Protein AF-A0A453MA55-F1 (afdb_monomer)

pLDDT: mean 82.41, std 18.12, range [22.91, 97.31]

Secondary structure (DSSP, 8-state):
--------------------------------PPPP--S------SHHHHHHHHHHHHHHHGGGT----SSS--HHHHHHHHHHHHHHTT-PPPTTTHHHHHHHHHHHTT-SS---HHHHHSTTSTTTHHHHHHHHHHHHHHHHHHHHHHHS-----HHHHHHHHHHHHHHHT-HHHHHHHHHHHHHHHHHHHHHHHHHHHHHHHHHHHHHHHHHHHHHS--HHHHHHHHHHHHHHHHHHHHHHHHHHHHHHHHHHHHHHHHHHHHHHHHHHHHHHHHHHHHHHHHHTT----HHHHHHHHHHHHHHHHHHHHHHHHHHHHHHHHHHHHHHHHHHHHHHHHHHHHHHHHHHHH--SS-------TT-SSHHHHH-SHIIIIIHHHHHHHHHHHHHHHHHHHHHHHHHHHHHHHHHHHHHHHHHHHHHHHHHHHHHHHHHHHHHHHHHHHHHHHHHHHHHHHHHHHHHHHHHHHHHHHHHHHHHHHHHHHHHHHHHHHHHHHHHHHHHHHHHHHHHHHHHHHHHHHHHHHHHHHHHHHHHHHTTS---

InterPro domains:
  IPR038273 Ndc80 domain superfamily [G3DSA:1.10.418.30] (42-145)
  IPR055260 Kinetochore protein Ndc80, CH domain [PF03801] (29-145)
  IPR055307 Kinetochore protein NDC80 homolog, plants [PTHR46681] (10-543)
  IPR057091 Kinetochore protein NDC80 loop region [PF24487] (358-530)

Nearest PDB structures (foldseek):
  4p1n-assembly1_A  TM=2.090E-01  e=6.407E+00  Kluyveromyces marxianus

Solvent-accessible surface area (backbone atoms only — not comparable to full-atom values): 31172 Å² total; per-residue (Å²): 138,82,90,80,90,86,82,92,81,82,87,80,91,80,89,89,89,88,80,89,87,87,89,80,90,79,91,78,89,77,85,80,80,82,84,80,90,77,78,86,66,71,51,52,78,53,72,66,58,42,53,51,42,49,51,54,34,35,65,69,33,45,88,75,76,45,72,74,49,82,96,67,34,58,45,68,53,55,52,51,51,52,42,52,53,29,39,74,70,76,47,71,53,49,88,94,48,35,66,62,46,47,54,48,49,40,58,77,72,62,53,83,62,82,77,56,75,70,34,66,76,46,43,53,34,88,86,28,31,40,43,50,52,43,46,50,32,51,52,45,52,52,48,52,54,54,52,52,49,69,76,53,63,76,85,74,48,72,66,55,53,53,54,52,53,45,52,50,32,60,76,73,66,40,64,72,59,39,55,53,51,51,54,49,51,54,49,52,51,51,50,51,53,51,54,51,51,52,53,49,53,53,50,52,49,50,49,51,53,51,50,51,52,48,49,54,60,69,69,42,79,49,68,64,57,62,49,47,54,50,49,51,50,51,51,52,49,50,53,51,52,52,52,50,51,50,54,49,52,50,52,49,50,56,51,51,54,52,47,55,53,48,51,53,51,47,52,53,48,52,55,48,50,54,50,50,48,54,50,47,55,51,46,49,60,51,51,77,74,54,84,88,61,69,72,58,54,59,49,51,54,54,55,49,54,53,52,54,53,52,48,57,52,50,52,54,54,47,52,57,51,50,53,53,47,54,54,52,51,54,54,48,52,55,53,48,54,55,51,47,53,52,33,52,53,49,36,56,50,43,69,73,67,58,58,102,60,97,74,72,68,62,75,38,91,82,41,92,45,74,55,56,22,56,46,62,55,56,70,73,50,48,49,56,47,52,52,49,51,52,50,49,51,51,50,51,52,50,51,52,49,51,52,50,51,52,52,50,51,50,52,53,52,52,52,51,51,51,51,54,51,48,54,51,51,52,53,52,51,52,52,50,52,51,52,48,53,51,50,57,49,49,51,51,50,50,53,50,50,51,54,47,52,56,51,51,52,50,51,52,48,56,50,48,54,52,50,50,53,49,48,55,49,51,50,51,52,50,53,52,50,50,50,53,50,52,54,51,50,55,51,51,52,50,51,54,49,52,50,50,52,48,52,50,53,52,50,49,54,51,51,50,54,49,49,53,51,49,51,52,51,54,50,52,52,52,49,57,51,50,54,52,53,50,54,54,52,55,60,65,60,67,76,76,78,83,135

Foldseek 3Di:
DDDDDDDDDDDDDDDDDDDDDDDDDDDDDDDDDDDDDDDQPDQPPDPVVLVVLLVLLQVLCVVVVQHADPDFRDLVSLLVLLQVLCVLVVHHADPVPNLVSSVVVCVVVVPSADADSVCNVPVRDPVSPRSSSSRSSVSSVVSVVVVVCVVDPPPCDPVNVLVVVLVVCVVVVVVVVNVVSVVVVVVVVVVVVVVVVVVVVVVVVVVVVVVVVVVVCVPPDPPVVVVVVVVVVVVVVVVVVVVVVVVVVVVVVVVVVVVVVVVVVVVVVVVVVVVVVVVVVVVVVVVVVDDDDPVVVVVVVVVVVVVVVVVVVVVVVVVVVVVVVVVVVVVLVVVLVVVVVVQVVVQVVCVVLVQVDDDGFDADSPDPDPCRGGNPCCVVPVVVSVVVSVVVVVVVVVVVVVVVVVVVVVVVVVVVVVVVVVVVVVVVVVVVVVVVVVVVVVVVVVVVVVVVVVVVVVVVVVVVVVVVVVVVVVVVVVVVVVVVVVVVVVVVVVVVVVVVVVVVVVVVVVVVVVVVVVVVVVVVVVVVVVVVVVVVVVVVVVPDDDD

Mean predicted aligned error: 22.84 Å

Sequence (547 aa):
TPMTDQPLYPRNLDHAFSRRDSDAFSVCSSMGTAPSHAAPITSLSDRASQAAALRAVNAYLAPAAIHLRPPLPPAKDIVAAFHHLADRLRYPLKAAAWEDDLLALLRSLGCPYKVTRSALKAPGTPHSWPPLLSVLYWLTLLCRATDGLAASPPPSTDLMTYITESYYLFLTGEDDAVAALDDDYHSKARAQVGALGVAIQDLEKEVQDLEAKRSKQMSAPSRLKALEEKKDAFTADVQKFEAVVKSWSTKIKEKEDALVEKEKELEAKVMNCQQTMAENEELLKQVETQVVNVRDVDRMAREMQAVEHDIAKLENANAVLEEKGWELEAALVSKLEEIEGLAELCNQSLRKLKPSIDFQFEVNAKGSSPAEILGTTYKTTLKPALNALANETKRLIISKRDESIDLQKQLQGIAKMLEEKRSHVSVLQAKHNEMTGQLDSLDREIQTHVSRCAADARKLKDELEKKEHHMSTVEKEAEEFLKNSEEGLQAALRETDEETQMCARELLKLIDSIAEYKEFVEQSTAEMKKDLYECVDDIASLSVKIV

Organism: Aegilops tauschii subsp. strangulata (NCBI:txid200361)

Structure (mmCIF, N/CA/C/O backbone):
data_AF-A0A453MA55-F1
#
_entry.id   AF-A0A453MA55-F1
#
loop_
_atom_site.group_PDB
_atom_site.id
_atom_site.type_symbol
_atom_site.label_atom_id
_atom_site.label_alt_id
_atom_site.label_comp_id
_atom_site.label_asym_id
_atom_site.label_entity_id
_atom_site.label_seq_id
_atom_site.pdbx_PDB_ins_code
_atom_site.Cartn_x
_atom_site.Cartn_y
_atom_site.Cartn_z
_atom_site.occupancy
_atom_site.B_iso_or_equiv
_atom_site.auth_seq_id
_atom_site.auth_comp_id
_atom_site.auth_asym_id
_atom_site.auth_atom_id
_atom_site.pdbx_PDB_model_num
ATOM 1 N N . THR A 1 1 ? 22.530 36.785 7.456 1.00 35.75 1 THR A N 1
ATOM 2 C CA . THR A 1 1 ? 23.154 37.830 6.614 1.00 35.75 1 THR A CA 1
ATOM 3 C C . THR A 1 1 ? 23.510 37.219 5.273 1.00 35.75 1 THR A C 1
ATOM 5 O O . THR A 1 1 ? 24.032 36.112 5.309 1.00 35.75 1 THR A O 1
ATOM 8 N N . PRO A 1 2 ? 23.305 37.889 4.123 1.00 43.75 2 PRO A N 1
ATOM 9 C CA . PRO A 1 2 ? 22.603 39.163 3.877 1.00 43.75 2 PRO A CA 1
ATOM 10 C C . PRO A 1 2 ? 21.499 39.009 2.765 1.00 43.75 2 PRO A C 1
ATOM 12 O O . PRO A 1 2 ? 21.462 37.986 2.094 1.00 43.75 2 PRO A O 1
ATOM 15 N N . MET A 1 3 ? 20.417 39.812 2.776 1.00 29.31 3 MET A N 1
ATOM 16 C CA . MET A 1 3 ? 20.146 40.987 1.894 1.00 29.31 3 MET A CA 1
ATOM 17 C C . MET A 1 3 ? 19.678 40.644 0.461 1.00 29.31 3 MET A C 1
ATOM 19 O O . MET A 1 3 ? 20.290 39.790 -0.158 1.00 29.31 3 MET A O 1
ATOM 23 N N . THR A 1 4 ? 18.664 41.247 -0.177 1.00 32.22 4 THR A N 1
ATOM 24 C CA . THR A 1 4 ? 17.627 42.259 0.141 1.00 32.22 4 THR A CA 1
ATOM 25 C C . THR A 1 4 ? 16.600 42.242 -1.020 1.00 32.22 4 THR A C 1
ATOM 27 O O . THR A 1 4 ? 16.895 41.703 -2.082 1.00 32.22 4 THR A O 1
ATOM 30 N N . ASP A 1 5 ? 15.461 42.916 -0.814 1.00 28.66 5 ASP A N 1
ATOM 31 C CA . ASP A 1 5 ? 14.635 43.643 -1.801 1.00 28.66 5 ASP A CA 1
ATOM 32 C C . ASP A 1 5 ? 13.779 42.879 -2.827 1.00 28.66 5 ASP A C 1
ATOM 34 O O . ASP A 1 5 ? 14.275 42.382 -3.830 1.00 28.66 5 ASP A O 1
ATOM 38 N N . GLN A 1 6 ? 12.446 42.942 -2.667 1.00 29.41 6 GLN A N 1
ATOM 39 C CA . GLN A 1 6 ? 11.567 43.802 -3.492 1.00 29.41 6 GLN A CA 1
ATOM 40 C C . GLN A 1 6 ? 10.061 43.639 -3.142 1.00 29.41 6 GLN A C 1
ATOM 42 O O . GLN A 1 6 ? 9.688 42.677 -2.471 1.00 29.41 6 GLN A O 1
ATOM 47 N N . PRO A 1 7 ? 9.201 44.622 -3.497 1.00 31.23 7 PRO A N 1
ATOM 48 C CA . PRO A 1 7 ? 8.059 45.043 -2.684 1.00 31.23 7 PRO A CA 1
ATOM 49 C C . PRO A 1 7 ? 6.692 44.461 -3.082 1.00 31.23 7 PRO A C 1
ATOM 51 O O . PRO A 1 7 ? 6.455 44.008 -4.198 1.00 31.23 7 PRO A O 1
ATOM 54 N N . LEU A 1 8 ? 5.768 44.584 -2.126 1.00 27.33 8 LEU A N 1
ATOM 55 C CA . LEU A 1 8 ? 4.319 44.423 -2.242 1.00 27.33 8 LEU A CA 1
ATOM 56 C C . LEU A 1 8 ? 3.710 45.351 -3.309 1.00 27.33 8 LEU A C 1
ATOM 58 O O . LEU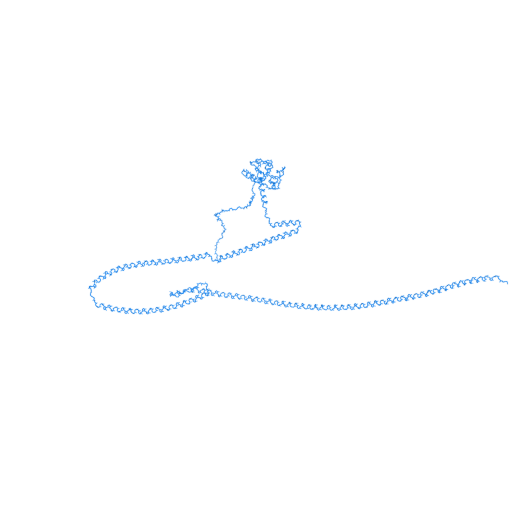 A 1 8 ? 3.840 46.564 -3.189 1.00 27.33 8 LEU A O 1
ATOM 62 N N . TYR A 1 9 ? 2.940 44.789 -4.248 1.00 29.00 9 TYR A N 1
ATOM 63 C CA . TYR A 1 9 ? 1.729 45.412 -4.807 1.00 29.00 9 TYR A CA 1
ATOM 64 C C . TYR A 1 9 ? 0.653 44.335 -5.085 1.00 29.00 9 TYR A C 1
ATOM 66 O O . TYR A 1 9 ? 0.994 43.174 -5.326 1.00 29.00 9 TYR A O 1
ATOM 74 N N . PRO A 1 10 ? -0.646 44.680 -4.993 1.00 28.02 10 PRO A N 1
ATOM 75 C CA . PRO A 1 10 ? -1.749 43.738 -4.845 1.00 28.02 10 PRO A CA 1
ATOM 76 C C . PRO A 1 10 ? -2.399 43.300 -6.175 1.00 28.02 10 PRO A C 1
ATOM 78 O O . PRO A 1 10 ? -2.548 44.078 -7.114 1.00 28.02 10 PRO A O 1
ATOM 81 N N . ARG A 1 11 ? -2.854 42.036 -6.184 1.00 26.86 11 ARG A N 1
ATOM 82 C CA . ARG A 1 11 ? -3.986 41.478 -6.968 1.00 26.86 11 ARG A CA 1
ATOM 83 C C . ARG A 1 11 ? -5.196 42.431 -6.930 1.00 26.86 11 ARG A C 1
ATOM 85 O O . ARG A 1 11 ? -5.408 43.053 -5.900 1.00 26.86 11 ARG A O 1
ATOM 92 N N . ASN A 1 12 ? -6.109 42.542 -7.893 1.00 28.66 12 ASN A N 1
ATOM 93 C CA . ASN A 1 12 ? -6.503 41.793 -9.093 1.00 28.66 12 ASN A CA 1
ATOM 94 C C . ASN A 1 12 ? -7.383 42.784 -9.898 1.00 28.66 12 ASN A C 1
ATOM 96 O O . ASN A 1 12 ? -8.181 43.493 -9.295 1.00 28.66 12 ASN A O 1
ATOM 100 N N . LEU A 1 13 ? -7.139 42.991 -11.194 1.00 26.80 13 LEU A N 1
ATOM 101 C CA . LEU A 1 13 ? -7.875 42.374 -12.313 1.00 26.80 13 LEU A CA 1
ATOM 102 C C . LEU A 1 13 ? -9.354 42.786 -12.399 1.00 26.80 13 LEU A C 1
ATOM 104 O O . LEU A 1 13 ? -10.257 42.055 -12.005 1.00 26.80 13 LEU A O 1
ATOM 108 N N . ASP A 1 14 ? -9.547 43.956 -13.005 1.00 23.94 14 ASP A N 1
ATOM 109 C CA . ASP A 1 14 ? -10.793 44.397 -13.613 1.00 23.94 14 ASP A CA 1
ATOM 110 C C . ASP A 1 14 ? -10.740 44.127 -15.129 1.00 23.94 14 ASP A C 1
ATOM 112 O O . ASP A 1 14 ? -9.742 44.425 -15.782 1.00 23.94 14 ASP A O 1
ATOM 116 N N . HIS A 1 15 ? -11.848 43.607 -15.663 1.00 26.39 15 HIS A N 1
ATOM 117 C CA . HIS A 1 15 ? -12.259 43.625 -17.074 1.00 26.39 15 HIS A CA 1
ATOM 118 C C . HIS A 1 15 ? -11.453 42.817 -18.114 1.00 26.39 15 HIS A C 1
ATOM 120 O O . HIS A 1 15 ? -10.491 43.310 -18.691 1.00 26.39 15 HIS A O 1
ATOM 126 N N . ALA A 1 16 ? -11.989 41.649 -18.503 1.00 27.25 16 ALA A N 1
ATOM 127 C CA . ALA A 1 16 ? -12.100 41.237 -19.914 1.00 27.25 16 ALA A CA 1
ATOM 128 C C . ALA A 1 16 ? -12.910 39.933 -20.073 1.00 27.25 16 ALA A C 1
ATOM 130 O O . ALA A 1 16 ? -12.342 38.852 -20.169 1.00 27.25 16 ALA A O 1
ATOM 131 N N . PHE A 1 17 ? -14.237 40.031 -20.189 1.00 25.00 17 PHE A N 1
ATOM 132 C CA . PHE A 1 17 ? -15.023 39.038 -20.930 1.00 25.00 17 PHE A CA 1
ATOM 133 C C . PHE A 1 17 ? -16.094 39.760 -21.748 1.00 25.00 17 PHE A C 1
ATOM 135 O O . PHE A 1 17 ? -17.078 40.266 -21.219 1.00 25.00 17 PHE A O 1
ATOM 142 N N . SER A 1 18 ? -15.869 39.831 -23.061 1.00 25.06 18 SER A N 1
ATOM 143 C CA . SER A 1 18 ? -16.863 40.224 -24.057 1.00 25.06 18 SER A CA 1
ATOM 144 C C . SER A 1 18 ? -16.632 39.420 -25.334 1.00 25.06 18 SER A C 1
ATOM 146 O O . SER A 1 18 ? -15.644 39.649 -26.033 1.00 25.06 18 SER A O 1
ATOM 148 N N . ARG A 1 19 ? -17.530 38.458 -25.589 1.00 28.50 19 ARG A N 1
ATOM 149 C CA . ARG A 1 19 ? -18.119 38.048 -26.887 1.00 28.50 19 ARG A CA 1
ATOM 150 C C . ARG A 1 19 ? -18.906 36.740 -26.679 1.00 28.50 19 ARG A C 1
ATOM 152 O O . ARG A 1 19 ? -18.331 35.781 -26.187 1.00 28.50 19 ARG A O 1
ATOM 159 N N . ARG A 1 20 ? -20.243 36.807 -26.829 1.00 28.52 20 ARG A N 1
ATOM 160 C CA . ARG A 1 20 ? -21.074 36.191 -27.906 1.00 28.52 20 ARG A CA 1
ATOM 161 C C . ARG A 1 20 ? -21.075 34.652 -27.868 1.00 28.52 20 ARG A C 1
ATOM 163 O O . ARG A 1 20 ? -20.006 34.070 -27.893 1.00 28.52 20 ARG A O 1
ATOM 170 N N . ASP A 1 21 ? -22.186 33.920 -27.818 1.00 26.22 21 ASP A N 1
ATOM 171 C CA . ASP A 1 21 ? -23.581 34.167 -28.204 1.00 26.22 21 ASP A CA 1
ATOM 172 C C . ASP A 1 21 ? -24.537 33.407 -27.259 1.00 26.22 21 ASP A C 1
ATOM 174 O O . ASP A 1 21 ? -24.210 32.315 -26.792 1.00 26.22 21 ASP A O 1
ATOM 178 N N . SER A 1 22 ? -25.723 33.973 -27.017 1.00 27.72 22 SER A N 1
ATOM 179 C CA . SER A 1 22 ? -26.849 33.310 -26.350 1.00 27.72 22 SER A CA 1
ATOM 180 C C . SER A 1 22 ? -28.057 33.335 -27.278 1.00 27.72 22 SER A C 1
ATOM 182 O O . SER A 1 22 ? -28.544 34.414 -27.595 1.00 27.72 22 SER A O 1
ATOM 184 N N . ASP A 1 23 ? -28.566 32.155 -27.617 1.00 25.98 23 ASP A N 1
ATOM 185 C CA . ASP A 1 23 ? -29.967 31.915 -27.956 1.00 25.98 23 ASP A CA 1
ATOM 186 C C . ASP A 1 23 ? -30.403 30.673 -27.175 1.00 25.98 23 ASP A C 1
ATOM 188 O O . ASP A 1 23 ? -29.995 29.561 -27.497 1.00 25.98 23 ASP A O 1
ATOM 192 N N . ALA A 1 24 ? -31.192 30.873 -26.119 1.00 26.00 24 ALA A N 1
ATOM 193 C CA . ALA A 1 24 ? -32.182 29.916 -25.625 1.00 26.00 24 ALA A CA 1
ATOM 194 C C . ALA A 1 24 ? -32.949 30.535 -24.449 1.00 26.00 24 ALA A C 1
ATOM 196 O O . ALA A 1 24 ? -32.404 30.826 -23.387 1.00 26.00 24 ALA A O 1
ATOM 197 N N . PHE A 1 25 ? -34.242 30.727 -24.681 1.00 23.61 25 PHE A N 1
ATOM 198 C CA . PHE A 1 25 ? -35.267 31.074 -23.709 1.00 23.61 25 PHE A CA 1
ATOM 199 C C . PHE A 1 25 ? -35.220 30.178 -22.463 1.00 23.61 25 PHE A C 1
ATOM 201 O O . PHE A 1 25 ? -35.244 28.957 -22.586 1.00 23.61 25 PHE A O 1
ATOM 208 N N . SER A 1 26 ? -35.338 30.774 -21.274 1.00 24.17 26 SER A N 1
ATOM 209 C CA . SER A 1 26 ? -36.135 30.158 -20.211 1.00 24.17 26 SER A CA 1
ATOM 210 C C . SER A 1 26 ? -36.714 31.219 -19.284 1.00 24.17 26 SER A C 1
ATOM 212 O O . SER A 1 26 ? -36.018 31.926 -18.560 1.00 24.17 26 SER A O 1
ATOM 214 N N . VAL A 1 27 ? -38.035 31.317 -19.356 1.00 24.86 27 VAL A N 1
ATOM 215 C CA . VAL A 1 27 ? -38.924 32.027 -18.445 1.00 24.86 27 VAL A CA 1
ATOM 216 C C . VAL A 1 27 ? -38.925 31.280 -17.112 1.00 24.86 27 VAL A C 1
ATOM 218 O O . VAL A 1 27 ? -39.138 30.073 -17.123 1.00 24.86 27 VAL A O 1
ATOM 221 N N . CYS A 1 28 ? -38.695 31.979 -15.996 1.00 22.91 28 CYS A N 1
ATOM 222 C CA . CYS A 1 28 ? -39.444 31.807 -14.741 1.00 22.91 28 CYS A CA 1
ATOM 223 C C . CYS A 1 28 ? -38.956 32.777 -13.648 1.00 22.91 28 CYS A C 1
ATOM 225 O O . CYS A 1 28 ? -37.833 32.695 -13.166 1.00 22.91 28 CYS A O 1
ATOM 227 N N . SER A 1 29 ? -39.877 33.662 -13.258 1.00 25.58 29 SER A N 1
ATOM 228 C CA . SER A 1 29 ? -40.175 34.063 -11.878 1.00 25.58 29 SER A CA 1
ATOM 229 C C . SER A 1 29 ? -39.025 34.546 -10.986 1.00 25.58 29 SER A C 1
ATOM 231 O O . SER A 1 29 ? -38.491 33.792 -10.178 1.00 25.58 29 SER A O 1
ATOM 233 N N . SER A 1 30 ? -38.764 35.855 -11.004 1.00 26.08 30 SER A N 1
ATOM 234 C CA . SER A 1 30 ? -38.159 36.552 -9.866 1.00 26.08 30 SER A CA 1
ATOM 235 C C . SER A 1 30 ? -39.115 37.619 -9.330 1.00 26.08 30 SER A C 1
ATOM 237 O O . SER A 1 30 ? -39.551 38.537 -10.026 1.00 26.08 30 SER A O 1
ATOM 239 N N . MET A 1 31 ? -39.486 37.433 -8.065 1.00 27.44 31 MET A N 1
ATOM 240 C CA . MET A 1 31 ? -40.244 38.369 -7.247 1.00 27.44 31 MET A CA 1
ATOM 241 C C . MET A 1 31 ? -39.497 39.704 -7.179 1.00 27.44 31 MET A C 1
ATOM 243 O O . MET A 1 31 ? -38.372 39.772 -6.686 1.00 27.44 31 MET A O 1
ATOM 247 N N . GLY A 1 32 ? -40.126 40.763 -7.686 1.00 26.66 32 GLY A N 1
ATOM 248 C CA . GLY A 1 32 ? -39.604 42.120 -7.599 1.00 26.66 32 GLY A CA 1
ATOM 249 C C . GLY A 1 32 ? -39.612 42.612 -6.156 1.00 26.66 32 GLY A C 1
ATOM 250 O O . GLY A 1 32 ? -40.668 42.779 -5.547 1.00 26.66 32 GLY A O 1
ATOM 251 N N . THR A 1 33 ? -38.422 42.858 -5.625 1.00 27.16 33 THR A N 1
ATOM 252 C CA . THR A 1 33 ? -38.174 43.621 -4.407 1.00 27.16 33 THR A CA 1
ATOM 253 C C . THR A 1 33 ? -38.670 45.060 -4.584 1.00 27.16 33 THR A C 1
ATOM 255 O O . THR A 1 33 ? -38.325 45.748 -5.544 1.00 27.16 33 THR A O 1
ATOM 258 N N . ALA A 1 34 ? -39.520 45.515 -3.664 1.00 26.91 34 ALA A N 1
ATOM 259 C CA . ALA A 1 34 ? -40.041 46.879 -3.648 1.00 26.91 34 ALA A CA 1
ATOM 260 C C . ALA A 1 34 ? -38.942 47.883 -3.236 1.00 26.91 34 ALA A C 1
ATOM 262 O O . ALA A 1 34 ? -38.243 47.629 -2.253 1.00 26.91 34 ALA A O 1
ATOM 263 N N . PRO A 1 35 ? -38.790 49.032 -3.920 1.00 29.73 35 PRO A N 1
ATOM 264 C CA . PRO A 1 35 ? -37.909 50.092 -3.455 1.00 29.73 35 PRO A CA 1
ATOM 265 C C . PRO A 1 35 ? -38.584 50.943 -2.369 1.00 29.73 35 PRO A C 1
ATOM 267 O O . PRO A 1 35 ? -39.735 51.368 -2.488 1.00 29.73 35 PRO A O 1
ATOM 270 N N . SER A 1 36 ? -37.813 51.193 -1.312 1.00 26.39 36 SER A N 1
ATOM 271 C CA . SER A 1 36 ? -38.115 52.054 -0.172 1.00 26.39 36 SER A CA 1
ATOM 272 C C . SER A 1 36 ? -38.414 53.510 -0.557 1.00 26.39 36 SER A C 1
ATOM 274 O O . SER A 1 36 ? -37.768 54.080 -1.429 1.00 26.39 36 SER A O 1
ATOM 276 N N . HIS A 1 37 ? -39.375 54.094 0.166 1.00 33.62 37 HIS A N 1
ATOM 277 C CA . HIS A 1 37 ? -39.662 55.519 0.387 1.00 33.62 37 HIS A CA 1
ATOM 278 C C . HIS A 1 37 ? -39.028 56.562 -0.558 1.00 33.62 37 HIS A C 1
ATOM 280 O O . HIS A 1 37 ? -37.888 56.978 -0.363 1.00 33.62 37 HIS A O 1
ATOM 286 N N . ALA A 1 38 ? -39.843 57.138 -1.451 1.00 29.88 38 ALA A N 1
ATOM 287 C CA . ALA A 1 38 ? -39.579 58.449 -2.046 1.00 29.88 38 ALA A CA 1
ATOM 288 C C . ALA A 1 38 ? -40.886 59.190 -2.397 1.00 29.88 38 ALA A C 1
ATOM 290 O O . ALA A 1 38 ? -41.650 58.720 -3.231 1.00 29.88 38 ALA A O 1
ATOM 291 N N . ALA A 1 39 ? -41.066 60.371 -1.784 1.00 33.41 39 ALA A N 1
ATOM 292 C CA . ALA A 1 39 ? -41.911 61.505 -2.198 1.00 33.41 39 ALA A CA 1
ATOM 293 C C . ALA A 1 39 ? -43.448 61.297 -2.331 1.00 33.41 39 ALA A C 1
ATOM 295 O O . ALA A 1 39 ? -43.926 60.208 -2.630 1.00 33.41 39 ALA A O 1
ATOM 296 N N . PRO A 1 40 ? -44.273 62.344 -2.096 1.00 40.31 40 PRO A N 1
ATOM 297 C CA . PRO A 1 40 ? -45.725 62.233 -2.215 1.00 40.31 40 PRO A CA 1
ATOM 298 C C . PRO A 1 40 ? -46.087 61.947 -3.673 1.00 40.31 40 PRO A C 1
ATOM 300 O O . PRO A 1 40 ? -45.904 62.806 -4.534 1.00 40.31 40 PRO A O 1
ATOM 303 N N . ILE A 1 41 ? -46.591 60.740 -3.943 1.00 47.62 41 ILE A N 1
ATOM 304 C CA . ILE A 1 41 ? -47.068 60.351 -5.269 1.00 47.62 41 ILE A CA 1
ATOM 305 C C . ILE A 1 41 ? -48.230 61.283 -5.610 1.00 47.62 41 ILE A C 1
ATOM 307 O O . ILE A 1 41 ? -49.328 61.191 -5.054 1.00 47.62 41 ILE A O 1
ATOM 311 N N . THR A 1 42 ? -47.959 62.239 -6.490 1.00 54.94 42 THR A N 1
ATOM 312 C CA . THR A 1 42 ? -48.982 63.049 -7.129 1.00 54.94 42 THR A CA 1
ATOM 313 C C . THR A 1 42 ? -49.906 62.079 -7.866 1.00 54.94 42 THR A C 1
ATOM 315 O O . THR A 1 42 ? -49.449 61.199 -8.592 1.00 54.94 42 THR A O 1
ATOM 318 N N . SER A 1 43 ? -51.212 62.174 -7.603 1.00 59.34 43 SER A N 1
ATOM 319 C CA . SER A 1 43 ? -52.264 61.423 -8.307 1.00 59.34 43 SER A CA 1
ATOM 320 C C . SER A 1 43 ? -51.944 61.304 -9.797 1.00 59.34 43 SER A C 1
ATOM 322 O O . SER A 1 43 ? -51.519 62.319 -10.352 1.00 59.34 43 SER A O 1
ATOM 324 N N . LEU A 1 44 ? -52.181 60.142 -10.427 1.00 68.12 44 LEU A N 1
ATOM 325 C CA . LEU A 1 44 ? -51.909 59.907 -11.856 1.00 68.12 44 LEU A CA 1
ATOM 326 C C . LEU A 1 44 ? -52.370 61.107 -12.701 1.00 68.12 44 LEU A C 1
ATOM 328 O O . LEU A 1 44 ? -53.562 61.252 -12.973 1.00 68.12 44 LEU A O 1
ATOM 332 N N . SER A 1 45 ? -51.455 62.006 -13.064 1.00 65.75 45 SER A N 1
ATOM 333 C CA . SER A 1 45 ? -51.814 63.318 -13.614 1.00 65.75 45 SER A CA 1
ATOM 334 C C . SER A 1 45 ? -51.796 63.317 -15.137 1.00 65.75 45 SER A C 1
ATOM 336 O O . SER A 1 45 ? -52.572 64.042 -15.758 1.00 65.75 45 SER A O 1
ATOM 338 N N . ASP A 1 46 ? -50.972 62.466 -15.748 1.00 81.69 46 ASP A N 1
ATOM 339 C CA . ASP A 1 46 ? -50.895 62.325 -17.193 1.00 81.69 46 ASP A CA 1
ATOM 340 C C . ASP A 1 46 ? -51.944 61.335 -17.738 1.00 81.69 46 ASP A C 1
ATOM 342 O O . ASP A 1 46 ? -52.305 60.322 -17.128 1.00 81.69 46 ASP A O 1
ATOM 346 N N . ARG A 1 47 ? -52.459 61.642 -18.932 1.00 80.88 47 ARG A N 1
ATOM 347 C CA . ARG A 1 47 ? -53.575 60.913 -19.552 1.00 80.88 47 ARG A CA 1
ATOM 348 C C . ARG A 1 47 ? -53.201 59.490 -19.981 1.00 80.88 47 ARG A C 1
ATOM 350 O O . ARG A 1 47 ? -54.077 58.626 -20.036 1.00 80.88 47 ARG A O 1
ATOM 357 N N . ALA A 1 48 ? -51.927 59.238 -20.283 1.00 83.19 48 ALA A N 1
ATOM 358 C CA . ALA A 1 48 ? -51.450 57.923 -20.698 1.00 83.19 48 ALA A CA 1
ATOM 359 C C . ALA A 1 48 ? -51.409 56.952 -19.508 1.00 83.19 48 ALA A C 1
ATOM 361 O O . ALA A 1 48 ? -51.937 55.840 -19.609 1.00 83.19 48 ALA A O 1
ATOM 362 N N . SER A 1 49 ? -50.888 57.394 -18.362 1.00 83.38 49 SER A N 1
ATOM 363 C CA . SER A 1 49 ? -50.873 56.623 -17.120 1.00 83.38 49 SER A CA 1
ATOM 364 C C . SER A 1 49 ? -52.287 56.367 -16.607 1.00 83.38 49 SER A C 1
ATOM 366 O O . SER A 1 49 ? -52.593 55.240 -16.222 1.00 83.38 49 SER A O 1
ATOM 368 N N . GLN A 1 50 ? -53.191 57.356 -16.669 1.00 86.94 50 GLN A N 1
ATOM 369 C CA . GLN A 1 50 ? -54.604 57.136 -16.323 1.00 86.94 50 GLN A CA 1
ATOM 370 C C . GLN A 1 50 ? -55.246 56.058 -17.212 1.00 86.94 50 GLN A C 1
ATOM 372 O O . GLN A 1 50 ? -55.923 55.164 -16.708 1.00 86.94 50 GLN A O 1
ATOM 377 N N . ALA A 1 51 ? -55.000 56.077 -18.527 1.00 87.06 51 ALA A N 1
ATOM 378 C CA . ALA A 1 51 ? -55.522 55.051 -19.431 1.00 87.06 51 ALA A CA 1
ATOM 379 C C . ALA A 1 51 ? -54.943 53.652 -19.140 1.00 87.06 51 ALA A C 1
ATOM 381 O O . ALA A 1 51 ? -55.657 52.652 -19.245 1.00 87.06 51 ALA A O 1
ATOM 382 N N . ALA A 1 52 ? -53.664 53.564 -18.762 1.00 87.44 52 ALA A N 1
ATOM 383 C CA . ALA A 1 52 ? -53.023 52.308 -18.376 1.00 87.44 52 ALA A CA 1
ATOM 384 C C . ALA A 1 52 ? -53.570 51.754 -17.051 1.00 87.44 52 ALA A C 1
ATOM 386 O O . ALA A 1 52 ? -53.943 50.580 -16.991 1.00 87.44 52 ALA A O 1
ATOM 387 N N . ALA A 1 53 ? -53.695 52.603 -16.027 1.00 88.81 53 ALA A N 1
ATOM 388 C CA . ALA A 1 53 ? -54.276 52.238 -14.739 1.00 88.81 53 ALA A CA 1
ATOM 389 C C . ALA A 1 53 ? -55.735 51.789 -14.888 1.00 88.81 53 ALA A C 1
ATOM 391 O O . ALA A 1 53 ? -56.116 50.745 -14.364 1.00 88.81 53 ALA A O 1
ATOM 392 N N . LEU A 1 54 ? -56.533 52.509 -15.682 1.00 91.50 54 LEU A N 1
ATOM 393 C CA . LEU A 1 54 ? -57.922 52.146 -15.954 1.00 91.50 54 LEU A CA 1
ATOM 394 C C . LEU A 1 54 ? -58.042 50.792 -16.666 1.00 91.50 54 LEU A C 1
ATOM 396 O O . LEU A 1 54 ? -58.904 49.993 -16.308 1.00 91.50 54 LEU A O 1
ATOM 400 N N . ARG A 1 55 ? -57.159 50.491 -17.631 1.00 90.69 55 ARG A N 1
ATOM 401 C CA . ARG A 1 55 ? -57.096 49.157 -18.257 1.00 90.69 55 ARG A CA 1
ATOM 402 C C . ARG A 1 55 ? -56.803 48.063 -17.233 1.00 90.69 55 ARG A C 1
ATOM 404 O O . ARG A 1 55 ? -57.451 47.022 -17.271 1.00 90.69 55 ARG A O 1
ATOM 411 N N . ALA A 1 56 ? -55.862 48.293 -16.321 1.00 90.12 56 ALA A N 1
ATOM 412 C CA . ALA A 1 56 ? -55.517 47.318 -15.292 1.00 90.12 56 ALA A CA 1
ATOM 413 C C . ALA A 1 56 ? -56.665 47.085 -14.295 1.00 90.12 56 ALA A C 1
ATOM 415 O O . ALA A 1 56 ? -56.962 45.931 -13.984 1.00 90.12 56 ALA A O 1
ATOM 416 N N . VAL A 1 57 ? -57.337 48.158 -13.861 1.00 92.94 57 VAL A N 1
ATOM 417 C CA . VAL A 1 57 ? -58.533 48.095 -13.006 1.00 92.94 57 VAL A CA 1
ATOM 418 C C . VAL A 1 57 ? -59.652 47.329 -13.710 1.00 92.94 57 VAL A C 1
ATOM 420 O O . VAL A 1 57 ? -60.142 46.336 -13.180 1.00 92.94 57 VAL A O 1
ATOM 423 N N . ASN A 1 58 ? -60.006 47.709 -14.940 1.00 94.19 58 ASN A N 1
ATOM 424 C CA . ASN A 1 58 ? -61.066 47.039 -15.698 1.00 94.19 58 ASN A CA 1
ATOM 425 C C . ASN A 1 58 ? -60.759 45.565 -15.977 1.00 94.19 58 ASN A C 1
ATOM 427 O O . ASN A 1 58 ? -61.671 44.748 -15.953 1.00 94.19 58 ASN A O 1
ATOM 431 N N . ALA A 1 59 ? -59.494 45.204 -16.209 1.00 91.94 59 ALA A N 1
ATOM 432 C CA . ALA A 1 59 ? -59.107 43.807 -16.380 1.00 91.94 59 ALA A CA 1
ATOM 433 C C . ALA A 1 59 ? -59.336 42.976 -15.105 1.00 91.94 59 ALA A C 1
ATOM 435 O O . ALA A 1 59 ? -59.709 41.814 -15.205 1.00 91.94 59 ALA A O 1
ATOM 436 N N . TYR A 1 60 ? -59.128 43.555 -13.916 1.00 92.12 60 TYR A N 1
ATOM 437 C CA . TYR A 1 60 ? -59.414 42.866 -12.653 1.00 92.12 60 TYR A CA 1
ATOM 438 C C . TYR A 1 60 ? -60.910 42.815 -12.328 1.00 92.12 60 TYR A C 1
ATOM 440 O O . TYR A 1 60 ? -61.383 41.814 -11.811 1.00 92.12 60 TYR A O 1
ATOM 448 N N . LEU A 1 61 ? -61.659 43.872 -12.654 1.00 93.25 61 LEU A N 1
ATOM 449 C CA . LEU A 1 61 ? -63.100 43.959 -12.394 1.00 93.25 61 LEU A CA 1
ATOM 450 C C . LEU A 1 61 ? -63.964 43.199 -13.417 1.00 93.25 61 LEU A C 1
ATOM 452 O O . LEU A 1 61 ? -65.141 42.951 -13.155 1.00 93.25 61 LEU A O 1
ATOM 456 N N . ALA A 1 62 ? -63.397 42.806 -14.564 1.00 91.00 62 ALA A N 1
ATOM 457 C CA . ALA A 1 62 ? -64.115 42.119 -15.638 1.00 91.00 62 ALA A CA 1
ATOM 458 C C . ALA A 1 62 ? -64.889 40.857 -15.189 1.00 91.00 62 ALA A C 1
ATOM 460 O O . ALA A 1 62 ? -66.048 40.735 -15.589 1.00 91.00 62 ALA A O 1
ATOM 461 N N . PRO A 1 63 ? -64.346 39.957 -14.336 1.00 89.44 63 PRO A N 1
ATOM 462 C CA . PRO A 1 63 ? -65.086 38.796 -13.830 1.00 89.44 63 PRO A CA 1
ATOM 463 C C . PRO A 1 63 ? -66.317 39.166 -12.991 1.00 89.44 63 PRO A C 1
ATOM 465 O O . PRO A 1 63 ? -67.279 38.408 -12.948 1.00 89.44 63 PRO A O 1
ATOM 468 N N . ALA A 1 64 ? -66.308 40.338 -12.350 1.00 87.81 64 ALA A N 1
ATOM 469 C CA . ALA A 1 64 ? -67.427 40.858 -11.566 1.00 87.81 64 ALA A CA 1
ATOM 470 C C . ALA A 1 64 ? -68.454 41.633 -12.414 1.00 87.81 64 ALA A C 1
ATOM 472 O O . ALA A 1 64 ? -69.365 42.246 -11.864 1.00 87.81 64 ALA A O 1
ATOM 473 N N . ALA A 1 65 ? -68.296 41.640 -13.745 1.00 89.44 65 ALA A N 1
ATOM 474 C CA . ALA A 1 65 ? -69.119 42.390 -14.694 1.00 89.44 65 ALA A CA 1
ATOM 475 C C . ALA A 1 65 ? -69.178 43.914 -14.430 1.00 89.44 65 ALA A C 1
ATOM 477 O O . ALA A 1 65 ? -70.116 44.587 -14.860 1.00 89.44 65 ALA A O 1
ATOM 478 N N . ILE A 1 66 ? -68.161 44.481 -13.766 1.00 91.25 66 ILE A N 1
ATOM 479 C CA . ILE A 1 66 ? -68.027 45.928 -13.530 1.00 91.25 66 ILE A CA 1
ATOM 480 C C . ILE A 1 66 ? -67.035 46.501 -14.548 1.00 91.25 66 ILE A C 1
ATOM 482 O O . ILE A 1 66 ? -65.904 46.028 -14.661 1.00 91.25 66 ILE A O 1
ATOM 486 N N . HIS A 1 67 ? -67.441 47.538 -15.289 1.00 90.12 67 HIS A N 1
ATOM 487 C CA . HIS A 1 67 ? -66.602 48.145 -16.324 1.00 90.12 67 HIS A CA 1
ATOM 488 C C . HIS A 1 67 ? -66.654 49.676 -16.301 1.00 90.12 67 HIS A C 1
ATOM 490 O O . HIS A 1 67 ? -67.671 50.292 -16.613 1.00 90.12 67 HIS A O 1
ATOM 496 N N . LEU A 1 68 ? -65.520 50.299 -15.988 1.00 91.44 68 LEU A N 1
ATOM 497 C CA . LEU A 1 68 ? -65.353 51.745 -15.882 1.00 91.44 68 LEU A CA 1
ATOM 498 C C . LEU A 1 68 ? -65.001 52.337 -17.260 1.00 91.44 68 LEU A C 1
ATOM 500 O O . LEU A 1 68 ? -63.850 52.272 -17.701 1.00 91.44 68 LEU A O 1
ATOM 504 N N . ARG A 1 69 ? -65.998 52.892 -17.967 1.00 86.69 69 ARG A N 1
ATOM 505 C CA . ARG A 1 69 ? -65.847 53.387 -19.353 1.00 86.69 69 ARG A CA 1
ATOM 506 C C . ARG A 1 69 ? -65.119 54.748 -19.439 1.00 86.69 69 ARG A C 1
ATOM 508 O O . ARG A 1 69 ? -65.489 55.667 -18.710 1.00 86.69 69 ARG A O 1
ATOM 515 N N . PRO A 1 70 ? -64.141 54.928 -20.354 1.00 81.69 70 PRO A N 1
ATOM 516 C CA . PRO A 1 70 ? -63.534 56.236 -20.644 1.00 81.69 70 PRO A CA 1
ATOM 517 C C . PRO A 1 70 ? -64.507 57.205 -21.358 1.00 81.69 70 PRO A C 1
ATOM 519 O O . PRO A 1 70 ? -65.439 56.739 -22.012 1.00 81.69 70 PRO A O 1
ATOM 522 N N . PRO A 1 71 ? -64.273 58.537 -21.331 1.00 72.94 71 PRO A N 1
ATOM 523 C CA . PRO A 1 71 ? -63.173 59.226 -20.650 1.00 72.94 71 PRO A CA 1
ATOM 524 C C . PRO A 1 71 ? -63.402 59.412 -19.142 1.00 72.94 71 PRO A C 1
ATOM 526 O O . PRO A 1 71 ? -62.427 59.588 -18.417 1.00 72.94 71 PRO A O 1
ATOM 529 N N . LEU A 1 72 ? -64.655 59.352 -18.677 1.00 84.31 72 LEU A N 1
ATOM 530 C CA . LEU A 1 72 ? -65.048 59.542 -17.281 1.00 84.31 72 LEU A CA 1
ATOM 531 C C . LEU A 1 72 ? -66.192 58.570 -16.928 1.00 84.31 72 LEU A C 1
ATOM 533 O O . LEU A 1 72 ? -67.265 58.684 -17.525 1.00 84.31 72 LEU A O 1
ATOM 537 N N . PRO A 1 73 ? -65.989 57.619 -16.000 1.00 88.69 73 PRO A N 1
ATOM 538 C CA . PRO A 1 73 ? -67.009 56.623 -15.681 1.00 88.69 73 PRO A CA 1
ATOM 539 C C . PRO A 1 73 ? -68.195 57.192 -14.880 1.00 88.69 73 PRO A C 1
ATOM 541 O O . PRO A 1 73 ? -68.023 58.143 -14.110 1.00 88.69 73 PRO A O 1
ATOM 544 N N . PRO A 1 74 ? -69.395 56.589 -14.991 1.00 89.88 74 PRO A N 1
ATOM 545 C CA . PRO A 1 74 ? -70.539 56.936 -14.152 1.00 89.88 74 PRO A CA 1
ATOM 546 C C . PRO A 1 74 ? -70.252 56.722 -12.662 1.00 89.88 74 PRO A C 1
ATOM 548 O O . PRO A 1 74 ? -69.644 55.727 -12.270 1.00 89.88 74 PRO A O 1
ATOM 551 N N . ALA A 1 75 ? -70.768 57.612 -11.808 1.00 89.12 75 ALA A N 1
ATOM 552 C CA . ALA A 1 75 ? -70.574 57.533 -10.358 1.00 89.12 75 ALA A CA 1
ATOM 553 C C . ALA A 1 75 ? -71.004 56.177 -9.768 1.00 89.12 75 ALA A C 1
ATOM 555 O O . ALA A 1 75 ? -70.300 55.627 -8.929 1.00 89.12 75 ALA A O 1
ATOM 556 N N . LYS A 1 76 ? -72.115 55.608 -10.256 1.00 90.44 76 LYS A N 1
ATOM 557 C CA . LYS A 1 76 ? -72.617 54.293 -9.829 1.00 90.44 76 LYS A CA 1
ATOM 558 C C . LYS A 1 76 ? -71.589 53.178 -10.050 1.00 90.44 76 LYS A C 1
ATOM 560 O O . LYS A 1 76 ? -71.402 52.348 -9.166 1.00 90.44 76 LYS A O 1
ATOM 565 N N . ASP A 1 77 ? -70.911 53.185 -11.195 1.00 92.75 77 ASP A N 1
ATOM 566 C CA . ASP A 1 77 ? -69.946 52.144 -11.554 1.00 92.75 77 ASP A CA 1
ATOM 567 C C . ASP A 1 77 ? -68.6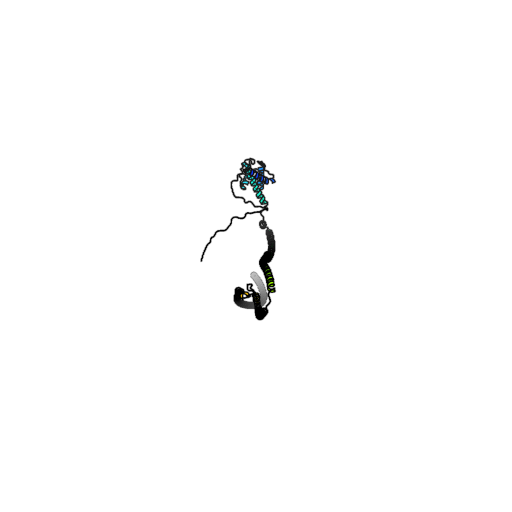54 52.291 -10.737 1.00 92.75 77 ASP A C 1
ATOM 569 O O . ASP A 1 77 ? -68.068 51.296 -10.318 1.00 92.75 77 ASP A O 1
ATOM 573 N N . ILE A 1 78 ? -68.248 53.532 -10.437 1.00 92.75 78 ILE A N 1
ATOM 574 C CA . ILE A 1 78 ? -67.104 53.827 -9.559 1.00 92.75 78 ILE A CA 1
ATOM 575 C C . ILE A 1 78 ? -67.375 53.333 -8.133 1.00 92.75 78 ILE A C 1
ATOM 577 O O . ILE A 1 78 ? -66.520 52.688 -7.529 1.00 92.75 78 ILE A O 1
ATOM 581 N N . VAL A 1 79 ? -68.571 53.602 -7.602 1.00 92.62 79 VAL A N 1
ATOM 582 C CA . VAL A 1 79 ? -68.986 53.125 -6.275 1.00 92.62 79 VAL A CA 1
ATOM 583 C C . VAL A 1 79 ? -69.032 51.595 -6.249 1.00 92.62 79 VAL A C 1
ATOM 585 O O . VAL A 1 79 ? -68.460 50.985 -5.349 1.00 92.62 79 VAL A O 1
ATOM 588 N N . ALA A 1 80 ? -69.622 50.961 -7.268 1.00 93.00 80 ALA A N 1
ATOM 589 C CA . ALA A 1 80 ? -69.652 49.503 -7.385 1.00 93.00 80 ALA A CA 1
ATOM 590 C C . ALA A 1 80 ? -68.241 48.890 -7.416 1.00 93.00 80 ALA A C 1
ATOM 592 O O . ALA A 1 80 ? -67.995 47.886 -6.748 1.00 93.00 80 ALA A O 1
ATOM 593 N N . ALA A 1 81 ? -67.300 49.519 -8.127 1.00 94.56 81 ALA A N 1
ATOM 594 C CA . ALA A 1 81 ? -65.903 49.095 -8.151 1.00 94.56 81 ALA A CA 1
ATOM 595 C C . ALA A 1 81 ? -65.252 49.155 -6.758 1.00 94.56 81 ALA A C 1
ATOM 597 O O . ALA A 1 81 ? -64.593 48.196 -6.359 1.00 94.56 81 ALA A O 1
ATOM 598 N N . PHE A 1 82 ? -65.466 50.231 -5.991 1.00 94.50 82 PHE A N 1
ATOM 599 C CA . PHE A 1 82 ? -64.951 50.324 -4.619 1.00 94.50 82 PHE A CA 1
ATOM 600 C C . PHE A 1 82 ? -65.550 49.267 -3.693 1.00 94.50 82 PHE A C 1
ATOM 602 O O . PHE A 1 82 ? -64.803 48.629 -2.955 1.00 94.50 82 PHE A O 1
ATOM 609 N N . HIS A 1 83 ? -66.865 49.043 -3.754 1.00 93.62 83 HIS A N 1
ATOM 610 C CA . HIS A 1 83 ? -67.515 47.991 -2.970 1.00 93.62 83 HIS A CA 1
ATOM 611 C C . HIS A 1 83 ? -66.959 46.607 -3.306 1.00 93.62 83 HIS A C 1
ATOM 613 O O . HIS A 1 83 ? -66.647 45.846 -2.395 1.00 93.62 83 HIS A O 1
ATOM 619 N N . HIS A 1 84 ? -66.791 46.299 -4.594 1.00 93.75 84 HIS A N 1
ATOM 620 C CA . HIS A 1 84 ? -66.257 45.010 -5.017 1.00 93.75 84 HIS A CA 1
ATOM 621 C C . HIS A 1 84 ? -64.825 44.791 -4.517 1.00 93.75 84 HIS A C 1
ATOM 623 O O . HIS A 1 84 ? -64.527 43.751 -3.940 1.00 93.75 84 HIS A O 1
ATOM 629 N N . LEU A 1 85 ? -63.942 45.778 -4.692 1.00 93.75 85 LEU A N 1
ATOM 630 C CA . LEU A 1 85 ? -62.558 45.672 -4.224 1.00 93.75 85 LEU A CA 1
ATOM 631 C C . LEU A 1 85 ? -62.475 45.558 -2.696 1.00 93.75 85 LEU A C 1
ATOM 633 O O . LEU A 1 85 ? -61.679 44.781 -2.180 1.00 93.75 85 LEU A O 1
ATOM 637 N N . ALA A 1 86 ? -63.308 46.295 -1.964 1.00 91.81 86 ALA A N 1
ATOM 638 C CA . ALA A 1 86 ? -63.338 46.228 -0.507 1.00 91.81 86 ALA A CA 1
ATOM 639 C C . ALA A 1 86 ? -63.844 44.862 0.001 1.00 91.81 86 ALA A C 1
ATOM 641 O O . ALA A 1 86 ? -63.259 44.291 0.920 1.00 91.81 86 ALA A O 1
ATOM 642 N N . ASP A 1 87 ? -64.862 44.289 -0.649 1.00 91.00 87 ASP A N 1
ATOM 643 C CA . ASP A 1 87 ? -65.361 42.942 -0.349 1.00 91.00 87 ASP A CA 1
ATOM 644 C C . ASP A 1 87 ? -64.295 41.861 -0.601 1.00 91.00 87 ASP A C 1
ATOM 646 O O . ASP A 1 87 ? -64.074 40.989 0.241 1.00 91.00 87 ASP A O 1
ATOM 650 N N . ARG A 1 88 ? -63.528 41.977 -1.696 1.00 89.88 88 ARG A N 1
ATOM 651 C CA . ARG A 1 88 ? -62.380 41.091 -1.976 1.00 89.88 88 ARG A CA 1
ATOM 652 C C . ARG A 1 88 ? -61.308 41.144 -0.890 1.00 89.88 88 ARG A C 1
ATOM 654 O O . ARG A 1 88 ? -60.702 40.121 -0.585 1.00 89.88 88 ARG A O 1
ATOM 661 N N . LEU A 1 89 ? -61.119 42.303 -0.264 1.00 88.94 89 LEU A N 1
ATOM 662 C CA . LEU A 1 89 ? -60.224 42.482 0.883 1.00 88.94 89 LEU A CA 1
ATOM 663 C C . LEU A 1 89 ? -60.861 42.067 2.223 1.00 88.94 89 LEU A C 1
ATOM 665 O O . LEU A 1 89 ? -60.293 42.344 3.277 1.00 88.94 89 LEU A O 1
ATOM 669 N N . ARG A 1 90 ? -62.022 41.395 2.199 1.00 87.88 90 ARG A N 1
ATOM 670 C CA . ARG A 1 90 ? -62.808 40.985 3.376 1.00 87.88 90 ARG A CA 1
ATOM 671 C C . ARG A 1 90 ? -63.240 42.163 4.261 1.00 87.88 90 ARG A C 1
ATOM 673 O O . ARG A 1 90 ? -63.407 42.002 5.468 1.00 87.88 90 ARG A O 1
ATOM 680 N N . TYR A 1 91 ? -63.451 43.337 3.660 1.00 88.25 91 TYR A N 1
ATOM 681 C CA . TYR A 1 91 ? -63.947 44.543 4.327 1.00 88.25 91 TYR A CA 1
ATOM 682 C C . TYR A 1 91 ? -65.161 45.127 3.575 1.00 88.25 91 TYR A C 1
ATOM 684 O O . TYR A 1 91 ? -65.035 46.115 2.850 1.00 88.25 91 TYR A O 1
ATOM 692 N N . PRO A 1 92 ? -66.356 44.523 3.693 1.00 87.62 92 PRO A N 1
ATOM 693 C CA . PRO A 1 92 ? -67.538 44.989 2.971 1.00 87.62 92 PRO A CA 1
ATOM 694 C C . PRO A 1 92 ? -67.991 46.374 3.466 1.00 87.62 92 PRO A C 1
ATOM 696 O O . PRO A 1 92 ? -68.251 46.574 4.653 1.00 87.62 92 PRO A O 1
ATOM 699 N N . LEU A 1 93 ? -68.112 47.338 2.547 1.00 90.38 93 LEU A N 1
ATOM 700 C CA . LEU A 1 93 ? -68.542 48.710 2.857 1.00 90.38 93 LEU A CA 1
ATOM 701 C C . LEU A 1 93 ? -70.063 48.784 3.063 1.00 90.38 93 LEU A C 1
ATOM 703 O O . LEU A 1 93 ? -70.828 48.216 2.276 1.00 90.38 93 LEU A O 1
ATOM 707 N N . LYS A 1 94 ? -70.529 49.533 4.071 1.00 88.00 94 LYS A N 1
ATOM 708 C CA . LYS A 1 94 ? -71.967 49.703 4.341 1.00 88.00 94 LYS A CA 1
ATOM 709 C C . LYS A 1 94 ? -72.594 50.713 3.383 1.00 88.00 94 LYS A C 1
ATOM 711 O O . LYS A 1 94 ? -72.105 51.826 3.248 1.00 88.00 94 LYS A O 1
ATOM 716 N N . ALA A 1 95 ? -73.749 50.388 2.801 1.00 79.94 95 ALA A N 1
ATOM 717 C CA . ALA A 1 95 ? -74.392 51.222 1.776 1.00 79.94 95 ALA A CA 1
ATOM 718 C C . ALA A 1 95 ? -74.715 52.670 2.216 1.00 79.94 95 ALA A C 1
ATOM 720 O O . ALA A 1 95 ? -74.604 53.589 1.411 1.00 79.94 95 ALA A O 1
ATOM 721 N N . ALA A 1 96 ? -75.101 52.890 3.479 1.00 78.75 96 ALA A N 1
ATOM 722 C CA . ALA A 1 96 ? -75.522 54.209 3.971 1.00 78.75 96 ALA A CA 1
ATOM 723 C C . ALA A 1 96 ? -74.362 55.152 4.356 1.00 78.75 96 ALA A C 1
ATOM 725 O O . ALA A 1 96 ? -74.589 56.349 4.515 1.00 78.75 96 ALA A O 1
ATOM 726 N N . ALA A 1 97 ? -73.144 54.628 4.532 1.00 83.94 97 ALA A N 1
ATOM 727 C CA . ALA A 1 97 ? -71.975 55.385 4.997 1.00 83.94 97 ALA A CA 1
ATOM 728 C C . ALA A 1 97 ? -70.674 54.936 4.308 1.00 83.94 97 ALA A C 1
ATOM 730 O O . ALA A 1 97 ? -69.586 55.043 4.880 1.00 83.94 97 ALA A O 1
ATOM 731 N N . TRP A 1 98 ? -70.786 54.415 3.083 1.00 90.94 98 TRP A N 1
ATOM 732 C CA . TRP A 1 98 ? -69.682 53.779 2.365 1.00 90.94 98 TRP A CA 1
ATOM 733 C C . TRP A 1 98 ? -68.487 54.722 2.187 1.00 90.94 98 TRP A C 1
ATOM 735 O O . TRP A 1 98 ? -67.356 54.249 2.147 1.00 90.94 98 TRP A O 1
ATOM 745 N N . GLU A 1 99 ? -68.699 56.044 2.126 1.00 92.19 99 GLU A N 1
ATOM 746 C CA . GLU A 1 99 ? -67.603 57.009 2.037 1.00 92.19 99 GLU A CA 1
ATOM 747 C C . GLU A 1 99 ? -66.746 57.028 3.308 1.00 92.19 99 GLU A C 1
ATOM 749 O O . GLU A 1 99 ? -65.519 57.086 3.220 1.00 92.19 99 GLU A O 1
ATOM 754 N N . ASP A 1 100 ? -67.373 56.990 4.488 1.00 90.62 100 ASP A N 1
ATOM 755 C CA . ASP A 1 100 ? -66.660 57.009 5.769 1.00 90.62 100 ASP A CA 1
ATOM 756 C C . ASP A 1 100 ? -65.961 55.668 6.024 1.00 90.62 100 ASP A C 1
ATOM 758 O O . ASP A 1 100 ? -64.796 55.661 6.437 1.00 90.62 100 ASP A O 1
ATOM 762 N N . ASP A 1 101 ? -66.625 54.556 5.686 1.00 91.75 101 ASP A N 1
ATOM 763 C CA . ASP A 1 101 ? -66.055 53.206 5.752 1.00 91.75 101 ASP A CA 1
ATOM 764 C C . ASP A 1 101 ? -64.871 53.054 4.785 1.00 91.75 101 ASP A C 1
ATOM 766 O O . ASP A 1 101 ? -63.822 52.533 5.164 1.00 91.75 101 ASP A O 1
ATOM 770 N N . LEU A 1 102 ? -64.988 53.566 3.553 1.00 92.31 102 LEU A N 1
ATOM 771 C CA . LEU A 1 102 ? -63.902 53.528 2.575 1.00 92.31 102 LEU A CA 1
ATOM 772 C C . LEU A 1 102 ? -62.718 54.370 3.053 1.00 92.31 102 LEU A C 1
ATOM 774 O O . LEU A 1 102 ? -61.579 53.919 2.988 1.00 92.31 102 LEU A O 1
ATOM 778 N N . LEU A 1 103 ? -62.952 55.576 3.577 1.00 91.75 103 LEU A N 1
ATOM 779 C CA . LEU A 1 103 ? -61.871 56.397 4.127 1.00 91.75 103 LEU A CA 1
ATOM 780 C C . LEU A 1 103 ? -61.206 55.738 5.347 1.00 91.75 103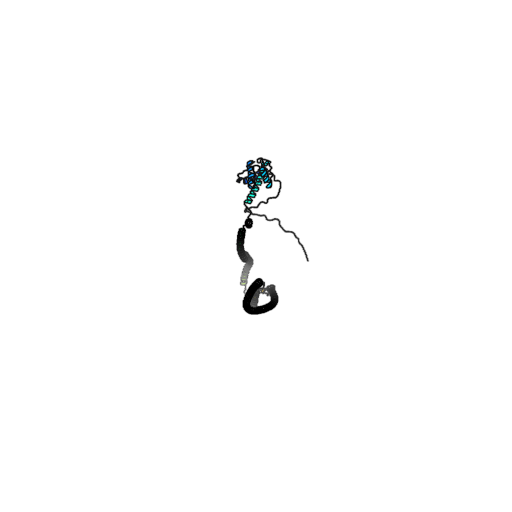 LEU A C 1
ATOM 782 O O . LEU A 1 103 ? -59.997 55.894 5.530 1.00 91.75 103 LEU A O 1
ATOM 786 N N . ALA A 1 104 ? -61.958 55.007 6.177 1.00 90.19 104 ALA A N 1
ATOM 787 C CA . ALA A 1 104 ? -61.408 54.220 7.280 1.00 90.19 104 ALA A CA 1
ATOM 788 C C . ALA A 1 104 ? -60.566 53.039 6.779 1.00 90.19 104 ALA A C 1
ATOM 790 O O . ALA A 1 104 ? -59.432 52.876 7.234 1.00 90.19 104 ALA A O 1
ATOM 791 N N . LEU A 1 105 ? -61.066 52.294 5.789 1.00 91.62 105 LEU A N 1
ATOM 792 C CA . LEU A 1 105 ? -60.344 51.206 5.134 1.00 91.62 105 LEU A CA 1
ATOM 793 C C . LEU A 1 105 ? -59.025 51.708 4.538 1.00 91.62 105 LEU A C 1
ATOM 795 O O . LEU A 1 105 ? -57.962 51.182 4.859 1.00 91.62 105 LEU A O 1
ATOM 799 N N . LEU A 1 106 ? -59.066 52.784 3.749 1.00 91.69 106 LEU A N 1
ATOM 800 C CA . LEU A 1 106 ? -57.876 53.369 3.130 1.00 91.69 106 LEU A CA 1
ATOM 801 C C . LEU A 1 106 ? -56.848 53.838 4.166 1.00 91.69 106 LEU A C 1
ATOM 803 O O . LEU A 1 106 ? -55.651 53.681 3.937 1.00 91.69 106 LEU A O 1
ATOM 807 N N . ARG A 1 107 ? -57.288 54.367 5.317 1.00 90.94 107 ARG A N 1
ATOM 808 C CA . ARG A 1 107 ? -56.385 54.699 6.432 1.00 90.94 107 ARG A CA 1
ATOM 809 C C . ARG A 1 107 ? -55.771 53.451 7.065 1.00 90.94 107 ARG A C 1
ATOM 811 O O . ARG A 1 107 ? -54.567 53.445 7.296 1.00 90.94 107 ARG A O 1
ATOM 818 N N . SER A 1 108 ? -56.565 52.406 7.311 1.00 89.75 108 SER A N 1
ATOM 819 C CA . SER A 1 108 ? -56.085 51.153 7.916 1.00 89.75 108 SER A CA 1
ATOM 820 C C . SER A 1 108 ? -55.070 50.416 7.039 1.00 89.75 108 SER A C 1
ATOM 822 O O . SER A 1 108 ? -54.105 49.860 7.550 1.00 89.75 108 SER A O 1
ATOM 824 N N . LEU A 1 109 ? -55.244 50.484 5.716 1.00 89.50 109 LEU A N 1
ATOM 825 C CA . LEU A 1 109 ? -54.343 49.875 4.740 1.00 89.50 109 LEU A CA 1
ATOM 826 C C . LEU A 1 109 ? -53.142 50.774 4.387 1.00 89.50 109 LEU A C 1
ATOM 828 O O . LEU A 1 109 ? -52.334 50.401 3.540 1.00 89.50 109 LEU A O 1
ATOM 832 N N . GLY A 1 110 ? -53.032 51.970 4.981 1.00 88.69 110 GLY A N 1
ATOM 833 C CA . GLY A 1 110 ? -51.937 52.902 4.705 1.00 88.69 110 GLY A CA 1
ATOM 834 C C . GLY A 1 110 ? -51.910 53.416 3.260 1.00 88.69 110 GLY A C 1
ATOM 835 O O . GLY A 1 110 ? -50.833 53.557 2.683 1.00 88.69 110 GLY A O 1
ATOM 836 N N . CYS A 1 111 ? -53.079 53.674 2.657 1.00 88.56 111 CYS A N 1
ATOM 837 C CA . CYS A 1 111 ? -53.188 54.099 1.260 1.00 88.56 111 CYS A CA 1
ATOM 838 C C . CYS A 1 111 ? -52.319 55.342 0.975 1.00 88.56 111 CYS A C 1
ATOM 840 O O . CYS A 1 111 ? -52.505 56.378 1.622 1.00 88.56 111 CYS A O 1
ATOM 842 N N . PRO A 1 112 ? -51.415 55.288 -0.025 1.00 86.44 112 PRO A N 1
ATOM 843 C CA . PRO A 1 112 ? -50.482 56.381 -0.304 1.00 86.44 112 PRO A CA 1
ATOM 844 C C . PRO A 1 112 ? -51.153 57.595 -0.967 1.00 86.44 112 PRO A C 1
ATOM 846 O O . PRO A 1 112 ? -50.600 58.695 -0.955 1.00 86.44 112 PRO A O 1
ATOM 849 N N . TYR A 1 113 ? -52.349 57.419 -1.538 1.00 86.31 113 TYR A N 1
ATOM 850 C CA . TYR A 1 113 ? -53.090 58.475 -2.223 1.00 86.31 113 TYR A CA 1
ATOM 851 C C . TYR A 1 113 ? -54.112 59.135 -1.297 1.00 86.31 113 TYR A C 1
ATOM 853 O O . TYR A 1 113 ? -54.918 58.463 -0.651 1.00 86.31 113 TYR A O 1
ATOM 861 N N . LYS A 1 114 ? -54.118 60.472 -1.273 1.00 83.19 114 LYS A N 1
ATOM 862 C CA . LYS A 1 114 ? -55.094 61.259 -0.509 1.00 83.19 114 LYS A CA 1
ATOM 863 C C . LYS A 1 114 ? -56.401 61.391 -1.291 1.00 83.19 114 LYS A C 1
ATOM 865 O O . LYS A 1 114 ? -56.409 61.926 -2.396 1.00 83.19 114 LYS A O 1
ATOM 870 N N . VAL A 1 115 ? -57.508 60.976 -0.679 1.00 86.06 115 VAL A N 1
ATOM 871 C CA . VAL A 1 115 ? -58.868 61.168 -1.200 1.00 86.06 115 VAL A CA 1
ATOM 872 C C . VAL A 1 115 ? -59.686 61.954 -0.186 1.00 86.06 115 VAL A C 1
ATOM 874 O O . VAL A 1 115 ? -59.673 61.660 1.008 1.00 86.06 115 VAL A O 1
ATOM 877 N N . THR A 1 116 ? -60.384 62.985 -0.657 1.00 86.25 116 THR A N 1
ATOM 878 C CA . THR A 1 116 ? -61.252 63.813 0.182 1.00 86.25 116 THR A CA 1
ATOM 879 C C . THR A 1 116 ? -62.680 63.279 0.182 1.00 86.25 116 THR A C 1
ATOM 881 O O . THR A 1 116 ? -63.160 62.721 -0.805 1.00 86.25 116 THR A O 1
ATOM 884 N N . ARG A 1 117 ? -63.417 63.538 1.269 1.00 87.38 117 ARG A N 1
ATOM 885 C CA . ARG A 1 117 ? -64.850 63.212 1.351 1.00 87.38 117 ARG A CA 1
ATOM 886 C C . ARG A 1 117 ? -65.666 63.879 0.233 1.00 87.38 117 ARG A C 1
ATOM 888 O O . ARG A 1 117 ? -66.649 63.313 -0.229 1.00 87.38 117 ARG A O 1
ATOM 895 N N . SER A 1 118 ? -65.253 65.061 -0.233 1.00 86.00 118 SER A N 1
ATOM 896 C CA . SER A 1 118 ? -65.888 65.753 -1.364 1.00 86.00 118 SER A CA 1
ATOM 897 C C . SER A 1 118 ? -65.721 65.014 -2.695 1.00 86.00 118 SER A C 1
ATOM 899 O O . SER A 1 118 ? -66.678 64.956 -3.462 1.00 86.00 118 SER A O 1
ATOM 901 N N . ALA A 1 119 ? -64.558 64.401 -2.947 1.00 86.88 119 ALA A N 1
ATOM 902 C CA . ALA A 1 119 ? -64.321 63.609 -4.154 1.00 86.88 119 ALA A CA 1
ATOM 903 C C . ALA A 1 119 ? -65.211 62.356 -4.195 1.00 86.88 119 ALA A C 1
ATOM 905 O O . ALA A 1 119 ? -65.705 61.991 -5.256 1.00 86.88 119 ALA A O 1
ATOM 906 N N . LEU A 1 120 ? -65.479 61.744 -3.035 1.00 89.19 120 LEU A N 1
ATOM 907 C CA . LEU A 1 120 ? -66.354 60.570 -2.919 1.00 89.19 120 LEU A CA 1
ATOM 908 C C . LEU A 1 120 ? -67.843 60.896 -3.087 1.00 89.19 120 LEU A C 1
ATOM 910 O O . LEU A 1 120 ? -68.580 60.067 -3.609 1.00 89.19 120 LEU A O 1
ATOM 914 N N . LYS A 1 121 ? -68.282 62.110 -2.721 1.00 87.19 121 LYS A N 1
ATOM 915 C CA . LYS A 1 121 ? -69.665 62.565 -2.962 1.00 87.19 121 LYS A CA 1
ATOM 916 C C . LYS A 1 121 ? -69.977 62.787 -4.445 1.00 87.19 121 LYS A C 1
ATOM 918 O O . LYS A 1 121 ? -71.130 62.673 -4.847 1.00 87.19 121 LYS A O 1
ATOM 923 N N . ALA A 1 122 ? -68.970 63.123 -5.254 1.00 86.38 122 ALA A N 1
ATOM 924 C CA . ALA A 1 122 ? -69.118 63.378 -6.688 1.00 86.38 122 ALA A CA 1
ATOM 925 C C . ALA A 1 122 ? -68.007 62.677 -7.503 1.00 86.38 122 ALA A C 1
ATOM 927 O O . ALA A 1 122 ? -67.186 63.346 -8.147 1.00 86.38 122 ALA A O 1
ATOM 928 N N . PRO A 1 123 ? -67.972 61.327 -7.500 1.00 86.81 123 PRO A N 1
ATOM 929 C CA . PRO A 1 123 ? -66.813 60.565 -7.965 1.00 86.81 123 PRO A CA 1
ATOM 930 C C . PRO A 1 123 ? -66.637 60.583 -9.489 1.00 86.81 123 PRO A C 1
ATOM 932 O O . PRO A 1 123 ? -65.528 60.422 -9.988 1.00 86.81 123 PRO A O 1
ATOM 935 N N . GLY A 1 124 ? -67.714 60.850 -10.232 1.00 83.38 124 GLY A N 1
ATOM 936 C CA . GLY A 1 124 ? -67.710 60.982 -11.691 1.00 83.38 124 GLY A CA 1
ATOM 937 C C . GLY A 1 124 ? -67.438 62.403 -12.193 1.00 83.38 124 GLY A C 1
ATOM 938 O O . GLY A 1 124 ? -67.937 62.756 -13.254 1.00 83.38 124 GLY A O 1
ATOM 939 N N . THR A 1 125 ? -66.728 63.251 -11.436 1.00 87.25 125 THR A N 1
ATOM 940 C CA . THR A 1 125 ? -66.351 64.612 -11.875 1.00 87.25 125 THR A CA 1
ATOM 941 C C . THR A 1 125 ? -64.898 64.660 -12.369 1.00 87.25 125 THR A C 1
ATOM 943 O O . THR A 1 125 ? -64.048 63.978 -11.790 1.00 87.25 125 THR A O 1
ATOM 946 N N . PRO A 1 126 ? -64.555 65.479 -13.390 1.00 84.88 126 PRO A N 1
ATOM 947 C CA . PRO A 1 126 ? -63.207 65.497 -13.976 1.00 84.88 126 PRO A CA 1
ATOM 948 C C . PRO A 1 126 ? -62.075 65.772 -12.977 1.00 84.88 126 PRO A C 1
ATOM 950 O O . PRO A 1 126 ? -60.982 65.237 -13.125 1.00 84.88 126 PRO A O 1
ATOM 953 N N . HIS A 1 127 ? -62.337 66.578 -11.944 1.00 83.44 127 HIS A N 1
ATOM 954 C CA . HIS A 1 127 ? -61.352 66.912 -10.910 1.00 83.44 127 HIS A CA 1
ATOM 955 C C . HIS A 1 127 ? -61.199 65.825 -9.837 1.00 83.44 127 HIS A C 1
ATOM 957 O O . HIS A 1 127 ? -60.131 65.703 -9.244 1.00 83.44 127 HIS A O 1
ATOM 963 N N . SER A 1 128 ? -62.245 65.031 -9.591 1.00 87.00 128 SER A N 1
ATOM 964 C CA . SER A 1 128 ? -62.241 63.991 -8.551 1.00 87.00 128 SER A CA 1
ATOM 965 C C . SER A 1 128 ? -61.761 62.643 -9.084 1.00 87.00 128 SER A C 1
ATOM 967 O O . SER A 1 128 ? -61.281 61.808 -8.321 1.00 87.00 128 SER A O 1
ATOM 969 N N . TRP A 1 129 ? -61.856 62.431 -10.396 1.00 89.56 129 TRP A N 1
ATOM 970 C CA . TRP A 1 129 ? -61.541 61.157 -11.030 1.00 89.56 129 TRP A CA 1
ATOM 971 C C . TRP A 1 129 ? -60.070 60.724 -10.930 1.00 89.56 129 TRP A C 1
ATOM 973 O O . TRP A 1 129 ? -59.844 59.575 -10.551 1.00 89.56 129 TRP A O 1
ATOM 983 N N . PRO A 1 130 ? -59.051 61.573 -11.184 1.00 88.50 130 PRO A N 1
ATOM 984 C CA . PRO A 1 130 ? -57.659 61.116 -11.141 1.00 88.50 130 PRO A CA 1
ATOM 985 C C . PRO A 1 130 ? -57.213 60.583 -9.762 1.00 88.50 130 PRO A C 1
ATOM 987 O O . PRO A 1 130 ? -56.611 59.504 -9.710 1.00 88.50 130 PRO A O 1
ATOM 990 N N . PRO A 1 131 ? -57.541 61.239 -8.626 1.00 88.00 131 PRO A N 1
ATOM 991 C CA . PRO A 1 131 ? -57.281 60.673 -7.300 1.00 88.00 131 PRO A CA 1
ATOM 992 C C . PRO A 1 131 ? -58.032 59.361 -7.040 1.00 88.00 131 PRO A C 1
ATOM 994 O O . PRO A 1 131 ? -57.448 58.421 -6.504 1.00 88.00 131 PRO A O 1
ATOM 997 N N . LEU A 1 132 ? -59.301 59.258 -7.453 1.00 91.50 132 LEU A N 1
ATOM 998 C CA . LEU A 1 132 ? -60.100 58.043 -7.252 1.00 91.50 132 LEU A CA 1
ATOM 999 C C . LEU A 1 132 ? -59.594 56.866 -8.085 1.00 91.50 132 LEU A C 1
ATOM 1001 O O . LEU A 1 132 ? -59.501 55.756 -7.571 1.00 91.50 132 LEU A O 1
ATOM 1005 N N . LEU A 1 133 ? -59.203 57.107 -9.336 1.00 91.50 133 LEU A N 1
ATOM 1006 C CA . LEU A 1 133 ? -58.585 56.098 -10.189 1.00 91.50 133 LEU A CA 1
ATOM 1007 C C . LEU A 1 133 ? -57.257 55.606 -9.604 1.00 91.50 133 LEU A C 1
ATOM 1009 O O . LEU A 1 133 ? -56.974 54.412 -9.658 1.00 91.50 133 LEU A O 1
ATOM 1013 N N . SER A 1 134 ? -56.471 56.507 -9.007 1.00 90.69 134 SER A N 1
ATOM 1014 C CA . SER A 1 134 ? -55.223 56.145 -8.322 1.00 90.69 134 SER A CA 1
ATOM 1015 C C . SER A 1 134 ? -55.488 55.169 -7.170 1.00 90.69 134 SER A C 1
ATOM 1017 O O . SER A 1 134 ? -54.802 54.154 -7.049 1.00 90.69 134 SER A O 1
ATOM 1019 N N . VAL A 1 135 ? -56.535 55.422 -6.375 1.00 93.06 135 VAL A N 1
ATOM 1020 C CA . VAL A 1 135 ? -56.949 54.512 -5.298 1.00 93.06 135 VAL A CA 1
ATOM 1021 C C . VAL A 1 135 ? -57.515 53.199 -5.836 1.00 93.06 135 VAL A C 1
ATOM 1023 O O . VAL A 1 135 ? -57.127 52.145 -5.345 1.00 93.06 135 VAL A O 1
ATOM 1026 N N . LEU A 1 136 ? -58.383 53.223 -6.852 1.00 93.38 136 LEU A N 1
ATOM 1027 C CA . LEU A 1 136 ? -58.923 52.002 -7.468 1.00 93.38 136 LEU A CA 1
ATOM 1028 C C . LEU A 1 136 ? -57.812 51.106 -8.018 1.00 93.38 136 LEU A C 1
ATOM 1030 O O . LEU A 1 136 ? -57.832 49.892 -7.816 1.00 93.38 136 LEU A O 1
ATOM 1034 N N . TYR A 1 137 ? -56.829 51.700 -8.692 1.00 92.81 137 TYR A N 1
ATOM 1035 C CA . TYR A 1 137 ? -55.674 50.979 -9.212 1.00 92.81 137 TYR A CA 1
ATOM 1036 C C . TYR A 1 137 ? -54.830 50.376 -8.091 1.00 92.81 137 TYR A C 1
ATOM 1038 O O . TYR A 1 137 ? -54.480 49.199 -8.151 1.00 92.81 137 TYR A O 1
ATOM 1046 N N . TRP A 1 138 ? -54.568 51.140 -7.032 1.00 93.81 138 TRP A N 1
ATOM 1047 C CA . TRP A 1 138 ? -53.828 50.647 -5.876 1.00 93.81 138 TRP A CA 1
ATOM 1048 C C . TRP A 1 138 ? -54.546 49.501 -5.152 1.00 93.81 138 TRP A C 1
ATOM 1050 O O . TRP A 1 138 ? -53.938 48.461 -4.910 1.00 93.81 138 TRP A O 1
ATOM 1060 N N . LEU A 1 139 ? -55.849 49.640 -4.889 1.00 93.44 139 LEU A N 1
ATOM 1061 C CA . LEU A 1 139 ? -56.664 48.570 -4.310 1.00 93.44 139 LEU A CA 1
ATOM 1062 C C . LEU A 1 139 ? -56.682 47.328 -5.210 1.00 93.44 139 LEU A C 1
ATOM 1064 O O . LEU A 1 139 ? -56.595 46.211 -4.713 1.00 93.44 139 LEU A O 1
ATOM 1068 N N . THR A 1 140 ? -56.726 47.510 -6.533 1.00 92.94 140 THR A N 1
ATOM 1069 C CA . THR A 1 140 ? -56.649 46.404 -7.499 1.00 92.94 140 THR A CA 1
ATOM 1070 C C . THR A 1 140 ? -55.321 45.650 -7.398 1.00 92.94 140 THR A C 1
ATOM 1072 O O . THR A 1 140 ? -55.310 44.420 -7.409 1.00 92.94 140 THR A O 1
ATOM 1075 N N . LEU A 1 141 ? -54.194 46.363 -7.291 1.00 90.25 141 LEU A N 1
ATOM 1076 C CA . LEU A 1 141 ? -52.882 45.737 -7.099 1.00 90.25 141 LEU A CA 1
ATOM 1077 C C . LEU A 1 141 ? -52.823 44.954 -5.784 1.00 90.25 141 LEU A C 1
ATOM 1079 O O . LEU A 1 141 ? -52.312 43.836 -5.770 1.00 90.25 141 LEU A O 1
ATOM 1083 N N . LEU A 1 142 ? -53.387 45.512 -4.710 1.00 89.69 142 LEU A N 1
ATOM 1084 C CA . LEU A 1 142 ? -53.442 44.849 -3.411 1.00 89.69 142 LEU A CA 1
ATOM 1085 C C . LEU A 1 142 ? -54.266 43.555 -3.472 1.00 89.69 142 LEU A C 1
ATOM 1087 O O . LEU A 1 142 ? -53.782 42.514 -3.038 1.00 89.69 142 LEU A O 1
ATOM 1091 N N . CYS A 1 143 ? -55.453 43.593 -4.088 1.00 90.56 143 CYS A N 1
ATOM 1092 C CA . CYS A 1 143 ? -56.295 42.405 -4.252 1.00 90.56 143 CYS A CA 1
ATOM 1093 C C . CYS A 1 143 ? -55.598 41.313 -5.082 1.00 90.56 143 CYS A C 1
ATOM 1095 O O . CYS A 1 143 ? -55.662 40.132 -4.750 1.00 90.56 143 CYS A O 1
ATOM 1097 N N . ARG A 1 144 ? -54.868 41.689 -6.142 1.00 87.31 144 ARG A N 1
ATOM 1098 C CA . ARG A 1 144 ? -54.086 40.730 -6.942 1.00 87.31 144 ARG A CA 1
ATOM 1099 C C . ARG A 1 144 ? -52.966 40.069 -6.143 1.00 87.31 144 ARG A C 1
ATOM 1101 O O . ARG A 1 144 ? -52.722 38.879 -6.320 1.00 87.31 144 ARG A O 1
ATOM 1108 N N . ALA A 1 145 ? -52.289 40.823 -5.279 1.00 83.88 145 ALA A N 1
ATOM 1109 C CA . ALA A 1 145 ? -51.248 40.273 -4.419 1.00 83.88 145 ALA A CA 1
ATOM 1110 C C . ALA A 1 145 ? -51.830 39.269 -3.410 1.00 83.88 145 ALA A C 1
ATOM 1112 O O . ALA A 1 145 ? -51.281 38.179 -3.248 1.00 83.88 145 ALA A O 1
ATOM 1113 N N . THR A 1 146 ? -52.970 39.593 -2.787 1.00 81.88 146 THR A N 1
ATOM 1114 C CA . THR A 1 146 ? -53.650 38.678 -1.856 1.00 81.88 146 THR A CA 1
ATOM 1115 C C . THR A 1 146 ? -54.182 37.427 -2.551 1.00 81.88 146 THR A C 1
ATOM 1117 O O . THR A 1 146 ? -54.057 36.332 -2.008 1.00 81.88 146 THR A O 1
ATOM 1120 N N . ASP A 1 147 ? -54.714 37.561 -3.769 1.00 81.50 147 ASP A N 1
ATOM 1121 C CA . ASP A 1 147 ? -55.192 36.421 -4.560 1.00 81.50 147 ASP A CA 1
ATOM 1122 C C . ASP A 1 147 ? -54.036 35.465 -4.929 1.00 81.50 147 ASP A C 1
ATOM 1124 O O . ASP A 1 147 ? -54.192 34.246 -4.863 1.00 81.50 147 ASP A O 1
ATOM 1128 N N . GLY A 1 148 ? -52.852 35.998 -5.259 1.00 70.75 148 GLY A N 1
ATOM 1129 C CA . GLY A 1 148 ? -51.663 35.193 -5.569 1.00 70.75 148 GLY A CA 1
ATOM 1130 C C . GLY A 1 148 ? -51.132 34.383 -4.378 1.00 70.75 148 GLY A C 1
ATOM 1131 O O . GLY A 1 148 ? -50.728 33.235 -4.551 1.00 70.75 148 GLY A O 1
ATOM 1132 N N . LEU A 1 149 ? -51.193 34.946 -3.167 1.00 62.62 149 LEU A N 1
ATOM 1133 C CA . LEU A 1 149 ? -50.827 34.250 -1.924 1.00 62.62 149 LEU A CA 1
ATOM 1134 C C . LEU A 1 149 ? -51.768 33.076 -1.607 1.00 62.62 149 LEU A C 1
ATOM 1136 O O . LEU A 1 149 ? -51.325 32.066 -1.072 1.00 62.62 149 LEU A O 1
ATOM 1140 N N . ALA A 1 150 ? -53.054 33.185 -1.952 1.00 61.53 150 ALA A N 1
ATOM 1141 C CA . ALA A 1 150 ? -54.019 32.102 -1.757 1.00 61.53 150 ALA A CA 1
ATOM 1142 C C . ALA A 1 150 ? -53.869 30.972 -2.793 1.00 61.53 150 ALA A C 1
ATOM 1144 O O . ALA A 1 150 ? -54.141 29.816 -2.480 1.00 61.53 150 ALA A O 1
ATOM 1145 N N . ALA A 1 151 ? -53.436 31.292 -4.017 1.00 61.19 151 ALA A N 1
ATOM 1146 C CA . ALA A 1 151 ? -53.234 30.310 -5.086 1.00 61.19 151 ALA A CA 1
ATOM 1147 C C . ALA A 1 151 ? -51.953 29.474 -4.914 1.00 61.19 151 ALA A C 1
ATOM 1149 O O . ALA A 1 151 ? -51.882 28.351 -5.410 1.00 61.19 151 ALA A O 1
ATOM 1150 N N . SER A 1 152 ? -50.953 30.010 -4.213 1.00 50.06 152 SER A N 1
ATOM 1151 C CA . SER A 1 152 ? -49.714 29.312 -3.872 1.00 50.06 152 SER A CA 1
ATOM 1152 C C . SER A 1 152 ? -49.492 29.394 -2.362 1.00 50.06 152 SER A C 1
ATOM 1154 O O . SER A 1 152 ? -48.684 30.216 -1.916 1.00 50.06 152 SER A O 1
ATOM 1156 N N . PRO A 1 153 ? -50.196 28.571 -1.560 1.00 56.59 153 PRO A N 1
ATOM 1157 C CA . PRO A 1 153 ? -49.886 28.471 -0.144 1.00 56.59 153 PRO A CA 1
ATOM 1158 C C . PRO A 1 153 ? -48.402 28.101 0.027 1.00 56.59 153 PRO A C 1
ATOM 1160 O O . PRO A 1 153 ? -47.846 27.383 -0.814 1.00 56.59 153 PRO A O 1
ATOM 1163 N N . PRO A 1 154 ? -47.727 28.600 1.077 1.00 59.53 154 PRO A N 1
ATOM 1164 C CA . PRO A 1 154 ? -46.356 28.197 1.359 1.00 59.53 154 PRO A CA 1
ATOM 1165 C C . PRO A 1 154 ? -46.301 26.667 1.492 1.00 59.53 154 PRO A C 1
ATOM 1167 O O . PRO A 1 154 ? -47.257 26.080 2.005 1.00 59.53 154 PRO A O 1
ATOM 1170 N N . PRO A 1 155 ? -45.224 26.008 1.025 1.00 55.50 155 PRO A N 1
ATOM 1171 C CA . PRO A 1 155 ? -45.109 24.562 1.139 1.00 55.50 155 PRO A CA 1
ATOM 1172 C C . PRO A 1 155 ? -45.226 24.180 2.616 1.00 55.50 155 PRO A C 1
ATOM 1174 O O . PRO A 1 155 ? -44.378 24.553 3.426 1.00 55.50 155 PRO A O 1
ATOM 1177 N N . SER A 1 156 ? -46.303 23.478 2.976 1.00 57.56 156 SER A N 1
ATOM 1178 C CA . SER A 1 156 ? -46.423 22.891 4.307 1.00 57.56 156 SER A CA 1
ATOM 1179 C C . SER A 1 156 ? -45.393 21.777 4.391 1.00 57.56 156 SER A C 1
ATOM 1181 O O . SER A 1 156 ? -45.497 20.777 3.681 1.00 57.56 156 SER A O 1
ATOM 1183 N N . THR A 1 157 ? -44.362 21.970 5.207 1.00 72.00 157 THR A N 1
ATOM 1184 C CA . THR A 1 157 ? -43.409 20.907 5.524 1.00 72.00 157 THR A CA 1
ATOM 1185 C C . THR A 1 157 ? -44.170 19.779 6.221 1.00 72.00 157 THR A C 1
ATOM 1187 O O . THR A 1 157 ? -44.997 20.060 7.080 1.00 72.00 157 THR A O 1
ATOM 1190 N N . ASP A 1 158 ? -43.879 18.518 5.903 1.00 80.75 158 ASP A N 1
ATOM 1191 C CA . ASP A 1 158 ? -44.466 17.329 6.557 1.00 80.75 158 ASP A CA 1
ATOM 1192 C C . ASP A 1 158 ? -44.454 17.444 8.100 1.00 80.75 158 ASP A C 1
ATOM 1194 O O . ASP A 1 158 ? -45.444 17.187 8.780 1.00 80.75 158 ASP A O 1
ATOM 1198 N N . LEU A 1 159 ? -43.367 18.012 8.636 1.00 84.56 159 LEU A N 1
ATOM 1199 C CA . LEU A 1 159 ? -43.210 18.373 10.045 1.00 84.56 159 LEU A CA 1
ATOM 1200 C C . LEU A 1 159 ? -44.253 19.386 10.557 1.00 84.56 159 LEU A C 1
ATOM 1202 O O . LEU A 1 159 ? -44.729 19.259 11.678 1.00 84.56 159 LEU A O 1
ATOM 1206 N N . MET A 1 160 ? -44.602 20.404 9.768 1.00 84.06 160 MET A N 1
ATOM 1207 C CA . MET A 1 160 ? -45.607 21.406 10.150 1.00 84.06 160 MET A CA 1
ATOM 1208 C C . MET A 1 160 ? -47.002 20.789 10.228 1.00 84.06 160 MET A C 1
ATOM 1210 O O . MET A 1 160 ? -47.770 21.145 11.120 1.00 84.06 160 MET A O 1
ATOM 1214 N N . THR A 1 161 ? -47.313 19.851 9.334 1.00 87.25 161 THR A N 1
ATOM 1215 C CA . THR A 1 161 ? -48.565 19.088 9.367 1.00 87.25 161 THR A CA 1
ATOM 1216 C C . THR A 1 161 ? -48.633 18.236 10.637 1.00 87.25 161 THR A C 1
ATOM 1218 O O . THR A 1 161 ? -49.579 18.377 11.407 1.00 87.25 161 THR A O 1
ATOM 1221 N N . TYR A 1 162 ? -47.572 17.474 10.931 1.00 90.69 162 TYR A N 1
ATOM 1222 C CA . TYR A 1 162 ? -47.451 16.679 12.158 1.00 90.69 162 TYR A CA 1
ATOM 1223 C C . TYR A 1 162 ? -47.571 17.528 13.438 1.00 90.69 162 TYR A C 1
ATOM 1225 O O . TYR A 1 162 ? -48.333 17.188 14.341 1.00 90.69 162 TYR A O 1
ATOM 1233 N N . ILE A 1 163 ? -46.879 18.671 13.515 1.00 89.38 163 ILE A N 1
ATOM 1234 C CA . ILE A 1 163 ? -46.961 19.590 14.666 1.00 89.38 163 ILE A CA 1
ATOM 1235 C C . ILE A 1 163 ? -48.380 20.151 14.828 1.00 89.38 163 ILE A C 1
ATOM 1237 O O . ILE A 1 163 ? -48.873 20.290 15.944 1.00 89.38 163 ILE A O 1
ATOM 1241 N N . THR A 1 164 ? -49.048 20.489 13.726 1.00 89.25 164 THR A N 1
ATOM 1242 C CA . THR A 1 164 ? -50.393 21.077 13.780 1.00 89.25 164 THR A CA 1
ATOM 1243 C C . THR A 1 164 ? -51.432 20.047 14.225 1.00 89.25 164 THR A C 1
ATOM 1245 O O . THR A 1 164 ? -52.277 20.356 15.063 1.00 89.25 164 THR A O 1
ATOM 1248 N N . GLU A 1 165 ? -51.356 18.822 13.705 1.00 90.94 165 GLU A N 1
ATOM 1249 C CA . GLU A 1 165 ? -52.265 17.727 14.060 1.00 90.94 165 GLU A CA 1
ATOM 1250 C C . GLU A 1 165 ? -52.025 17.224 15.489 1.00 90.94 165 GLU A C 1
ATOM 1252 O O . GLU A 1 165 ? -52.979 17.082 16.249 1.00 90.94 165 GLU A O 1
ATOM 1257 N N . SER A 1 166 ? -50.766 17.056 15.906 1.00 90.69 166 SER A N 1
ATOM 1258 C CA . SER A 1 166 ? -50.429 16.687 17.291 1.00 90.69 166 SER A CA 1
ATOM 1259 C C . SER A 1 166 ? -50.887 17.745 18.295 1.00 90.69 166 SER A C 1
ATOM 1261 O O . SER A 1 166 ? -51.457 17.408 19.332 1.00 90.69 166 SER A O 1
ATOM 1263 N N . TYR A 1 167 ? -50.715 19.032 17.977 1.00 91.56 167 TYR A N 1
ATOM 1264 C CA . TYR A 1 167 ? -51.201 20.113 18.832 1.00 91.56 167 TYR A CA 1
ATOM 1265 C C . TYR A 1 167 ? -52.732 20.151 18.907 1.00 91.56 167 TYR A C 1
ATOM 1267 O O . TYR A 1 167 ? -53.288 20.409 19.973 1.00 91.56 167 TYR A O 1
ATOM 1275 N N . TYR A 1 168 ? -53.426 19.867 17.802 1.00 93.25 168 TYR A N 1
ATOM 1276 C CA . TYR A 1 168 ? -54.883 19.749 17.798 1.00 93.25 168 TYR A CA 1
ATOM 1277 C C . TYR A 1 168 ? -55.366 18.606 18.704 1.00 93.25 168 TYR A C 1
ATOM 1279 O O . TYR A 1 168 ? -56.213 18.843 19.562 1.00 93.25 168 TYR A O 1
ATOM 1287 N N . LEU A 1 169 ? -54.788 17.409 18.567 1.00 92.81 169 LEU A N 1
ATOM 1288 C CA . LEU A 1 169 ? -55.139 16.236 19.377 1.00 92.81 169 LEU A CA 1
ATOM 1289 C C . LEU A 1 169 ? -54.816 16.434 20.868 1.00 92.81 169 LEU A C 1
ATOM 1291 O O . LEU A 1 169 ? -55.575 16.007 21.738 1.00 92.81 169 LEU A O 1
ATOM 1295 N N . PHE A 1 170 ? -53.741 17.166 21.176 1.00 90.62 170 PHE A N 1
ATOM 1296 C CA . PHE A 1 170 ? -53.429 17.601 22.539 1.00 90.62 170 PHE A CA 1
ATOM 1297 C C . PHE A 1 170 ? -54.519 18.516 23.119 1.00 90.62 170 PHE A C 1
ATOM 1299 O O . PHE A 1 170 ? -54.925 18.351 24.268 1.00 90.62 170 PHE A O 1
ATOM 1306 N N . LEU A 1 171 ? -55.019 19.478 22.334 1.00 92.69 171 LEU A N 1
ATOM 1307 C CA . LEU A 1 171 ? -56.086 20.379 22.780 1.00 92.69 171 LEU A CA 1
ATOM 1308 C C . LEU A 1 171 ? -57.427 19.660 22.985 1.00 92.69 171 LEU A C 1
ATOM 1310 O O . LEU A 1 171 ? -58.228 20.121 23.800 1.00 92.69 171 LEU A O 1
ATOM 1314 N N . THR A 1 172 ? -57.686 18.564 22.264 1.00 93.50 172 THR A N 1
ATOM 1315 C CA . THR A 1 172 ? -58.905 17.752 22.431 1.00 93.50 172 THR A CA 1
ATOM 1316 C C . THR A 1 172 ? -58.775 16.665 23.502 1.00 93.50 172 THR A C 1
ATOM 1318 O O . THR A 1 172 ? -59.797 16.128 23.930 1.00 93.50 172 THR A O 1
ATOM 1321 N N . GLY A 1 173 ? -57.561 16.400 24.004 1.00 89.75 173 GLY A N 1
ATOM 1322 C CA . GLY A 1 173 ? -57.292 15.407 25.051 1.00 89.75 173 GLY A CA 1
ATOM 1323 C C . GLY A 1 173 ? -57.314 13.959 24.552 1.00 89.75 173 GLY A C 1
ATOM 1324 O O . GLY A 1 173 ? -57.605 13.048 25.324 1.00 89.75 173 GLY A O 1
ATOM 1325 N N . GLU A 1 174 ? -57.055 13.743 23.262 1.00 91.62 174 GLU A N 1
ATOM 1326 C CA . GLU A 1 174 ? -57.058 12.424 22.621 1.00 91.62 174 GLU A CA 1
ATOM 1327 C C . GLU A 1 174 ? -55.649 11.806 22.611 1.00 91.62 174 GLU A C 1
ATOM 1329 O O . GLU A 1 174 ? -55.027 11.644 21.561 1.00 91.62 174 GLU A O 1
ATOM 1334 N N . ASP A 1 175 ? -55.136 11.452 23.793 1.00 87.06 175 ASP A N 1
ATOM 1335 C CA . ASP A 1 175 ? -53.755 10.968 23.966 1.00 87.06 175 ASP A CA 1
ATOM 1336 C C . ASP A 1 175 ? -53.445 9.695 23.144 1.00 87.06 175 ASP A C 1
ATOM 1338 O O . ASP A 1 175 ? -52.360 9.572 22.571 1.00 87.06 175 ASP A O 1
ATOM 1342 N N . ASP A 1 176 ? -54.408 8.775 23.001 1.00 90.31 176 ASP A N 1
ATOM 1343 C CA . ASP A 1 176 ? -54.249 7.561 22.180 1.00 90.31 176 ASP A CA 1
ATOM 1344 C C . ASP A 1 176 ? -54.083 7.886 20.681 1.00 90.31 176 ASP A C 1
ATOM 1346 O O . ASP A 1 176 ? -53.347 7.207 19.960 1.00 90.31 176 ASP A O 1
ATOM 1350 N N . ALA A 1 177 ? -54.746 8.943 20.198 1.00 89.62 177 ALA A N 1
ATOM 1351 C CA . ALA A 1 177 ? -54.635 9.387 18.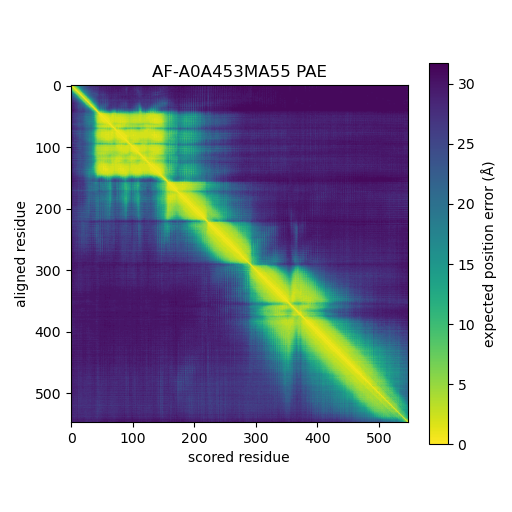811 1.00 89.62 177 ALA A CA 1
ATOM 1352 C C . ALA A 1 177 ? -53.286 10.075 18.543 1.00 89.62 177 ALA A C 1
ATOM 1354 O O . ALA A 1 177 ? -52.737 9.933 17.449 1.00 89.62 177 ALA A O 1
ATOM 1355 N N . VAL A 1 178 ? -52.724 10.768 19.542 1.00 90.69 178 VAL A N 1
ATOM 1356 C CA . VAL A 1 178 ? -51.366 11.333 19.472 1.00 90.69 178 VAL A CA 1
ATOM 1357 C C . VAL A 1 178 ? -50.330 10.220 19.326 1.00 90.69 178 VAL A C 1
ATOM 1359 O O . VAL A 1 178 ? -49.489 10.290 18.434 1.00 90.69 178 VAL A O 1
ATOM 1362 N N . ALA A 1 179 ? -50.430 9.155 20.127 1.00 89.94 179 ALA A N 1
ATOM 1363 C CA . ALA A 1 179 ? -49.515 8.016 20.034 1.00 89.94 179 ALA A CA 1
ATOM 1364 C C . ALA A 1 179 ? -49.556 7.342 18.647 1.00 89.94 179 ALA A C 1
ATOM 1366 O O . ALA A 1 179 ? -48.515 7.011 18.079 1.00 89.94 179 ALA A O 1
ATOM 1367 N N . ALA A 1 180 ? -50.748 7.194 18.061 1.00 92.12 180 ALA A N 1
ATOM 1368 C CA . ALA A 1 180 ? -50.899 6.658 16.708 1.00 92.12 180 ALA A CA 1
ATOM 1369 C C . ALA A 1 180 ? -50.292 7.577 15.627 1.00 92.12 180 ALA A C 1
ATOM 1371 O O . ALA A 1 180 ? -49.694 7.088 14.664 1.00 92.12 180 ALA A O 1
ATOM 1372 N N . LEU A 1 181 ? -50.427 8.899 15.783 1.00 92.56 181 LEU A N 1
ATOM 1373 C CA . LEU A 1 181 ? -49.830 9.890 14.884 1.00 92.56 181 LEU A CA 1
ATOM 1374 C C . LEU A 1 181 ? -48.293 9.879 14.968 1.00 92.56 181 LEU A C 1
ATOM 1376 O O . LEU A 1 181 ? -47.623 9.944 13.935 1.00 92.56 181 LEU A O 1
ATOM 1380 N N . ASP A 1 182 ? -47.737 9.744 16.174 1.00 92.69 182 ASP A N 1
ATOM 1381 C CA . ASP A 1 182 ? -46.295 9.604 16.410 1.00 92.69 182 ASP A CA 1
ATOM 1382 C C . ASP A 1 182 ? -45.737 8.352 15.727 1.00 92.69 182 ASP A C 1
ATOM 1384 O O . ASP A 1 182 ? -44.724 8.414 15.021 1.00 92.69 182 ASP A O 1
ATOM 1388 N N . ASP A 1 183 ? -46.418 7.216 15.884 1.00 93.25 183 ASP A N 1
ATOM 1389 C CA . ASP A 1 183 ? -46.023 5.950 15.272 1.00 93.25 183 ASP A CA 1
ATOM 1390 C C . ASP A 1 183 ? -46.053 6.005 13.738 1.00 93.25 183 ASP A C 1
ATOM 1392 O O . ASP A 1 183 ? -45.128 5.503 13.081 1.00 93.25 183 ASP A O 1
ATOM 1396 N N . ASP A 1 184 ? -47.073 6.635 13.150 1.00 92.25 184 ASP A N 1
ATOM 1397 C CA . ASP A 1 184 ? -47.173 6.845 11.702 1.00 92.25 184 ASP A CA 1
ATOM 1398 C C . ASP A 1 184 ? -46.064 7.776 11.190 1.00 92.25 184 ASP A C 1
ATOM 1400 O O . ASP A 1 184 ? -45.352 7.432 10.238 1.00 92.25 184 ASP A O 1
ATOM 1404 N N . TYR A 1 185 ? -45.834 8.910 11.859 1.00 92.31 185 TYR A N 1
ATOM 1405 C CA . TYR A 1 185 ? -44.784 9.857 11.481 1.00 92.31 185 TYR A CA 1
ATOM 1406 C C . TYR A 1 185 ? -43.389 9.225 11.578 1.00 92.31 185 TYR A C 1
ATOM 1408 O O . TYR A 1 185 ? -42.589 9.299 10.640 1.00 92.31 185 TYR A O 1
ATOM 1416 N N . HIS A 1 186 ? -43.105 8.504 12.665 1.00 90.12 186 HIS A N 1
ATOM 1417 C CA . HIS A 1 186 ? -41.861 7.754 12.810 1.00 90.12 186 HIS A CA 1
ATOM 1418 C C . HIS A 1 186 ? -41.711 6.653 11.756 1.00 90.12 186 HIS A C 1
ATOM 1420 O O . HIS A 1 186 ? -40.602 6.408 11.271 1.00 90.12 186 HIS A O 1
ATOM 1426 N N . SER A 1 187 ? -42.801 5.989 11.374 1.00 92.75 187 SER A N 1
ATOM 1427 C CA . SER A 1 187 ? -42.782 4.961 10.330 1.00 92.75 187 SER A CA 1
ATOM 1428 C C . SER A 1 187 ? -42.488 5.553 8.954 1.00 92.75 187 SER A C 1
ATOM 1430 O O . SER A 1 187 ? -41.631 5.024 8.240 1.00 92.75 187 SER A O 1
ATOM 1432 N N . LYS A 1 188 ? -43.098 6.692 8.614 1.00 90.44 188 LYS A N 1
ATOM 1433 C CA . LYS A 1 188 ? -42.796 7.458 7.396 1.00 90.44 188 LYS A CA 1
ATOM 1434 C C . LYS A 1 188 ? -41.344 7.929 7.369 1.00 90.44 188 LYS A C 1
ATOM 1436 O O . LYS A 1 188 ? -40.661 7.720 6.366 1.00 90.44 188 LYS A O 1
ATOM 1441 N N . ALA A 1 189 ? -40.838 8.475 8.475 1.00 88.69 189 ALA A N 1
ATOM 1442 C CA . ALA A 1 189 ? -39.446 8.906 8.587 1.00 88.69 189 ALA A CA 1
ATOM 1443 C C . ALA A 1 189 ? -38.465 7.737 8.387 1.00 88.69 189 ALA A C 1
ATOM 1445 O O . ALA A 1 189 ? -37.518 7.845 7.607 1.00 88.69 189 ALA A O 1
ATOM 1446 N N . ARG A 1 190 ? -38.715 6.580 9.019 1.00 93.31 190 ARG A N 1
ATOM 1447 C CA . ARG A 1 190 ? -37.904 5.365 8.819 1.00 93.31 190 ARG A CA 1
ATOM 1448 C C . ARG A 1 190 ? -37.939 4.879 7.370 1.00 93.31 190 ARG A C 1
ATOM 1450 O O . ARG A 1 190 ? -36.893 4.521 6.833 1.00 93.31 190 ARG A O 1
ATOM 1457 N N . ALA A 1 191 ? -39.109 4.884 6.733 1.00 91.88 191 ALA A N 1
ATOM 1458 C CA . ALA A 1 191 ? -39.249 4.486 5.334 1.00 91.88 191 ALA A CA 1
ATOM 1459 C C . ALA A 1 191 ? -38.475 5.423 4.391 1.00 91.88 191 ALA A C 1
ATOM 1461 O O . ALA A 1 191 ? -37.775 4.946 3.498 1.00 91.88 191 ALA A O 1
ATOM 1462 N N . GLN A 1 192 ? -38.533 6.740 4.620 1.00 89.12 192 GLN A N 1
ATOM 1463 C CA . GLN A 1 192 ? -37.760 7.721 3.852 1.00 89.12 192 GLN A CA 1
ATOM 1464 C C . GLN A 1 192 ? -36.250 7.536 4.038 1.00 89.12 192 GLN A C 1
ATOM 1466 O O . GLN A 1 192 ? -35.514 7.524 3.053 1.00 89.12 192 GLN A O 1
ATOM 1471 N N . VAL A 1 193 ? -35.784 7.331 5.275 1.00 91.19 193 VAL A N 1
ATOM 1472 C CA . VAL A 1 193 ? -34.369 7.034 5.555 1.00 91.19 193 VAL A CA 1
ATOM 1473 C C . VAL A 1 193 ? -33.932 5.749 4.852 1.00 91.19 193 VAL A C 1
ATOM 1475 O O . VAL A 1 193 ? -32.863 5.722 4.247 1.00 91.19 193 VAL A O 1
ATOM 1478 N N . GLY A 1 194 ? -34.764 4.704 4.869 1.00 93.50 194 GLY A N 1
ATOM 1479 C CA . GLY A 1 194 ? -34.502 3.461 4.144 1.00 93.50 194 GLY A CA 1
ATOM 1480 C C . GLY A 1 194 ? -34.389 3.669 2.631 1.00 93.50 194 GLY A C 1
ATOM 1481 O O . GLY A 1 194 ? -33.428 3.207 2.020 1.00 93.50 194 GLY A O 1
ATOM 1482 N N . ALA A 1 195 ? -35.320 4.415 2.031 1.00 92.50 195 ALA A N 1
ATOM 1483 C CA . ALA A 1 195 ? -35.307 4.724 0.601 1.00 92.50 195 ALA A CA 1
ATOM 1484 C C . ALA A 1 195 ? -34.075 5.551 0.191 1.00 92.50 195 ALA A C 1
ATOM 1486 O O . ALA A 1 195 ? -33.424 5.238 -0.806 1.00 92.50 195 ALA A O 1
ATOM 1487 N N . LEU A 1 196 ? -33.715 6.566 0.984 1.00 92.19 196 LEU A N 1
ATOM 1488 C CA . LEU A 1 196 ? -32.496 7.350 0.771 1.00 92.19 196 LEU A CA 1
ATOM 1489 C C . LEU A 1 196 ? -31.237 6.494 0.944 1.00 92.19 196 LEU A C 1
ATOM 1491 O O . LEU A 1 196 ? -30.296 6.643 0.172 1.00 92.19 196 LEU A O 1
ATOM 1495 N N . GLY A 1 197 ? -31.228 5.564 1.903 1.00 94.69 197 GLY A N 1
ATOM 1496 C CA . GLY A 1 197 ? -30.132 4.615 2.093 1.00 94.69 197 GLY A CA 1
ATOM 1497 C C . GLY A 1 197 ? -29.898 3.726 0.869 1.00 94.69 197 GLY A C 1
ATOM 1498 O O . GLY A 1 197 ? -28.755 3.561 0.451 1.00 94.69 197 GLY A O 1
ATOM 1499 N N . VAL A 1 198 ? -30.966 3.208 0.253 1.00 95.25 198 VAL A N 1
ATOM 1500 C CA . VAL A 1 198 ? -30.873 2.438 -1.003 1.00 95.25 198 VAL A CA 1
ATOM 1501 C C . VAL A 1 198 ? -30.338 3.312 -2.140 1.00 95.25 198 VAL A C 1
ATOM 1503 O O . VAL A 1 198 ? -29.403 2.911 -2.827 1.00 95.25 198 VAL A O 1
ATOM 1506 N N . ALA A 1 199 ? -30.860 4.532 -2.294 1.00 94.31 199 ALA A N 1
ATOM 1507 C CA . ALA A 1 199 ? -30.402 5.454 -3.332 1.00 94.31 199 ALA A CA 1
ATOM 1508 C C . ALA A 1 199 ? -28.915 5.827 -3.182 1.00 94.31 199 ALA A C 1
ATOM 1510 O O . ALA A 1 199 ? -28.197 5.908 -4.177 1.00 94.31 199 ALA A O 1
ATOM 1511 N N . ILE A 1 200 ? -28.435 6.018 -1.947 1.00 93.31 200 ILE A N 1
ATOM 1512 C CA . ILE A 1 200 ? -27.014 6.261 -1.663 1.00 93.31 200 ILE A CA 1
ATOM 1513 C C . ILE A 1 200 ? -26.175 5.050 -2.078 1.00 93.31 200 ILE A C 1
ATOM 1515 O O . ILE A 1 200 ? -25.178 5.229 -2.767 1.00 93.31 200 ILE A O 1
ATOM 1519 N N . GLN A 1 201 ? -26.587 3.830 -1.726 1.00 95.81 201 GLN A N 1
ATOM 1520 C CA . GLN A 1 201 ? -25.852 2.617 -2.106 1.00 95.81 201 GLN A CA 1
ATOM 1521 C C . GLN A 1 201 ? -25.776 2.421 -3.624 1.00 95.81 201 GLN A C 1
ATOM 1523 O O . GLN A 1 201 ? -24.748 1.982 -4.142 1.00 95.81 201 GLN A O 1
ATOM 1528 N N . ASP A 1 202 ? -26.851 2.732 -4.348 1.00 94.50 202 ASP A N 1
ATOM 1529 C CA . ASP A 1 202 ? -26.863 2.641 -5.808 1.00 94.50 202 ASP A CA 1
ATOM 1530 C C . ASP A 1 202 ? -25.944 3.695 -6.442 1.00 94.50 202 ASP A C 1
ATOM 1532 O O . ASP A 1 202 ? -25.164 3.366 -7.338 1.00 94.50 202 ASP A O 1
ATOM 1536 N N . LEU A 1 203 ? -25.949 4.927 -5.920 1.00 95.38 203 LEU A N 1
ATOM 1537 C CA . LEU A 1 203 ? -25.013 5.976 -6.336 1.00 95.38 203 LEU A CA 1
ATOM 1538 C C . LEU A 1 203 ? -23.558 5.617 -6.010 1.00 95.38 203 LEU A C 1
ATOM 1540 O O . LEU A 1 203 ? -22.674 5.844 -6.831 1.00 95.38 203 LEU A O 1
ATOM 1544 N N . GLU A 1 204 ? -23.285 5.031 -4.845 1.00 94.81 204 GLU A N 1
ATOM 1545 C CA . GLU A 1 204 ? -21.945 4.567 -4.471 1.00 94.81 204 GLU A CA 1
ATOM 1546 C C . GLU A 1 204 ? -21.434 3.488 -5.433 1.00 94.81 204 GLU A C 1
ATOM 1548 O O . GLU A 1 204 ? -20.277 3.544 -5.858 1.00 94.81 204 GLU A O 1
ATOM 1553 N N . LYS A 1 205 ? -22.290 2.537 -5.833 1.00 95.56 205 LYS A N 1
ATOM 1554 C CA . LYS A 1 205 ? -21.947 1.541 -6.861 1.00 95.56 205 LYS A CA 1
ATOM 1555 C C . LYS A 1 205 ? -21.675 2.193 -8.211 1.00 95.56 205 LYS A C 1
ATOM 1557 O O . LYS A 1 205 ? -20.691 1.847 -8.860 1.00 95.56 205 LYS A O 1
ATOM 1562 N N . GLU A 1 206 ? -22.503 3.149 -8.628 1.00 95.81 206 GLU A N 1
ATOM 1563 C CA . GLU A 1 206 ? -22.295 3.872 -9.884 1.00 95.81 206 GLU A CA 1
ATOM 1564 C C . GLU A 1 206 ? -20.962 4.634 -9.877 1.00 95.81 206 GLU A C 1
ATOM 1566 O O . GLU A 1 206 ? -20.206 4.576 -10.850 1.00 95.81 206 GLU A O 1
ATOM 1571 N N . VAL A 1 207 ? -20.624 5.287 -8.762 1.00 93.56 207 VAL A N 1
ATOM 1572 C CA . VAL A 1 207 ? -19.331 5.958 -8.579 1.00 93.56 207 VAL A CA 1
ATOM 1573 C C . VAL A 1 207 ? -18.181 4.957 -8.684 1.00 93.56 207 VAL A C 1
ATOM 1575 O O . VAL A 1 207 ? -17.246 5.206 -9.444 1.00 93.56 207 VAL A O 1
ATOM 1578 N N . GLN A 1 208 ? -18.257 3.809 -8.006 1.00 94.38 208 GLN A N 1
ATOM 1579 C CA . GLN A 1 208 ? -17.224 2.768 -8.092 1.00 94.38 208 GLN A CA 1
ATOM 1580 C C . GLN A 1 208 ? -17.052 2.240 -9.523 1.00 94.38 208 GLN A C 1
ATOM 1582 O O . GLN A 1 208 ? -15.925 2.100 -10.002 1.00 94.38 208 GLN A O 1
ATOM 1587 N N . ASP A 1 209 ? -18.150 2.002 -10.242 1.00 93.69 209 ASP A N 1
ATOM 1588 C CA . ASP A 1 209 ? -18.118 1.558 -11.636 1.00 93.69 209 ASP A CA 1
ATOM 1589 C C . ASP A 1 209 ? -17.486 2.611 -12.557 1.00 93.69 209 ASP A C 1
ATOM 1591 O O . ASP A 1 209 ? -16.711 2.282 -13.465 1.00 93.69 209 ASP A O 1
ATOM 1595 N N . LEU A 1 210 ? -17.801 3.890 -12.342 1.00 93.44 210 LEU A N 1
ATOM 1596 C CA . LEU A 1 210 ? -17.217 5.003 -13.087 1.00 93.44 210 LEU A CA 1
ATOM 1597 C C . LEU A 1 210 ? -15.729 5.185 -12.766 1.00 93.44 210 LEU A C 1
ATOM 1599 O O . LEU A 1 210 ? -14.930 5.391 -13.683 1.00 93.44 210 LEU A O 1
ATOM 1603 N N . GLU A 1 211 ? -15.326 5.046 -11.506 1.00 91.62 211 GLU A N 1
ATOM 1604 C CA . GLU A 1 211 ? -13.923 5.077 -11.090 1.00 91.62 211 GLU A CA 1
ATOM 1605 C C . GLU A 1 211 ? -13.132 3.900 -11.666 1.00 91.62 211 GLU A C 1
ATOM 1607 O O . GLU A 1 211 ? -12.025 4.095 -12.177 1.00 91.62 211 GLU A O 1
ATOM 1612 N N . ALA A 1 212 ? -13.709 2.696 -11.686 1.00 92.12 212 ALA A N 1
ATOM 1613 C CA . ALA A 1 212 ? -13.107 1.526 -12.316 1.00 92.12 212 ALA A CA 1
ATOM 1614 C C . ALA A 1 212 ? -12.933 1.731 -13.831 1.00 92.12 212 ALA A C 1
ATOM 1616 O O . ALA A 1 212 ? -11.857 1.470 -14.381 1.00 92.12 212 ALA A O 1
ATOM 1617 N N . LYS A 1 213 ? -13.954 2.271 -14.515 1.00 88.94 213 LYS A N 1
ATOM 1618 C CA . LYS A 1 213 ? -13.871 2.646 -15.939 1.00 88.94 213 LYS A CA 1
ATOM 1619 C C . LYS A 1 213 ? -12.788 3.698 -16.177 1.00 88.94 213 LYS A C 1
ATOM 1621 O O . LYS A 1 213 ? -11.994 3.544 -17.107 1.00 88.94 213 LYS A O 1
ATOM 1626 N N . ARG A 1 214 ? -12.705 4.723 -15.326 1.00 84.44 214 ARG A N 1
ATOM 1627 C CA . ARG A 1 214 ? -11.670 5.765 -15.388 1.00 84.44 214 ARG A CA 1
ATOM 1628 C C . ARG A 1 214 ? -10.275 5.177 -15.186 1.00 84.44 214 ARG A C 1
ATOM 1630 O O . ARG A 1 214 ? -9.386 5.453 -15.984 1.00 84.44 214 ARG A O 1
ATOM 1637 N N . SER A 1 215 ? -10.077 4.337 -14.173 1.00 84.12 215 SER A N 1
ATOM 1638 C CA . SER A 1 215 ? -8.798 3.671 -13.898 1.00 84.12 215 SER A CA 1
ATOM 1639 C C . SER A 1 215 ? -8.363 2.777 -15.064 1.00 84.12 215 SER A C 1
ATOM 1641 O O . SER A 1 215 ? -7.208 2.814 -15.492 1.00 84.12 215 SER A O 1
ATOM 1643 N N . LYS A 1 216 ? -9.301 2.046 -15.678 1.00 85.62 216 LYS A N 1
ATOM 1644 C CA . LYS A 1 216 ? -9.045 1.250 -16.887 1.00 85.62 216 LYS A CA 1
ATOM 1645 C C . LYS A 1 216 ? -8.633 2.116 -18.084 1.00 85.62 216 LYS A C 1
ATOM 1647 O O . LYS A 1 216 ? -7.736 1.738 -18.829 1.00 85.62 216 LYS A O 1
ATOM 1652 N N . GLN A 1 217 ? -9.256 3.279 -18.270 1.00 80.62 217 GLN A N 1
ATOM 1653 C CA . GLN A 1 217 ? -8.878 4.219 -19.331 1.00 80.62 217 GLN A CA 1
ATOM 1654 C C . GLN A 1 217 ? -7.526 4.898 -19.068 1.00 80.62 217 GLN A C 1
ATOM 1656 O O . GLN A 1 217 ? -6.784 5.136 -20.013 1.00 80.62 217 GLN A O 1
ATOM 1661 N N . MET A 1 218 ? -7.194 5.171 -17.804 1.00 75.06 218 MET A N 1
ATOM 1662 C CA . MET A 1 218 ? -5.910 5.758 -17.400 1.00 75.06 218 MET A CA 1
ATOM 1663 C C . MET A 1 218 ? -4.748 4.753 -17.443 1.00 75.06 218 MET A C 1
ATOM 1665 O O . MET A 1 218 ? -3.615 5.147 -17.703 1.00 75.06 218 MET A O 1
ATOM 1669 N N . SER A 1 219 ? -5.013 3.470 -17.174 1.00 75.44 219 SER A N 1
ATOM 1670 C CA . SER A 1 219 ? -4.018 2.386 -17.235 1.00 75.44 219 SER A CA 1
ATOM 1671 C C . SER A 1 219 ? -3.815 1.833 -18.645 1.00 75.44 219 SER A C 1
ATOM 1673 O O . SER A 1 219 ? -2.755 1.276 -18.935 1.00 75.44 219 SER A O 1
ATOM 1675 N N . ALA A 1 220 ? -4.787 2.006 -19.545 1.00 70.38 220 ALA A N 1
ATOM 1676 C CA . ALA A 1 220 ? -4.567 1.766 -20.961 1.00 70.38 220 ALA A CA 1
ATOM 1677 C C . ALA A 1 220 ? -3.492 2.745 -21.472 1.00 70.38 220 ALA A C 1
ATOM 1679 O O . ALA A 1 220 ? -3.606 3.949 -21.226 1.00 70.38 220 ALA A O 1
ATOM 1680 N N . PRO A 1 221 ? -2.451 2.274 -22.187 1.00 64.69 221 PRO A N 1
ATOM 1681 C CA . PRO A 1 221 ? -1.471 3.170 -22.778 1.00 64.69 221 PRO A CA 1
ATOM 1682 C C . PRO A 1 221 ? -2.212 4.165 -23.666 1.00 64.69 221 PRO A C 1
ATOM 1684 O O . PRO A 1 221 ? -2.945 3.778 -24.580 1.00 64.69 221 PRO A O 1
ATOM 1687 N N . SER A 1 222 ? -2.064 5.449 -23.331 1.00 70.38 222 SER A N 1
ATOM 1688 C CA . SER A 1 222 ? -2.699 6.558 -24.031 1.00 70.38 222 SER A CA 1
ATOM 1689 C C . SER A 1 222 ? -2.544 6.344 -25.535 1.00 70.38 222 SER A C 1
ATOM 1691 O O . SER A 1 222 ? -1.429 6.296 -26.054 1.00 70.38 222 SER A O 1
ATOM 1693 N N . ARG A 1 223 ? -3.667 6.204 -26.250 1.00 75.62 223 ARG A N 1
ATOM 1694 C CA . ARG A 1 223 ? -3.678 6.121 -27.719 1.00 75.62 223 ARG A CA 1
ATOM 1695 C C . ARG A 1 223 ? -2.881 7.271 -28.339 1.00 75.62 223 ARG A C 1
ATOM 1697 O O . ARG A 1 223 ? -2.290 7.096 -29.397 1.00 75.62 223 ARG A O 1
ATOM 1704 N N . LEU A 1 224 ? -2.860 8.419 -27.664 1.00 76.75 224 LEU A N 1
ATOM 1705 C CA . LEU A 1 224 ? -2.062 9.577 -28.031 1.00 76.75 224 LEU A CA 1
ATOM 1706 C C . LEU A 1 224 ? -0.561 9.294 -27.876 1.00 76.75 224 LEU A C 1
ATOM 1708 O O . LEU A 1 224 ? 0.159 9.502 -28.841 1.00 76.75 224 LEU A O 1
ATOM 1712 N N . LYS A 1 225 ? -0.105 8.693 -26.770 1.00 81.69 225 LYS A N 1
ATOM 1713 C CA . LYS A 1 225 ? 1.305 8.297 -26.599 1.00 81.69 225 LYS A CA 1
ATOM 1714 C C . LYS A 1 225 ? 1.753 7.271 -27.649 1.00 81.69 225 LYS A C 1
ATOM 1716 O O . LYS A 1 225 ? 2.808 7.421 -28.249 1.00 81.69 225 LYS A O 1
ATOM 1721 N N . ALA A 1 226 ? 0.920 6.271 -27.944 1.00 82.38 226 ALA A N 1
ATOM 1722 C CA . ALA A 1 226 ? 1.216 5.291 -28.995 1.00 82.38 226 ALA A CA 1
ATOM 1723 C C . ALA A 1 226 ? 1.242 5.915 -30.408 1.00 82.38 226 ALA A C 1
ATOM 1725 O O . ALA A 1 226 ? 1.939 5.427 -31.297 1.00 82.38 226 ALA A O 1
ATOM 1726 N N . LEU A 1 227 ? 0.458 6.973 -30.644 1.00 84.44 227 LEU A N 1
ATOM 1727 C CA . LEU A 1 227 ? 0.498 7.739 -31.892 1.00 84.44 227 LEU A CA 1
ATOM 1728 C C . LEU A 1 227 ? 1.710 8.678 -31.954 1.00 84.44 227 LEU A C 1
ATOM 1730 O O . LEU A 1 227 ? 2.274 8.833 -33.032 1.00 84.44 227 LEU A O 1
ATOM 1734 N N . GLU A 1 228 ? 2.130 9.257 -30.830 1.00 84.81 228 GLU A N 1
ATOM 1735 C CA . GLU A 1 228 ? 3.355 10.057 -30.718 1.00 84.81 228 GLU A CA 1
ATOM 1736 C C . GLU A 1 228 ? 4.596 9.202 -30.977 1.00 84.81 228 GLU A C 1
ATOM 1738 O O . GLU A 1 228 ? 5.386 9.553 -31.843 1.00 84.81 228 GLU A O 1
ATOM 1743 N N . GLU A 1 229 ? 4.703 8.017 -30.369 1.00 89.56 229 GLU A N 1
ATOM 1744 C CA . GLU A 1 229 ? 5.804 7.076 -30.630 1.00 89.56 229 GLU A CA 1
ATOM 1745 C C . GLU A 1 229 ? 5.881 6.681 -32.116 1.00 89.56 229 GLU A C 1
ATOM 1747 O O . GLU A 1 229 ? 6.962 6.635 -32.702 1.00 89.56 229 GLU A O 1
ATOM 1752 N N . LYS A 1 230 ? 4.729 6.453 -32.767 1.00 89.00 230 LYS A N 1
ATOM 1753 C CA . LYS A 1 230 ? 4.675 6.184 -34.215 1.00 89.00 230 LYS A CA 1
ATOM 1754 C C . LYS A 1 230 ? 5.086 7.393 -35.049 1.00 89.00 230 LYS A C 1
ATOM 1756 O O . LYS A 1 230 ? 5.789 7.232 -36.043 1.00 89.00 230 LYS A O 1
ATOM 1761 N N . LYS A 1 231 ? 4.641 8.593 -34.673 1.00 92.38 231 LYS A N 1
ATOM 1762 C CA . LYS A 1 231 ? 5.025 9.838 -35.345 1.00 92.38 231 LYS A CA 1
ATOM 1763 C C . LYS A 1 231 ? 6.534 10.056 -35.242 1.00 92.38 231 LYS A C 1
ATOM 1765 O O . LYS A 1 231 ? 7.162 10.374 -36.251 1.00 92.38 231 LYS A O 1
ATOM 1770 N N . ASP A 1 232 ? 7.114 9.859 -34.066 1.00 92.06 232 ASP A N 1
ATOM 1771 C CA . ASP A 1 232 ? 8.546 10.034 -33.832 1.00 92.06 232 ASP A CA 1
ATOM 1772 C C . ASP 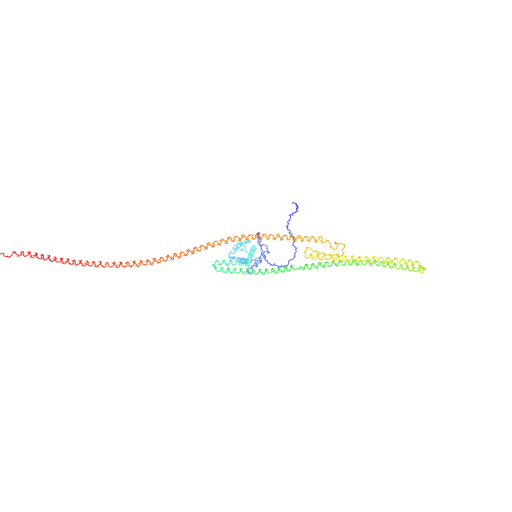A 1 232 ? 9.359 8.987 -34.603 1.00 92.06 232 ASP A C 1
ATOM 1774 O O . ASP A 1 232 ? 10.337 9.341 -35.262 1.00 92.06 232 ASP A O 1
ATOM 1778 N N . ALA A 1 233 ? 8.898 7.730 -34.638 1.00 92.94 233 ALA A N 1
ATOM 1779 C CA . ALA A 1 233 ? 9.498 6.678 -35.457 1.00 92.94 233 ALA A CA 1
ATOM 1780 C C . ALA A 1 233 ? 9.489 7.032 -36.955 1.00 92.94 233 ALA A C 1
ATOM 1782 O O . ALA A 1 233 ? 10.533 6.982 -37.604 1.00 92.94 233 ALA A O 1
ATOM 1783 N N . PHE A 1 234 ? 8.348 7.472 -37.499 1.00 94.81 234 PHE A N 1
ATOM 1784 C CA . PHE A 1 234 ? 8.273 7.898 -38.900 1.00 94.81 234 PHE A CA 1
ATOM 1785 C C . PHE A 1 234 ? 9.133 9.126 -39.186 1.00 94.81 234 PHE A C 1
ATOM 1787 O O . PHE A 1 234 ? 9.752 9.207 -40.243 1.00 94.81 234 PHE A O 1
ATOM 1794 N N . THR A 1 235 ? 9.216 10.068 -38.248 1.00 94.31 235 THR A N 1
ATOM 1795 C CA . THR A 1 235 ? 10.064 11.257 -38.401 1.00 94.31 235 THR A CA 1
ATOM 1796 C C . THR A 1 235 ? 11.543 10.868 -38.437 1.00 94.31 235 THR A C 1
ATOM 1798 O O . THR A 1 235 ? 12.288 11.362 -39.284 1.00 94.31 235 THR A O 1
ATOM 1801 N N . ALA A 1 236 ? 11.965 9.935 -37.579 1.00 93.88 236 ALA A N 1
ATOM 1802 C CA . ALA A 1 236 ? 13.319 9.392 -37.598 1.00 93.88 236 ALA A CA 1
ATOM 1803 C C . ALA A 1 236 ? 13.618 8.647 -38.909 1.00 93.88 236 ALA A C 1
ATOM 1805 O O . ALA A 1 236 ? 14.702 8.799 -39.471 1.00 93.88 236 ALA A O 1
ATOM 1806 N N . ASP A 1 237 ? 12.664 7.876 -39.430 1.00 93.75 237 ASP A N 1
ATOM 1807 C CA . ASP A 1 237 ? 12.842 7.162 -40.695 1.00 93.75 237 ASP A CA 1
ATOM 1808 C C . ASP A 1 237 ? 12.922 8.111 -41.896 1.00 93.75 237 ASP A C 1
ATOM 1810 O O . ASP A 1 237 ? 13.786 7.930 -42.753 1.00 93.75 237 ASP A O 1
ATOM 1814 N N . VAL A 1 238 ? 12.118 9.180 -41.928 1.00 95.62 238 VAL A N 1
ATOM 1815 C CA . VAL A 1 238 ? 12.245 10.244 -42.940 1.00 95.62 238 VAL A CA 1
ATOM 1816 C C . VAL A 1 238 ? 13.644 10.861 -42.906 1.00 95.62 238 VAL A C 1
ATOM 1818 O O . VAL A 1 238 ? 14.284 10.969 -43.950 1.00 95.62 238 VAL A O 1
ATOM 1821 N N . GLN A 1 239 ? 14.172 11.183 -41.721 1.00 94.31 239 GLN A N 1
ATOM 1822 C CA . GLN A 1 239 ? 15.529 11.728 -41.586 1.00 94.31 239 GLN A CA 1
ATOM 1823 C C . GLN A 1 239 ? 16.608 10.749 -42.074 1.00 94.31 239 GLN A C 1
ATOM 1825 O O . GLN A 1 239 ? 17.567 11.166 -42.729 1.00 94.31 239 GLN A O 1
ATOM 1830 N N . LYS A 1 240 ? 16.451 9.443 -41.813 1.00 94.88 240 LYS A N 1
ATOM 1831 C CA . LYS A 1 240 ? 17.352 8.410 -42.355 1.00 94.88 240 LYS A CA 1
ATOM 1832 C C . LYS A 1 240 ? 17.287 8.366 -43.880 1.00 94.88 240 LYS A C 1
ATOM 1834 O O . LYS A 1 240 ? 18.336 8.346 -44.522 1.00 94.88 240 LYS A O 1
ATOM 1839 N N . PHE A 1 241 ? 16.090 8.378 -44.468 1.00 95.12 241 PHE A N 1
ATOM 1840 C CA . PHE A 1 241 ? 15.938 8.376 -45.924 1.00 95.12 241 PHE A CA 1
ATOM 1841 C C . PHE A 1 241 ? 16.530 9.633 -46.558 1.00 95.12 241 PHE A C 1
ATOM 1843 O O . PHE A 1 241 ? 17.249 9.524 -47.547 1.00 95.12 241 PHE A O 1
ATOM 1850 N N . GLU A 1 242 ? 16.328 10.809 -45.967 1.00 95.25 242 GLU A N 1
ATOM 1851 C CA . GLU A 1 242 ? 16.961 12.045 -46.431 1.00 95.25 242 GLU A CA 1
ATOM 1852 C C . GLU A 1 242 ? 18.492 11.981 -46.362 1.00 95.25 242 GLU A C 1
ATOM 1854 O O . GLU A 1 242 ? 19.169 12.426 -47.291 1.00 95.25 242 GLU A O 1
ATOM 1859 N N . ALA A 1 243 ? 19.059 11.408 -45.296 1.00 94.31 243 ALA A N 1
ATOM 1860 C CA . ALA A 1 243 ? 20.504 11.214 -45.177 1.00 94.31 243 ALA A CA 1
ATOM 1861 C C . ALA A 1 243 ? 21.040 10.257 -46.255 1.00 94.31 243 ALA A C 1
ATOM 1863 O O . ALA A 1 243 ? 22.059 10.540 -46.889 1.00 94.31 243 ALA A O 1
ATOM 1864 N N . VAL A 1 244 ? 20.321 9.162 -46.516 1.00 94.75 244 VAL A N 1
ATOM 1865 C CA . VAL A 1 244 ? 20.643 8.212 -47.585 1.00 94.75 244 VAL A CA 1
ATOM 1866 C C . VAL A 1 244 ? 20.582 8.906 -48.944 1.00 94.75 244 VAL A C 1
ATOM 1868 O O . VAL A 1 244 ? 21.560 8.843 -49.687 1.00 94.75 244 VAL A O 1
ATOM 1871 N N . VAL A 1 245 ? 19.508 9.642 -49.245 1.00 95.31 245 VAL A N 1
ATOM 1872 C CA . VAL A 1 245 ? 19.361 10.403 -50.496 1.00 95.31 245 VAL A CA 1
ATOM 1873 C C . VAL A 1 245 ? 20.507 11.396 -50.666 1.00 95.31 245 VAL A C 1
ATOM 1875 O O . VAL A 1 245 ? 21.123 11.418 -51.730 1.00 95.31 245 VAL A O 1
ATOM 1878 N N . LYS A 1 246 ? 20.869 12.153 -49.621 1.00 95.88 246 LYS A N 1
ATOM 1879 C CA . LYS A 1 246 ? 22.018 13.073 -49.654 1.00 95.88 246 LYS A CA 1
ATOM 1880 C C . LYS A 1 246 ? 23.318 12.332 -49.960 1.00 95.88 246 LYS A C 1
ATOM 1882 O O . LYS A 1 246 ? 24.043 12.747 -50.856 1.00 95.88 246 LYS A O 1
ATOM 1887 N N . SER A 1 247 ? 23.580 11.210 -49.287 1.00 94.81 247 SER A N 1
ATOM 1888 C CA . SER A 1 247 ? 24.789 10.411 -49.524 1.00 94.81 247 SER A CA 1
ATOM 1889 C C . SER A 1 247 ? 24.871 9.870 -50.957 1.00 94.81 247 SER A C 1
ATOM 1891 O O . SER A 1 247 ? 25.932 9.927 -51.575 1.00 94.81 247 SER A O 1
ATOM 1893 N N . TRP A 1 248 ? 23.752 9.397 -51.517 1.00 92.69 248 TRP A N 1
ATOM 1894 C CA . TRP A 1 248 ? 23.696 8.921 -52.899 1.00 92.69 248 TRP A CA 1
ATOM 1895 C C . TRP A 1 248 ? 23.814 10.062 -53.896 1.00 92.69 248 TRP A C 1
ATOM 1897 O O . TRP A 1 248 ? 24.504 9.907 -54.891 1.00 92.69 248 TRP A O 1
ATOM 1907 N N . SER A 1 249 ? 23.224 11.219 -53.607 1.00 94.88 249 SER A N 1
ATOM 1908 C CA . SER A 1 249 ? 23.360 12.415 -54.443 1.00 94.88 249 SER A CA 1
ATOM 1909 C C . SER A 1 249 ? 24.817 12.868 -54.527 1.00 94.88 249 SER A C 1
ATOM 1911 O O . SER A 1 249 ? 25.290 13.201 -55.608 1.00 94.88 249 SER A O 1
ATOM 1913 N N . THR A 1 250 ? 25.552 12.825 -53.411 1.00 95.38 250 THR A N 1
ATOM 1914 C CA . THR A 1 250 ? 26.993 13.112 -53.400 1.00 95.38 250 THR A CA 1
ATOM 1915 C C . THR A 1 250 ? 27.773 12.081 -54.210 1.00 95.38 250 THR A C 1
ATOM 1917 O O . THR A 1 250 ? 28.549 12.464 -55.076 1.00 95.38 250 THR A O 1
ATOM 1920 N N . LYS A 1 251 ? 27.519 10.781 -54.009 1.00 94.88 251 LYS A N 1
ATOM 1921 C CA . LYS A 1 251 ? 28.183 9.716 -54.780 1.00 94.88 251 LYS A CA 1
ATOM 1922 C C . LYS A 1 251 ? 27.895 9.804 -56.277 1.00 94.88 251 LYS A C 1
ATOM 1924 O O . LYS A 1 251 ? 28.782 9.530 -57.073 1.00 94.88 251 LYS A O 1
ATOM 1929 N N . ILE A 1 252 ? 26.665 10.149 -56.660 1.00 95.25 252 ILE A N 1
ATOM 1930 C CA . ILE A 1 252 ? 26.290 10.346 -58.064 1.00 95.25 252 ILE A CA 1
ATOM 1931 C C . ILE A 1 252 ? 27.133 11.475 -58.650 1.00 95.25 252 ILE A C 1
ATOM 1933 O O . ILE A 1 252 ? 27.800 11.239 -59.649 1.00 95.25 252 ILE A O 1
ATOM 1937 N N . LYS A 1 253 ? 27.211 12.630 -57.977 1.00 95.00 253 LYS A N 1
ATOM 1938 C CA . LYS A 1 253 ? 28.062 13.744 -58.418 1.00 95.00 253 LYS A CA 1
ATOM 1939 C C . LYS A 1 253 ? 29.537 13.362 -58.517 1.00 95.00 253 LYS A C 1
ATOM 1941 O O . LYS A 1 253 ? 30.158 13.622 -59.532 1.00 95.00 253 LYS A O 1
ATOM 1946 N N . GLU A 1 254 ? 30.084 12.673 -57.516 1.00 93.69 254 GLU A N 1
ATOM 1947 C CA . GLU A 1 254 ? 31.472 12.188 -57.558 1.00 93.69 254 GLU A CA 1
ATOM 1948 C C . GLU A 1 254 ? 31.725 11.256 -58.755 1.00 93.69 254 GLU A C 1
ATOM 1950 O O . GLU A 1 254 ? 32.798 11.287 -59.356 1.00 93.69 254 GLU A O 1
ATOM 1955 N N . LYS A 1 255 ? 30.750 10.407 -59.109 1.00 91.81 255 LYS A N 1
ATOM 1956 C CA . LYS A 1 255 ? 30.844 9.522 -60.277 1.00 91.81 255 LYS A CA 1
ATOM 1957 C C . LYS A 1 255 ? 30.676 10.271 -61.592 1.00 91.81 255 LYS A C 1
ATOM 1959 O O . LYS A 1 255 ? 31.385 9.933 -62.533 1.00 91.81 255 LYS A O 1
ATOM 1964 N N . GLU A 1 256 ? 29.787 11.257 -61.653 1.00 94.44 256 GLU A N 1
ATOM 1965 C CA . GLU A 1 256 ? 29.634 12.153 -62.802 1.00 94.44 256 GLU A CA 1
ATOM 1966 C C . GLU A 1 256 ? 30.933 12.934 -63.050 1.00 94.44 256 GLU A C 1
ATOM 1968 O O . GLU A 1 256 ? 31.460 12.890 -64.158 1.00 94.44 256 GLU A O 1
ATOM 1973 N N . ASP A 1 257 ? 31.520 13.536 -62.013 1.00 94.44 257 ASP A N 1
ATOM 1974 C CA . ASP A 1 257 ? 32.790 14.266 -62.104 1.00 94.44 257 ASP A CA 1
ATOM 1975 C C . ASP A 1 257 ? 33.943 13.340 -62.533 1.00 94.44 257 ASP A C 1
ATOM 1977 O O . ASP A 1 257 ? 34.728 13.673 -63.422 1.00 94.44 257 ASP A O 1
ATOM 1981 N N . ALA A 1 258 ? 34.028 12.134 -61.958 1.00 93.94 258 ALA A N 1
ATOM 1982 C CA . ALA A 1 258 ? 35.034 11.147 -62.350 1.00 93.94 258 ALA A CA 1
ATOM 1983 C C . ALA A 1 258 ? 34.856 10.659 -63.797 1.00 93.94 258 ALA A C 1
ATOM 1985 O O . ALA A 1 258 ? 35.847 10.384 -64.473 1.00 93.94 258 ALA A O 1
ATOM 1986 N N . LEU A 1 259 ? 33.613 10.536 -64.271 1.00 92.94 259 LEU A N 1
ATOM 1987 C CA . LEU A 1 259 ? 33.310 10.168 -65.651 1.00 92.94 259 LEU A CA 1
ATOM 1988 C C . LEU A 1 259 ? 33.769 11.269 -66.607 1.00 92.94 259 LEU A C 1
ATOM 1990 O O . LEU A 1 259 ? 34.465 10.958 -67.568 1.00 92.94 259 LEU A O 1
ATOM 1994 N N . VAL A 1 260 ? 33.489 12.536 -66.292 1.00 95.69 260 VAL A N 1
ATOM 1995 C CA . VAL A 1 260 ? 33.960 13.688 -67.077 1.00 95.69 260 VAL A CA 1
ATOM 1996 C C . VAL A 1 260 ? 35.490 13.725 -67.152 1.00 95.69 260 VAL A C 1
ATOM 1998 O O . VAL A 1 260 ? 36.054 13.931 -68.226 1.00 95.69 260 VAL A O 1
ATOM 2001 N N . GLU A 1 261 ? 36.195 13.482 -66.045 1.00 93.44 261 GLU A N 1
ATOM 2002 C CA . GLU A 1 261 ? 37.663 13.420 -66.067 1.00 93.44 261 GLU A CA 1
ATOM 2003 C C . GLU A 1 261 ? 38.188 12.226 -66.879 1.00 93.44 261 GLU A C 1
ATOM 2005 O O . GLU A 1 261 ? 39.180 12.354 -67.600 1.00 93.44 261 GLU A O 1
ATOM 2010 N N . LYS A 1 262 ? 37.509 11.072 -66.833 1.00 91.88 262 LYS A N 1
ATOM 2011 C CA . LYS A 1 262 ? 37.867 9.907 -67.655 1.00 91.88 262 LYS A CA 1
ATOM 2012 C C . LYS A 1 262 ? 37.594 10.123 -69.138 1.00 91.88 262 LYS A C 1
ATOM 2014 O O . LYS A 1 262 ? 38.384 9.648 -69.948 1.00 91.88 262 LYS A O 1
ATOM 2019 N N . GLU A 1 263 ? 36.537 10.844 -69.497 1.00 93.00 263 GLU A N 1
ATOM 2020 C CA . GLU A 1 263 ? 36.271 11.250 -70.879 1.00 93.00 263 GLU A CA 1
ATOM 2021 C C . GLU A 1 263 ? 37.382 12.165 -71.406 1.00 93.00 263 GLU A C 1
ATOM 2023 O O . GLU A 1 263 ? 37.910 11.904 -72.486 1.00 93.00 263 GLU A O 1
ATOM 2028 N N . LYS A 1 264 ? 37.833 13.150 -70.616 1.00 94.00 264 LYS A N 1
ATOM 2029 C CA . LYS A 1 264 ? 38.986 13.998 -70.976 1.00 94.00 264 LYS A CA 1
ATOM 2030 C C . LYS A 1 264 ? 40.284 13.199 -71.108 1.00 94.00 264 LYS A C 1
ATOM 2032 O O . LYS A 1 264 ? 41.051 13.413 -72.044 1.00 94.00 264 LYS A O 1
ATOM 2037 N N . GLU A 1 265 ? 40.551 12.275 -70.181 1.00 92.31 265 GLU A N 1
ATOM 2038 C CA . GLU A 1 265 ? 41.729 11.399 -70.249 1.00 92.31 265 GLU A CA 1
ATOM 2039 C C . GLU A 1 265 ? 41.674 10.494 -71.489 1.00 92.31 265 GLU A C 1
ATOM 2041 O O . GLU A 1 265 ? 42.691 10.289 -72.152 1.00 92.31 265 GLU A O 1
ATOM 2046 N N . LEU A 1 266 ? 40.493 9.961 -71.817 1.00 90.81 266 LEU A N 1
ATOM 2047 C CA . LEU A 1 266 ? 40.277 9.156 -73.013 1.00 90.81 266 LEU A CA 1
ATOM 2048 C C . LEU A 1 266 ? 40.525 9.982 -74.274 1.00 90.81 266 LEU A C 1
ATOM 2050 O O . LEU A 1 266 ? 41.259 9.526 -75.144 1.00 90.81 266 LEU A O 1
ATOM 2054 N N . GLU A 1 267 ? 39.977 11.193 -74.357 1.00 93.62 267 GLU A N 1
ATOM 2055 C CA . GLU A 1 267 ? 40.200 12.108 -75.478 1.00 93.62 267 GLU A CA 1
ATOM 2056 C C . GLU A 1 267 ? 41.697 12.420 -75.647 1.00 93.62 267 GLU A C 1
ATOM 2058 O O . GLU A 1 267 ? 42.244 12.269 -76.740 1.00 93.62 267 GLU A O 1
ATOM 2063 N N . ALA A 1 268 ? 42.406 12.716 -74.552 1.00 93.31 268 ALA A N 1
ATOM 2064 C CA . ALA A 1 268 ? 43.853 12.926 -74.568 1.00 93.31 268 ALA A CA 1
ATOM 2065 C C . ALA A 1 268 ? 44.632 11.677 -75.023 1.00 93.31 268 ALA A C 1
ATOM 2067 O O . ALA A 1 268 ? 45.580 11.784 -75.804 1.00 93.31 268 ALA A O 1
ATOM 2068 N N . LYS A 1 269 ? 44.235 10.478 -74.573 1.00 91.12 269 LYS A N 1
ATOM 2069 C CA . LYS A 1 269 ? 44.853 9.215 -75.006 1.00 91.12 269 LYS A CA 1
ATOM 2070 C C . LYS A 1 269 ? 44.573 8.903 -76.466 1.00 91.12 269 LYS A C 1
ATOM 2072 O O . LYS A 1 269 ? 45.473 8.405 -77.131 1.00 91.12 269 LYS A O 1
ATOM 2077 N N . VAL A 1 270 ? 43.373 9.188 -76.969 1.00 92.81 270 VAL A N 1
ATOM 2078 C CA . VAL A 1 270 ? 43.034 9.027 -78.389 1.00 92.81 270 VAL A CA 1
ATOM 2079 C C . VAL A 1 270 ? 43.914 9.942 -79.235 1.00 92.81 270 VAL A C 1
ATOM 2081 O O . VAL A 1 270 ? 44.521 9.467 -80.192 1.00 92.81 270 VAL A O 1
ATOM 2084 N N . MET A 1 271 ? 44.065 11.208 -78.838 1.00 91.69 271 MET A N 1
ATOM 2085 C CA . MET A 1 271 ? 44.963 12.152 -79.511 1.00 91.69 271 MET A CA 1
ATOM 2086 C C . MET A 1 271 ? 46.423 11.678 -79.485 1.00 91.69 271 MET A C 1
ATOM 2088 O O . MET A 1 271 ? 47.088 11.679 -80.518 1.00 91.69 271 MET A O 1
ATOM 2092 N N . ASN A 1 272 ? 46.914 11.200 -78.338 1.00 89.88 272 ASN A N 1
ATOM 2093 C CA . ASN A 1 272 ? 48.273 10.666 -78.235 1.00 89.88 272 ASN A CA 1
ATOM 2094 C C . ASN A 1 272 ? 48.454 9.374 -79.053 1.00 89.88 272 ASN A C 1
ATOM 2096 O O . ASN A 1 272 ? 49.460 9.212 -79.729 1.00 89.88 272 ASN A O 1
ATOM 2100 N N . CYS A 1 273 ? 47.470 8.468 -79.066 1.00 86.12 273 CYS A N 1
ATOM 2101 C CA . CYS A 1 273 ? 47.514 7.266 -79.903 1.00 86.12 273 CYS A CA 1
ATOM 2102 C C . CYS A 1 273 ? 47.569 7.630 -81.387 1.00 86.12 273 CYS A C 1
ATOM 2104 O O . CYS A 1 273 ? 48.351 7.034 -82.116 1.00 86.12 273 CYS A O 1
ATOM 2106 N N . GLN A 1 274 ? 46.789 8.618 -81.833 1.00 90.31 274 GLN A N 1
ATOM 2107 C CA . GLN A 1 274 ? 46.860 9.119 -83.208 1.00 90.31 274 GLN A CA 1
ATOM 2108 C C . GLN A 1 274 ? 48.250 9.683 -83.529 1.00 90.31 274 GLN A C 1
ATOM 2110 O O . GLN A 1 274 ? 48.800 9.376 -84.585 1.00 90.31 274 GLN A O 1
ATOM 2115 N N . GLN A 1 275 ? 48.846 10.439 -82.602 1.00 90.88 275 GLN A N 1
ATOM 2116 C CA . GLN A 1 275 ? 50.209 10.950 -82.744 1.00 90.88 275 GLN A CA 1
ATOM 2117 C C . GLN A 1 275 ? 51.246 9.817 -82.790 1.00 90.88 275 GLN A C 1
ATOM 2119 O O . GLN A 1 275 ? 52.041 9.754 -83.719 1.00 90.88 275 GLN A O 1
ATOM 2124 N N . THR A 1 276 ? 51.199 8.879 -81.842 1.00 87.00 276 THR A N 1
ATOM 2125 C CA . THR A 1 276 ? 52.109 7.725 -81.780 1.00 87.00 276 THR A CA 1
ATOM 2126 C C . THR A 1 276 ? 51.937 6.815 -82.995 1.00 87.00 276 THR A C 1
ATOM 2128 O O . THR A 1 276 ? 52.906 6.233 -83.459 1.00 87.00 276 THR A O 1
ATOM 2131 N N . MET A 1 277 ? 50.726 6.667 -83.541 1.00 85.81 277 MET A N 1
ATOM 2132 C CA . MET A 1 277 ? 50.507 5.932 -84.789 1.00 85.81 277 MET A CA 1
ATOM 2133 C C . MET A 1 277 ? 51.182 6.628 -85.970 1.00 85.81 277 MET A C 1
ATOM 2135 O O . MET A 1 277 ? 51.829 5.947 -86.760 1.00 85.81 277 MET A O 1
ATOM 2139 N N . ALA A 1 278 ? 51.082 7.956 -86.065 1.00 88.56 278 ALA A N 1
ATOM 2140 C CA . ALA A 1 278 ? 51.783 8.724 -87.090 1.00 88.56 278 ALA A CA 1
ATOM 2141 C C . ALA A 1 278 ? 53.312 8.605 -86.939 1.00 88.56 278 ALA A C 1
ATOM 2143 O O . ALA A 1 278 ? 54.006 8.329 -87.916 1.00 88.56 278 ALA A O 1
ATOM 2144 N N . GLU A 1 279 ? 53.825 8.724 -85.712 1.00 86.38 279 GLU A N 1
ATOM 2145 C CA . GLU A 1 279 ? 55.248 8.553 -85.391 1.00 86.38 279 GLU A CA 1
ATOM 2146 C C . GLU A 1 279 ? 55.730 7.118 -85.651 1.00 86.38 279 GLU A C 1
ATOM 2148 O O . GLU A 1 279 ? 56.801 6.930 -86.211 1.00 86.38 279 GLU A O 1
ATOM 2153 N N . ASN A 1 280 ? 54.949 6.090 -85.305 1.00 80.75 280 ASN A N 1
ATOM 2154 C CA . ASN A 1 280 ? 55.280 4.692 -85.596 1.00 80.75 280 ASN A CA 1
ATOM 2155 C C . ASN A 1 280 ? 55.262 4.401 -87.093 1.00 80.75 280 ASN A C 1
ATOM 2157 O O . ASN A 1 280 ? 56.080 3.617 -87.555 1.00 80.75 280 ASN A O 1
ATOM 2161 N N . GLU A 1 281 ? 54.353 5.003 -87.860 1.00 85.50 281 GLU A N 1
ATOM 2162 C CA . GLU A 1 281 ? 54.362 4.879 -89.317 1.00 85.50 281 GLU A CA 1
ATOM 2163 C C . GLU A 1 281 ? 55.618 5.534 -89.916 1.00 85.50 281 GLU A C 1
ATOM 2165 O O . GLU A 1 281 ? 56.205 5.017 -90.868 1.00 85.50 281 GLU A O 1
ATOM 2170 N N . GLU A 1 282 ? 56.073 6.644 -89.333 1.00 83.06 282 GLU A N 1
ATOM 2171 C CA . GLU A 1 282 ? 57.335 7.291 -89.687 1.00 83.06 282 GLU A CA 1
ATOM 2172 C C . GLU A 1 282 ? 58.559 6.458 -89.265 1.00 83.06 282 GLU A C 1
ATOM 2174 O O . GLU A 1 282 ? 59.471 6.252 -90.066 1.00 83.06 282 GLU A O 1
ATOM 2179 N N . LEU A 1 283 ? 58.566 5.903 -88.052 1.00 80.50 283 LEU A N 1
ATOM 2180 C CA . LEU A 1 283 ? 59.629 5.035 -87.544 1.00 80.50 283 LEU A CA 1
ATOM 2181 C C . LEU A 1 283 ? 59.684 3.698 -88.282 1.00 80.50 283 LEU A C 1
ATOM 2183 O O . LEU A 1 283 ? 60.779 3.219 -88.534 1.00 80.50 283 LEU A O 1
ATOM 2187 N N . LEU A 1 284 ? 58.556 3.105 -88.681 1.00 78.38 284 LEU A N 1
ATOM 2188 C CA . LEU A 1 284 ? 58.530 1.915 -89.539 1.00 78.38 284 LEU A CA 1
ATOM 2189 C C . LEU A 1 284 ? 59.209 2.199 -90.877 1.00 78.38 284 LEU A C 1
ATOM 2191 O O . LEU A 1 284 ? 60.070 1.424 -91.285 1.00 78.38 284 LEU A O 1
ATOM 2195 N N . LYS A 1 285 ? 58.914 3.349 -91.501 1.00 78.38 285 LYS A N 1
ATOM 2196 C CA . LYS A 1 285 ? 59.624 3.797 -92.710 1.00 78.38 285 LYS A CA 1
ATOM 2197 C C . LYS A 1 285 ? 61.128 3.954 -92.453 1.00 78.38 285 LYS A C 1
ATOM 2199 O O . LYS A 1 285 ? 61.925 3.624 -93.322 1.00 78.38 285 LYS A O 1
ATOM 2204 N N . GLN A 1 286 ? 61.538 4.418 -91.269 1.00 73.62 286 GLN A N 1
ATOM 2205 C CA . GLN A 1 286 ? 62.956 4.532 -90.900 1.00 73.62 286 GLN A CA 1
ATOM 2206 C C . GLN A 1 286 ? 63.609 3.171 -90.597 1.00 73.62 286 GLN A C 1
ATOM 2208 O O . GLN A 1 286 ? 64.734 2.923 -91.027 1.00 73.62 286 GLN A O 1
ATOM 2213 N N . VAL A 1 287 ? 62.930 2.265 -89.898 1.00 66.94 287 VAL A N 1
ATOM 2214 C CA . VAL A 1 287 ? 63.441 0.938 -89.523 1.00 66.94 287 VAL A CA 1
ATOM 2215 C C . VAL A 1 287 ? 63.525 0.017 -90.738 1.00 66.94 287 VAL A C 1
ATOM 2217 O O . VAL A 1 287 ? 64.517 -0.693 -90.864 1.00 66.94 287 VAL A O 1
ATOM 2220 N N . GLU A 1 288 ? 62.582 0.086 -91.687 1.00 68.56 288 GLU A N 1
ATOM 2221 C CA . GLU A 1 288 ? 62.698 -0.602 -92.987 1.00 68.56 288 GLU A CA 1
ATOM 2222 C C . GLU A 1 288 ? 63.961 -0.184 -93.757 1.00 68.56 288 GLU A C 1
ATOM 2224 O O . GLU A 1 288 ? 64.483 -0.959 -94.559 1.00 68.56 288 GLU A O 1
ATOM 2229 N N . THR A 1 289 ? 64.496 1.013 -93.488 1.00 66.06 289 THR A N 1
ATOM 2230 C CA . THR A 1 289 ? 65.755 1.491 -94.081 1.00 66.06 289 THR A CA 1
ATOM 2231 C C . THR A 1 289 ? 67.010 1.157 -93.263 1.00 66.06 289 THR A C 1
ATOM 2233 O O . THR A 1 289 ? 68.120 1.396 -93.743 1.00 66.06 289 THR A O 1
ATOM 2236 N N . GLN A 1 290 ? 66.880 0.588 -92.056 1.00 59.66 290 GLN A N 1
ATOM 2237 C CA . GLN A 1 290 ? 68.003 0.271 -91.162 1.00 59.66 290 GLN A CA 1
ATOM 2238 C C . GLN A 1 290 ? 68.332 -1.234 -91.123 1.00 59.66 290 GLN A C 1
ATOM 2240 O O . GLN A 1 290 ? 67.461 -2.094 -91.193 1.00 59.66 290 GLN A O 1
ATOM 2245 N N . VAL A 1 291 ? 69.619 -1.571 -90.965 1.00 54.66 291 VAL A N 1
ATOM 2246 C CA . VAL A 1 291 ? 70.119 -2.959 -90.884 1.00 54.66 291 VAL A CA 1
ATOM 2247 C C . VAL A 1 291 ? 70.484 -3.298 -89.431 1.00 54.66 291 VAL A C 1
ATOM 2249 O O . VAL A 1 291 ? 71.295 -2.608 -88.816 1.00 54.66 291 VAL A O 1
ATOM 2252 N N . VAL A 1 292 ? 69.882 -4.360 -88.880 1.00 60.34 292 VAL A N 1
ATOM 2253 C CA . VAL A 1 292 ? 69.985 -4.783 -87.464 1.00 60.34 292 VAL A CA 1
ATOM 2254 C C . VAL A 1 292 ? 71.384 -5.321 -87.097 1.00 60.34 292 VAL A C 1
ATOM 2256 O O . VAL A 1 292 ? 71.976 -6.094 -87.850 1.00 60.34 292 VAL A O 1
ATOM 2259 N N . ASN A 1 293 ? 71.890 -4.961 -85.904 1.00 62.41 293 ASN A N 1
ATOM 2260 C CA . ASN A 1 293 ? 73.200 -5.359 -85.362 1.00 62.41 293 ASN A CA 1
ATOM 2261 C C . ASN A 1 293 ? 73.081 -6.400 -84.223 1.00 62.41 293 ASN A C 1
ATOM 2263 O O . ASN A 1 293 ? 72.467 -6.150 -83.189 1.00 62.41 293 ASN A O 1
ATOM 2267 N N . VAL A 1 294 ? 73.733 -7.557 -84.379 1.00 67.75 294 VAL A N 1
ATOM 2268 C CA . VAL A 1 294 ? 73.663 -8.718 -83.462 1.00 67.75 294 VAL A CA 1
ATOM 2269 C C . VAL A 1 294 ? 74.190 -8.415 -82.046 1.00 67.75 294 VAL A C 1
ATOM 2271 O O . VAL A 1 294 ? 73.687 -8.968 -81.072 1.00 67.75 294 VAL A O 1
ATOM 2274 N N . ARG A 1 295 ? 75.141 -7.480 -81.886 1.00 70.44 295 ARG A N 1
ATOM 2275 C CA . ARG A 1 295 ? 75.676 -7.107 -80.556 1.00 70.44 295 ARG A CA 1
ATOM 2276 C C . ARG A 1 295 ? 74.646 -6.453 -79.634 1.00 70.44 295 ARG A C 1
ATOM 2278 O O . ARG A 1 295 ? 74.806 -6.526 -78.414 1.00 70.44 295 ARG A O 1
ATOM 2285 N N . ASP A 1 296 ? 73.641 -5.788 -80.195 1.00 68.81 296 ASP A N 1
ATOM 2286 C CA . ASP A 1 296 ? 72.599 -5.131 -79.405 1.00 68.81 296 ASP A CA 1
ATOM 2287 C C . ASP A 1 296 ? 71.588 -6.150 -78.858 1.00 68.81 296 ASP A C 1
ATOM 2289 O O . ASP A 1 296 ? 71.144 -6.015 -77.717 1.00 68.81 296 ASP A O 1
ATOM 2293 N N . VAL A 1 297 ? 71.342 -7.238 -79.595 1.00 73.00 297 VAL A N 1
ATOM 2294 C CA . VAL A 1 297 ? 70.504 -8.366 -79.153 1.00 73.00 297 VAL A CA 1
ATOM 2295 C C . VAL A 1 297 ? 71.130 -9.079 -77.949 1.00 73.00 297 VAL A C 1
ATOM 2297 O O . VAL A 1 297 ? 70.460 -9.312 -76.944 1.00 73.00 297 VAL A O 1
ATOM 2300 N N . ASP A 1 298 ? 72.440 -9.337 -77.989 1.00 76.31 298 ASP A N 1
ATOM 2301 C CA . ASP A 1 298 ? 73.153 -9.992 -76.882 1.00 76.31 298 ASP A CA 1
ATOM 2302 C C . ASP A 1 298 ? 73.263 -9.111 -75.625 1.00 76.31 298 ASP A C 1
ATOM 2304 O O . ASP A 1 298 ? 73.398 -9.623 -74.508 1.00 76.31 298 ASP A O 1
ATOM 2308 N N . ARG A 1 299 ? 73.246 -7.777 -75.777 1.00 80.44 299 ARG A N 1
ATOM 2309 C CA . ARG A 1 299 ? 73.187 -6.851 -74.633 1.00 80.44 299 ARG A CA 1
ATOM 2310 C C . ARG A 1 299 ? 71.814 -6.917 -73.966 1.00 80.44 299 ARG A C 1
ATOM 2312 O O . ARG A 1 299 ? 71.760 -7.094 -72.752 1.00 80.44 299 ARG A O 1
ATOM 2319 N N . MET A 1 300 ? 70.743 -6.868 -74.757 1.00 75.19 300 MET A N 1
ATOM 2320 C CA . MET A 1 300 ? 69.373 -6.982 -74.253 1.00 75.19 300 MET A CA 1
ATOM 2321 C C . MET A 1 300 ? 69.118 -8.318 -73.545 1.00 75.19 300 MET A C 1
ATOM 2323 O O . MET A 1 300 ? 68.485 -8.336 -72.494 1.00 75.19 300 MET A O 1
ATOM 2327 N N . ALA A 1 301 ? 69.654 -9.430 -74.058 1.00 79.00 301 ALA A N 1
ATOM 2328 C CA . ALA A 1 301 ? 69.480 -10.741 -73.430 1.00 79.00 301 ALA A CA 1
ATOM 2329 C C . ALA A 1 301 ? 70.099 -10.823 -72.019 1.00 79.00 301 ALA A C 1
ATOM 2331 O O . ALA A 1 301 ? 69.507 -11.407 -71.113 1.00 79.00 301 ALA A O 1
ATOM 2332 N N . ARG A 1 302 ? 71.272 -10.207 -71.803 1.00 82.81 302 ARG A N 1
ATOM 2333 C CA . ARG A 1 302 ? 71.926 -10.167 -70.481 1.00 82.81 302 ARG A CA 1
ATOM 2334 C C . ARG A 1 302 ? 71.206 -9.255 -69.491 1.00 82.81 302 ARG A C 1
ATOM 2336 O O . ARG A 1 302 ? 71.110 -9.599 -68.317 1.00 82.81 302 ARG A O 1
ATOM 2343 N N . GLU A 1 303 ? 70.709 -8.113 -69.955 1.00 82.56 303 GLU A N 1
ATOM 2344 C CA . GLU A 1 303 ? 69.902 -7.208 -69.127 1.00 82.56 303 GLU A CA 1
ATOM 2345 C C . GLU A 1 303 ? 68.575 -7.871 -68.718 1.00 82.56 303 GLU A C 1
ATOM 2347 O O . GLU A 1 303 ? 68.186 -7.775 -67.557 1.00 82.56 303 GLU A O 1
ATOM 2352 N N . MET A 1 304 ? 67.946 -8.641 -69.616 1.00 84.81 304 MET A N 1
ATOM 2353 C CA . MET A 1 304 ? 66.735 -9.417 -69.316 1.00 84.81 304 MET A CA 1
ATOM 2354 C C . MET A 1 304 ? 66.963 -10.453 -68.204 1.00 84.81 304 MET A C 1
ATOM 2356 O O . MET A 1 304 ? 66.206 -10.488 -67.239 1.00 84.81 304 MET A O 1
ATOM 2360 N N . GLN A 1 305 ? 68.043 -11.240 -68.282 1.00 86.94 305 GLN A N 1
ATOM 2361 C CA . GLN A 1 305 ? 68.358 -12.253 -67.262 1.00 86.94 305 GLN A CA 1
ATOM 2362 C C . GLN A 1 305 ? 68.635 -11.652 -65.875 1.00 86.94 305 GLN A C 1
ATOM 2364 O O . GLN A 1 305 ? 68.288 -12.251 -64.858 1.00 86.94 305 GLN A O 1
ATOM 2369 N N . ALA A 1 306 ? 69.256 -10.468 -65.812 1.00 88.12 306 ALA A N 1
ATOM 2370 C CA . ALA A 1 306 ? 69.477 -9.772 -64.545 1.00 88.12 306 ALA A CA 1
ATOM 2371 C C . ALA A 1 306 ? 68.148 -9.336 -63.902 1.00 88.12 306 ALA A C 1
ATOM 2373 O O . ALA A 1 306 ? 67.950 -9.532 -62.704 1.00 88.12 306 ALA A O 1
ATOM 2374 N N . VAL A 1 307 ? 67.217 -8.817 -64.711 1.00 89.44 307 VAL A N 1
ATOM 2375 C CA . VAL A 1 307 ? 65.873 -8.433 -64.256 1.00 89.44 307 VAL A CA 1
ATOM 2376 C C . VAL A 1 307 ? 65.075 -9.654 -63.789 1.00 89.44 307 VAL A C 1
ATOM 2378 O O . VAL A 1 307 ? 64.452 -9.595 -62.733 1.00 89.44 307 VAL A O 1
ATOM 2381 N N . GLU A 1 308 ? 65.133 -10.777 -64.508 1.00 89.00 308 GLU A N 1
ATOM 2382 C CA . GLU A 1 308 ? 64.464 -12.026 -64.108 1.00 89.00 308 GLU A CA 1
ATOM 2383 C C . GLU A 1 308 ? 64.949 -12.541 -62.743 1.00 89.00 308 GLU A C 1
ATOM 2385 O O . GLU A 1 308 ? 64.143 -12.950 -61.905 1.00 89.00 308 GLU A O 1
ATOM 2390 N N . HIS A 1 309 ? 66.258 -12.478 -62.478 1.00 89.88 309 HIS A N 1
ATOM 2391 C CA . HIS A 1 309 ? 66.812 -12.868 -61.181 1.00 89.88 309 HIS A CA 1
ATOM 2392 C C . HIS A 1 309 ? 66.348 -11.941 -60.044 1.00 89.88 309 HIS A C 1
ATOM 2394 O O . HIS A 1 309 ? 66.007 -12.411 -58.954 1.00 89.88 309 HIS A O 1
ATOM 2400 N N . ASP A 1 310 ? 66.312 -10.628 -60.283 1.00 90.69 310 ASP A N 1
ATOM 2401 C CA . ASP A 1 310 ? 65.836 -9.662 -59.290 1.00 90.69 310 ASP A CA 1
ATOM 2402 C C . ASP A 1 310 ? 64.331 -9.812 -59.011 1.00 90.69 310 ASP A C 1
ATOM 2404 O O . ASP A 1 310 ? 63.923 -9.723 -57.850 1.00 90.69 310 ASP A O 1
ATOM 2408 N N . ILE A 1 311 ? 63.521 -10.136 -60.029 1.00 89.75 311 ILE A N 1
ATOM 2409 C CA . ILE A 1 311 ? 62.097 -10.478 -59.870 1.00 89.75 311 ILE A CA 1
ATOM 2410 C C . ILE A 1 311 ? 61.944 -11.688 -58.944 1.00 89.75 311 ILE A C 1
ATOM 2412 O O . ILE A 1 311 ? 61.271 -11.585 -57.920 1.00 89.75 311 ILE A O 1
ATOM 2416 N N . ALA A 1 312 ? 62.640 -12.794 -59.224 1.00 92.38 312 ALA A N 1
ATOM 2417 C CA . ALA A 1 312 ? 62.541 -14.010 -58.413 1.00 92.38 312 ALA A CA 1
ATOM 2418 C C . ALA A 1 312 ? 62.970 -13.787 -56.948 1.00 92.38 312 ALA A C 1
ATOM 2420 O O . ALA A 1 312 ? 62.429 -14.386 -56.012 1.00 92.38 312 ALA A O 1
ATOM 2421 N N . LYS A 1 313 ? 63.950 -12.906 -56.713 1.00 92.88 313 LYS A N 1
ATOM 2422 C CA . LYS A 1 313 ? 64.373 -12.529 -55.359 1.00 92.88 313 LYS A CA 1
ATOM 2423 C C . LYS A 1 313 ? 63.302 -11.712 -54.630 1.00 92.88 313 LYS A C 1
ATOM 2425 O O . LYS A 1 313 ? 63.066 -11.953 -53.445 1.00 92.88 313 LYS A O 1
ATOM 2430 N N . LEU A 1 314 ? 62.675 -10.754 -55.313 1.00 91.50 314 LEU A N 1
ATOM 2431 C CA . LEU A 1 314 ? 61.602 -9.934 -54.748 1.00 91.50 314 LEU A CA 1
ATOM 2432 C C . LEU A 1 314 ? 60.334 -10.754 -54.482 1.00 91.50 314 LEU A C 1
ATOM 2434 O O . LEU A 1 314 ? 59.723 -10.575 -53.433 1.00 91.50 314 LEU A O 1
ATOM 2438 N N . GLU A 1 315 ? 59.988 -11.698 -55.357 1.00 93.00 315 GLU A N 1
ATOM 2439 C CA . GLU A 1 315 ? 58.851 -12.609 -55.172 1.00 93.00 315 GLU A CA 1
ATOM 2440 C C . GLU A 1 315 ? 59.010 -13.477 -53.917 1.00 93.00 315 GLU A C 1
ATOM 2442 O O . GLU A 1 315 ? 58.096 -13.551 -53.096 1.00 93.00 315 GLU A O 1
ATOM 2447 N N . ASN A 1 316 ? 60.192 -14.065 -53.702 1.00 92.19 316 ASN A N 1
ATOM 2448 C CA . ASN A 1 316 ? 60.467 -14.846 -52.491 1.00 92.19 316 ASN A CA 1
ATOM 2449 C C . ASN A 1 316 ? 60.423 -13.987 -51.218 1.00 92.19 316 ASN A C 1
ATOM 2451 O O . ASN A 1 316 ? 59.906 -14.423 -50.189 1.00 92.19 316 ASN A O 1
ATOM 2455 N N . ALA A 1 317 ? 60.950 -12.759 -51.268 1.00 93.25 317 ALA A N 1
ATOM 2456 C CA . ALA A 1 317 ? 60.866 -11.834 -50.140 1.00 93.25 317 ALA A CA 1
ATOM 2457 C C . ALA A 1 317 ? 59.412 -11.431 -49.838 1.00 93.25 317 ALA A C 1
ATOM 2459 O O . ALA A 1 317 ? 59.043 -11.332 -48.667 1.00 93.25 317 ALA A O 1
ATOM 2460 N N . ASN A 1 318 ? 58.589 -11.246 -50.875 1.00 93.56 318 ASN A N 1
ATOM 2461 C CA . ASN A 1 318 ? 57.165 -10.967 -50.729 1.00 93.56 318 ASN A CA 1
ATOM 2462 C C . ASN A 1 318 ? 56.427 -12.152 -50.087 1.00 93.56 318 ASN A C 1
ATOM 2464 O O . ASN A 1 318 ? 55.712 -11.948 -49.114 1.00 93.56 318 ASN A O 1
ATOM 2468 N N . ALA A 1 319 ? 56.681 -13.387 -50.533 1.00 94.00 319 ALA A N 1
ATOM 2469 C CA . ALA A 1 319 ? 56.060 -14.586 -49.962 1.00 94.00 319 ALA A CA 1
ATOM 2470 C C . ALA A 1 319 ? 56.339 -14.746 -48.452 1.00 94.00 319 ALA A C 1
ATOM 2472 O O . ALA A 1 319 ? 55.431 -15.044 -47.680 1.00 94.00 319 ALA A O 1
ATOM 2473 N N . VAL A 1 320 ? 57.573 -14.477 -48.005 1.00 94.75 320 VAL A N 1
ATOM 2474 C CA . VAL A 1 320 ? 57.932 -14.516 -46.571 1.00 94.75 320 VAL A CA 1
ATOM 2475 C C . VAL A 1 320 ? 57.236 -13.407 -45.770 1.00 94.75 320 VAL A C 1
ATOM 2477 O O . VAL A 1 320 ? 56.903 -13.599 -44.599 1.00 94.75 320 VAL A O 1
ATOM 2480 N N . LEU A 1 321 ? 57.047 -12.222 -46.359 1.00 93.31 321 LEU A N 1
ATOM 2481 C CA . LEU A 1 321 ? 56.312 -11.133 -45.708 1.00 93.31 321 LEU A CA 1
ATOM 2482 C C . LEU A 1 321 ? 54.813 -11.426 -45.637 1.00 93.31 321 LEU A C 1
ATOM 2484 O O . LEU A 1 321 ? 54.202 -11.138 -44.611 1.00 93.31 321 LEU A O 1
ATOM 2488 N N . GLU A 1 322 ? 54.245 -12.030 -46.679 1.00 93.44 322 GLU A N 1
ATOM 2489 C CA . GLU A 1 322 ? 52.855 -12.482 -46.692 1.00 93.44 322 GLU A CA 1
ATOM 2490 C C . GLU A 1 322 ? 52.616 -13.554 -45.627 1.00 93.44 322 GLU A C 1
ATOM 2492 O O . GLU A 1 322 ? 51.687 -13.407 -44.841 1.00 93.44 322 GLU A O 1
ATOM 2497 N N . GLU A 1 323 ? 53.479 -14.572 -45.514 1.00 94.31 323 GLU A N 1
ATOM 2498 C CA . GLU A 1 323 ? 53.378 -15.609 -44.472 1.00 94.31 323 GLU A CA 1
ATOM 2499 C C . GLU A 1 323 ? 53.371 -15.005 -43.059 1.00 94.31 323 GLU A C 1
ATOM 2501 O O . GLU A 1 323 ? 52.492 -15.308 -42.253 1.00 94.31 323 GLU A O 1
ATOM 2506 N N . LYS A 1 324 ? 54.278 -14.060 -42.780 1.00 94.88 324 LYS A N 1
ATOM 2507 C CA . LYS A 1 324 ? 54.282 -13.320 -41.506 1.00 94.88 324 LYS A CA 1
ATOM 2508 C C . LYS A 1 324 ? 53.025 -12.472 -41.308 1.00 94.88 324 LYS A C 1
ATOM 2510 O O . LYS A 1 324 ? 52.575 -12.314 -40.174 1.00 94.88 324 LYS A O 1
ATOM 2515 N N . GLY A 1 325 ? 52.477 -11.909 -42.384 1.00 93.62 325 GLY A N 1
ATOM 2516 C CA . GLY A 1 325 ? 51.195 -11.207 -42.369 1.00 93.62 325 GLY A CA 1
ATOM 2517 C C . GLY A 1 325 ? 50.067 -12.132 -41.916 1.00 93.62 325 GLY A C 1
ATOM 2518 O O . GLY A 1 325 ? 49.374 -11.814 -40.952 1.00 93.62 325 GLY A O 1
ATOM 2519 N N . TRP A 1 326 ? 49.963 -13.315 -42.526 1.00 94.31 326 TRP A N 1
ATOM 2520 C CA . TRP A 1 326 ? 48.972 -14.333 -42.170 1.00 94.31 326 TRP A CA 1
ATOM 2521 C C . TRP A 1 326 ? 49.108 -14.814 -40.718 1.00 94.31 326 TRP A C 1
ATOM 2523 O O . TRP A 1 326 ? 48.103 -14.940 -40.018 1.00 94.31 326 TRP A O 1
ATOM 2533 N N . GLU A 1 327 ? 50.332 -15.043 -40.229 1.00 94.94 327 GLU A N 1
ATOM 2534 C CA . GLU A 1 327 ? 50.575 -15.429 -38.830 1.00 94.94 327 GLU A CA 1
ATOM 2535 C C . GLU A 1 327 ? 50.120 -14.349 -37.835 1.00 94.94 327 GLU A C 1
ATOM 2537 O O . GLU A 1 327 ? 49.473 -14.653 -36.827 1.00 94.94 327 GLU A O 1
ATOM 2542 N N . LEU A 1 328 ? 50.436 -13.078 -38.111 1.00 92.62 328 LEU A N 1
ATOM 2543 C CA . LEU A 1 328 ? 50.035 -11.954 -37.262 1.00 92.62 328 LEU A CA 1
ATOM 2544 C C . LEU A 1 328 ? 48.522 -11.720 -37.294 1.00 92.62 328 LEU A C 1
ATOM 2546 O O . LEU A 1 328 ? 47.933 -11.442 -36.248 1.00 92.62 328 LEU A O 1
ATOM 2550 N N . GLU A 1 329 ? 47.884 -11.863 -38.456 1.00 90.31 329 GLU A N 1
ATOM 2551 C CA . GLU A 1 329 ? 46.427 -11.790 -38.584 1.00 90.31 329 GLU A CA 1
ATOM 2552 C C . GLU A 1 329 ? 45.740 -12.904 -37.787 1.00 90.31 329 GLU A C 1
ATOM 2554 O O . GLU A 1 329 ? 44.819 -12.627 -37.018 1.00 90.31 329 GLU A O 1
ATOM 2559 N N . ALA A 1 330 ? 46.229 -14.145 -37.878 1.00 92.00 330 ALA A N 1
ATOM 2560 C CA . ALA A 1 330 ? 45.697 -15.263 -37.101 1.00 92.00 330 ALA A CA 1
ATOM 2561 C C . ALA A 1 330 ? 45.838 -15.034 -35.585 1.00 92.00 330 ALA A C 1
ATOM 2563 O O . ALA A 1 330 ? 44.895 -15.266 -34.821 1.00 92.00 330 ALA A O 1
ATOM 2564 N N . ALA A 1 331 ? 46.992 -14.526 -35.138 1.00 93.69 331 ALA A N 1
ATOM 2565 C CA . ALA A 1 331 ? 47.212 -14.179 -33.736 1.00 93.69 331 ALA A CA 1
ATOM 2566 C C . ALA A 1 331 ? 46.282 -13.045 -33.263 1.00 93.69 331 ALA A C 1
ATOM 2568 O O . ALA A 1 331 ? 45.756 -13.105 -32.148 1.00 93.69 331 ALA A O 1
ATOM 2569 N N . LEU A 1 332 ? 46.046 -12.030 -34.102 1.00 88.94 332 LEU A N 1
ATOM 2570 C CA . LEU A 1 332 ? 45.136 -10.925 -33.801 1.00 88.94 332 LEU A CA 1
ATOM 2571 C C . LEU A 1 332 ? 43.687 -11.409 -33.663 1.00 88.94 332 LEU A C 1
ATOM 2573 O O . LEU A 1 332 ? 43.025 -11.050 -32.691 1.00 88.94 332 LEU A O 1
ATOM 2577 N N . VAL A 1 333 ? 43.217 -12.247 -34.593 1.00 90.75 333 VAL A N 1
ATOM 2578 C CA . VAL A 1 333 ? 41.863 -12.826 -34.559 1.00 90.75 333 VAL A CA 1
ATOM 2579 C C . VAL A 1 333 ? 41.652 -13.623 -33.274 1.00 90.75 333 VAL A C 1
ATOM 2581 O O . VAL A 1 333 ? 40.692 -13.365 -32.553 1.00 90.75 333 VAL A O 1
ATOM 2584 N N . SER A 1 334 ? 42.592 -14.501 -32.916 1.00 93.00 334 SER A N 1
ATOM 2585 C CA . SER A 1 334 ? 42.504 -15.276 -31.671 1.00 93.00 334 SER A CA 1
ATOM 2586 C C . SER A 1 334 ? 42.420 -14.380 -30.426 1.00 93.00 334 SER A C 1
ATOM 2588 O O . SER A 1 334 ? 41.638 -14.649 -29.512 1.00 93.00 334 SER A O 1
ATOM 2590 N N . LYS A 1 335 ? 43.178 -13.274 -30.379 1.00 92.06 335 LYS A N 1
ATOM 2591 C CA . LYS A 1 335 ? 43.097 -12.319 -29.262 1.00 92.06 335 LYS A CA 1
ATOM 2592 C C . LYS A 1 335 ? 41.810 -11.505 -29.240 1.00 92.06 335 LYS A C 1
ATOM 2594 O O . LYS A 1 335 ? 41.335 -11.188 -28.150 1.00 92.06 335 LYS A O 1
ATOM 2599 N N . LEU A 1 336 ? 41.228 -11.190 -30.393 1.00 90.00 336 LEU A N 1
ATOM 2600 C CA . LEU A 1 336 ? 39.917 -10.547 -30.456 1.00 90.00 336 LEU A CA 1
ATOM 2601 C C . LEU A 1 336 ? 38.814 -11.474 -29.929 1.00 90.00 336 LEU A C 1
ATOM 2603 O O . LEU A 1 336 ? 38.025 -11.032 -29.097 1.00 90.00 336 LEU A O 1
ATOM 2607 N N . GLU A 1 337 ? 38.825 -12.758 -30.299 1.00 91.31 337 GLU A N 1
ATOM 2608 C CA . GLU A 1 337 ? 37.875 -13.758 -29.784 1.00 91.31 337 GLU A CA 1
ATOM 2609 C C . GLU A 1 337 ? 37.951 -13.899 -28.250 1.00 91.31 337 GLU A C 1
ATOM 2611 O O . GLU A 1 337 ? 36.924 -13.948 -27.568 1.00 91.31 337 GLU A O 1
ATOM 2616 N N . GLU A 1 338 ? 39.161 -13.902 -27.669 1.00 93.25 338 GLU A N 1
ATOM 2617 C CA . GLU A 1 338 ? 39.348 -13.902 -26.208 1.00 93.25 338 GLU A CA 1
ATOM 2618 C C . GLU A 1 338 ? 38.722 -12.656 -25.544 1.00 93.25 338 GLU A C 1
ATOM 2620 O O . GLU A 1 338 ? 38.074 -12.760 -24.496 1.00 93.25 338 GLU A O 1
ATOM 2625 N N . ILE A 1 339 ? 38.898 -11.472 -26.143 1.00 90.06 339 ILE A N 1
ATOM 2626 C CA . ILE A 1 339 ? 38.347 -10.207 -25.629 1.00 90.06 339 ILE A CA 1
ATOM 2627 C C . ILE A 1 339 ? 36.817 -10.196 -25.730 1.00 90.06 339 ILE A C 1
ATOM 2629 O O . ILE A 1 339 ? 36.151 -9.794 -24.773 1.00 90.06 339 ILE A O 1
ATOM 2633 N N . GLU A 1 340 ? 36.255 -10.663 -26.844 1.00 90.31 340 GLU A N 1
ATOM 2634 C CA . GLU A 1 340 ? 34.809 -10.806 -27.037 1.00 90.31 340 GLU A CA 1
ATOM 2635 C C . GLU A 1 340 ? 34.197 -11.758 -26.006 1.00 90.31 340 GLU A C 1
ATOM 2637 O O . GLU A 1 340 ? 33.215 -11.404 -25.349 1.00 90.31 340 GLU A O 1
ATOM 2642 N N . GLY A 1 341 ? 34.828 -12.911 -25.761 1.00 91.25 341 GLY A N 1
ATOM 2643 C CA . GLY A 1 341 ? 34.389 -13.854 -24.730 1.00 91.25 341 GLY A CA 1
ATOM 2644 C C . GLY A 1 341 ? 34.378 -13.248 -23.320 1.00 91.25 341 GLY A C 1
ATOM 2645 O O . GLY A 1 341 ? 33.426 -13.440 -22.556 1.00 91.25 341 GLY A O 1
ATOM 2646 N N . LEU A 1 342 ? 35.403 -12.466 -22.965 1.00 91.94 342 LEU A N 1
ATOM 2647 C CA . LEU A 1 342 ? 35.451 -11.760 -21.679 1.00 91.94 342 LEU A CA 1
ATOM 2648 C C . LEU A 1 342 ? 34.400 -10.642 -21.587 1.00 91.94 342 LEU A C 1
ATOM 2650 O O . LEU A 1 342 ? 33.791 -10.464 -20.525 1.00 91.94 342 LEU A O 1
ATOM 2654 N N . ALA A 1 343 ? 34.163 -9.909 -22.677 1.00 89.62 343 ALA A N 1
ATOM 2655 C CA . ALA A 1 343 ? 33.138 -8.872 -22.751 1.00 89.62 343 ALA A CA 1
ATOM 2656 C C . ALA A 1 343 ? 31.728 -9.463 -22.577 1.00 89.62 343 ALA A C 1
ATOM 2658 O O . ALA A 1 343 ? 30.941 -8.955 -21.774 1.00 89.62 343 ALA A O 1
ATOM 2659 N N . GLU A 1 344 ? 31.434 -10.584 -23.240 1.00 90.44 344 GLU A N 1
ATOM 2660 C CA . GLU A 1 344 ? 30.189 -11.349 -23.110 1.00 90.44 344 GLU A CA 1
ATOM 2661 C C . GLU A 1 344 ? 29.950 -11.782 -21.652 1.00 90.44 344 GLU A C 1
ATOM 2663 O O . GLU A 1 344 ? 28.878 -11.544 -21.084 1.00 90.44 344 GLU A O 1
ATOM 2668 N N . LEU A 1 345 ? 30.966 -12.354 -20.997 1.00 92.62 345 LEU A N 1
ATOM 2669 C CA . LEU A 1 345 ? 30.878 -12.794 -19.601 1.00 92.62 345 LEU A CA 1
ATOM 2670 C C . LEU A 1 345 ? 30.654 -11.623 -18.628 1.00 92.62 345 LEU A C 1
ATOM 2672 O O . LEU A 1 345 ? 29.851 -11.725 -17.688 1.00 92.62 345 LEU A O 1
ATOM 2676 N N . CYS A 1 346 ? 31.313 -10.485 -18.866 1.00 88.44 346 CYS A N 1
ATOM 2677 C CA . CYS A 1 346 ? 31.064 -9.257 -18.113 1.00 88.44 346 CYS A CA 1
ATOM 2678 C C . CYS A 1 346 ? 29.622 -8.770 -18.307 1.00 88.44 346 CYS A C 1
ATOM 2680 O O . CYS A 1 346 ? 28.938 -8.484 -17.324 1.00 88.44 346 CYS A O 1
ATOM 2682 N N . ASN A 1 347 ? 29.123 -8.753 -19.543 1.00 90.25 347 ASN A N 1
ATOM 2683 C CA . ASN A 1 347 ? 27.757 -8.338 -19.866 1.00 90.25 347 ASN A CA 1
ATOM 2684 C C . ASN A 1 347 ? 26.707 -9.232 -19.193 1.00 90.25 347 ASN A C 1
ATOM 2686 O O . ASN A 1 347 ? 25.747 -8.735 -18.601 1.00 90.25 347 ASN A O 1
ATOM 2690 N N . GLN A 1 348 ? 26.903 -10.552 -19.200 1.00 90.44 348 GLN A N 1
ATOM 2691 C CA . GLN A 1 348 ? 26.032 -11.487 -18.482 1.00 90.44 348 GLN A CA 1
ATOM 2692 C C . GLN A 1 348 ? 26.021 -11.220 -16.971 1.00 90.44 348 GLN A C 1
ATOM 2694 O O . GLN A 1 348 ? 24.965 -11.266 -16.334 1.00 90.44 348 GLN A O 1
ATOM 2699 N N . SER A 1 349 ? 27.182 -10.912 -16.393 1.00 88.50 349 SER A N 1
ATOM 2700 C CA . SER A 1 349 ? 27.307 -10.574 -14.972 1.00 88.50 349 SER A CA 1
ATOM 2701 C C . SER A 1 349 ? 26.610 -9.250 -14.638 1.00 88.50 349 SER A C 1
ATOM 2703 O O . SER A 1 349 ? 25.905 -9.165 -13.631 1.00 88.50 349 SER A O 1
ATOM 2705 N N . LEU A 1 350 ? 26.713 -8.243 -15.511 1.00 88.06 350 LEU A N 1
ATOM 2706 C CA . LEU A 1 350 ? 26.006 -6.966 -15.371 1.00 88.06 350 LEU A CA 1
ATOM 2707 C C . LEU A 1 350 ? 24.486 -7.134 -15.439 1.00 88.06 350 LEU A C 1
ATOM 2709 O O . LEU A 1 350 ? 23.780 -6.564 -14.608 1.00 88.06 350 LEU A O 1
ATOM 2713 N N . ARG A 1 351 ? 23.972 -7.986 -16.337 1.00 86.25 351 ARG A N 1
ATOM 2714 C CA . ARG A 1 351 ? 22.533 -8.312 -16.403 1.00 86.25 351 ARG A CA 1
ATOM 2715 C C . ARG A 1 351 ? 22.011 -8.954 -15.114 1.00 86.25 351 ARG A C 1
ATOM 2717 O O . ARG A 1 351 ? 20.858 -8.728 -14.752 1.00 86.25 351 ARG A O 1
ATOM 2724 N N . LYS A 1 352 ? 22.837 -9.746 -14.417 1.00 86.38 352 LYS A N 1
ATOM 2725 C CA . LYS A 1 352 ? 22.489 -10.327 -13.107 1.00 86.38 352 LYS A CA 1
ATOM 2726 C C . LYS A 1 352 ? 22.507 -9.277 -11.997 1.00 86.38 352 LYS A C 1
ATOM 2728 O O . LYS A 1 352 ? 21.617 -9.278 -11.154 1.00 86.38 352 LYS A O 1
ATOM 2733 N N . LEU A 1 353 ? 23.508 -8.397 -12.004 1.00 83.06 353 LEU A N 1
ATOM 2734 C CA . LEU A 1 353 ? 23.697 -7.374 -10.975 1.00 83.06 353 LEU A CA 1
ATOM 2735 C C . LEU A 1 353 ? 22.713 -6.198 -11.107 1.00 83.06 353 LEU A C 1
ATOM 2737 O O . LEU A 1 353 ? 22.401 -5.567 -10.103 1.00 83.06 353 LEU A O 1
ATOM 2741 N N . LYS A 1 354 ? 22.223 -5.923 -12.325 1.00 81.38 354 LYS A N 1
ATOM 2742 C CA . LYS A 1 354 ? 21.295 -4.829 -12.668 1.00 81.38 354 LYS A CA 1
ATOM 2743 C C . LYS A 1 354 ? 21.686 -3.486 -12.029 1.00 81.38 354 LYS A C 1
ATOM 2745 O O . LYS A 1 354 ? 20.913 -2.936 -11.241 1.00 81.38 354 LYS A O 1
ATOM 2750 N N . PRO A 1 355 ? 22.880 -2.944 -12.333 1.00 78.06 355 PRO A N 1
ATOM 2751 C CA . PRO A 1 355 ? 23.196 -1.576 -11.943 1.00 78.06 355 PRO A CA 1
ATOM 2752 C C . PRO A 1 355 ? 22.176 -0.609 -12.561 1.00 78.06 355 PRO A C 1
ATOM 2754 O O . PRO A 1 355 ? 21.629 -0.880 -13.626 1.00 78.06 355 PRO A O 1
ATOM 2757 N N . SER A 1 356 ? 21.935 0.539 -11.924 1.00 76.06 356 SER A N 1
ATOM 2758 C CA . SER A 1 356 ? 20.971 1.560 -12.381 1.00 76.06 356 SER A CA 1
ATOM 2759 C C . SER A 1 356 ? 21.371 2.281 -13.682 1.00 76.06 356 SER A C 1
ATOM 2761 O O . SER A 1 356 ? 20.910 3.390 -13.940 1.00 76.06 356 SER A O 1
ATOM 2763 N N . ILE A 1 357 ? 22.270 1.691 -14.468 1.00 81.50 357 ILE A N 1
ATOM 2764 C CA . ILE A 1 357 ? 22.774 2.200 -15.737 1.00 81.50 357 ILE A CA 1
ATOM 2765 C C . ILE A 1 357 ? 22.693 1.068 -16.751 1.00 81.50 357 ILE A C 1
ATOM 2767 O O . ILE A 1 357 ? 23.128 -0.050 -16.472 1.00 81.50 357 ILE A O 1
ATOM 2771 N N . ASP A 1 358 ? 22.177 1.388 -17.931 1.00 80.44 358 ASP A N 1
ATOM 2772 C CA . ASP A 1 358 ? 22.230 0.505 -19.086 1.00 80.44 358 ASP A CA 1
ATOM 2773 C C . ASP A 1 358 ? 23.641 0.570 -19.690 1.00 80.44 358 ASP A C 1
ATOM 2775 O O . ASP A 1 358 ? 24.027 1.564 -20.308 1.00 80.44 358 ASP A O 1
ATOM 2779 N N . PHE A 1 359 ? 24.466 -0.433 -19.382 1.00 84.25 359 PHE A N 1
ATOM 2780 C CA . PHE A 1 359 ? 25.852 -0.522 -19.836 1.00 84.25 359 PHE A CA 1
ATOM 2781 C C . PHE A 1 359 ? 26.132 -1.909 -20.406 1.00 84.25 359 PHE A C 1
ATOM 2783 O O . PHE A 1 359 ? 25.926 -2.919 -19.727 1.00 84.25 359 PHE A O 1
ATOM 2790 N N . GLN A 1 360 ? 26.691 -1.938 -21.613 1.00 85.31 360 GLN A N 1
ATOM 2791 C CA . GLN A 1 360 ? 27.143 -3.144 -22.287 1.00 85.31 360 GLN A CA 1
ATOM 2792 C C . GLN A 1 360 ? 28.533 -2.901 -22.883 1.00 85.31 360 GLN A C 1
ATOM 2794 O O . GLN A 1 360 ? 28.790 -1.863 -23.489 1.00 85.31 360 GLN A O 1
ATOM 2799 N N . PHE A 1 361 ? 29.443 -3.853 -22.692 1.00 86.56 361 PHE A N 1
ATOM 2800 C CA . PHE A 1 361 ? 30.698 -3.896 -23.429 1.00 86.56 361 PHE A CA 1
ATOM 2801 C C . PHE A 1 361 ? 30.407 -4.285 -24.878 1.00 86.56 361 PHE A C 1
ATOM 2803 O O . PHE A 1 361 ? 29.885 -5.373 -25.129 1.00 86.56 361 PHE A O 1
ATOM 2810 N N . GLU A 1 362 ? 30.767 -3.403 -25.804 1.00 84.62 362 GLU A N 1
ATOM 2811 C CA . GLU A 1 362 ? 30.747 -3.634 -27.247 1.00 84.62 362 GLU A CA 1
ATOM 2812 C C . GLU A 1 362 ? 32.193 -3.609 -27.743 1.00 84.62 362 GLU A C 1
ATOM 2814 O O . GLU A 1 362 ? 32.898 -2.615 -27.556 1.00 84.62 362 GLU A O 1
ATOM 2819 N N . VAL A 1 363 ? 32.656 -4.723 -28.313 1.00 86.50 363 VAL A N 1
ATOM 2820 C CA . VAL A 1 363 ? 34.031 -4.852 -28.806 1.00 86.50 363 VAL A CA 1
ATOM 2821 C C . VAL A 1 363 ? 34.092 -4.353 -30.246 1.00 86.50 363 VAL A C 1
ATOM 2823 O O . VAL A 1 363 ? 33.373 -4.839 -31.115 1.00 86.50 363 VAL A O 1
ATOM 2826 N N . ASN A 1 364 ? 34.964 -3.383 -30.514 1.00 85.94 364 ASN A N 1
ATOM 2827 C CA . ASN A 1 364 ? 35.232 -2.902 -31.865 1.00 85.94 364 ASN A CA 1
ATOM 2828 C C . ASN A 1 364 ? 36.483 -3.581 -32.437 1.00 85.94 364 ASN A C 1
ATOM 2830 O O . ASN A 1 364 ? 37.610 -3.146 -32.189 1.00 85.94 364 ASN A O 1
ATOM 2834 N N . ALA A 1 365 ? 36.272 -4.605 -33.264 1.00 81.06 365 ALA A N 1
ATOM 2835 C CA . ALA A 1 365 ? 37.332 -5.383 -33.909 1.00 81.06 365 ALA A CA 1
ATOM 2836 C C . ALA A 1 365 ? 38.252 -4.570 -34.848 1.00 81.06 365 ALA A C 1
ATOM 2838 O O . ALA A 1 365 ? 39.317 -5.048 -35.223 1.00 81.06 365 ALA A O 1
ATOM 2839 N N . LYS A 1 366 ? 37.867 -3.343 -35.234 1.00 82.88 366 LYS A N 1
ATOM 2840 C CA . LYS A 1 366 ? 38.671 -2.454 -36.096 1.00 82.88 366 LYS A CA 1
ATOM 2841 C C . LYS A 1 366 ? 39.483 -1.412 -35.317 1.00 82.88 366 LYS A C 1
ATOM 2843 O O . LYS A 1 366 ? 40.147 -0.580 -35.932 1.00 82.88 366 LYS A O 1
ATOM 2848 N N . GLY A 1 367 ? 39.392 -1.404 -33.987 1.00 82.06 367 GLY A N 1
ATOM 2849 C CA . GLY A 1 367 ? 40.123 -0.461 -33.144 1.00 82.06 367 GLY A CA 1
ATOM 2850 C C . GLY A 1 367 ? 41.623 -0.760 -33.119 1.00 82.06 367 GLY A C 1
ATOM 2851 O O . GLY A 1 367 ? 42.026 -1.912 -33.001 1.00 82.06 367 GLY A O 1
ATOM 2852 N N . SER A 1 368 ? 42.455 0.280 -33.189 1.00 81.75 368 SER A N 1
ATOM 2853 C CA . SER A 1 368 ? 43.922 0.155 -33.129 1.00 81.75 368 SER A CA 1
ATOM 2854 C C . SER A 1 368 ? 44.489 0.453 -31.736 1.00 81.75 368 SER A C 1
ATOM 2856 O O . SER A 1 368 ? 45.684 0.291 -31.495 1.00 81.75 368 SER A O 1
ATOM 2858 N N . SER A 1 369 ? 43.645 0.875 -30.790 1.00 84.25 369 SER A N 1
ATOM 2859 C CA . SER A 1 369 ? 44.023 1.102 -29.393 1.00 84.25 369 SER A CA 1
ATOM 2860 C C . SER A 1 369 ? 43.039 0.445 -28.414 1.00 84.25 369 SER A C 1
ATOM 2862 O O . SER A 1 369 ? 41.861 0.290 -28.735 1.00 84.25 369 SER A O 1
ATOM 2864 N N . PRO A 1 370 ? 43.451 0.122 -27.171 1.00 79.50 370 PRO A N 1
ATOM 2865 C CA . PRO A 1 370 ? 42.543 -0.449 -26.168 1.00 79.50 370 PRO A CA 1
ATOM 2866 C C . PRO A 1 370 ? 41.314 0.424 -25.866 1.00 79.50 370 PRO A C 1
ATOM 2868 O O . PRO A 1 370 ? 40.260 -0.092 -25.499 1.00 79.50 370 PRO A O 1
ATOM 2871 N N . ALA A 1 371 ? 41.444 1.747 -26.014 1.00 81.06 371 ALA A N 1
ATOM 2872 C CA . ALA A 1 371 ? 40.341 2.690 -25.846 1.00 81.06 371 ALA A CA 1
ATOM 2873 C C . ALA A 1 371 ? 39.356 2.655 -27.024 1.00 81.06 371 ALA A C 1
ATOM 2875 O O . ALA A 1 371 ? 38.169 2.875 -26.815 1.00 81.06 371 ALA A O 1
ATOM 2876 N N . GLU A 1 372 ? 39.826 2.358 -28.235 1.00 82.06 372 GLU A N 1
ATOM 2877 C CA . GLU A 1 372 ? 38.976 2.184 -29.418 1.00 82.06 372 GLU A CA 1
ATOM 2878 C C . GLU A 1 372 ? 38.305 0.810 -29.461 1.00 82.06 372 GLU A C 1
ATOM 2880 O O . GLU A 1 372 ? 37.194 0.717 -29.974 1.00 82.06 372 GLU A O 1
ATOM 2885 N N . ILE A 1 373 ? 38.954 -0.230 -28.919 1.00 82.88 373 ILE A N 1
ATOM 2886 C CA . ILE A 1 373 ? 38.435 -1.608 -28.900 1.00 82.88 373 ILE A CA 1
ATOM 2887 C C . ILE A 1 373 ? 37.330 -1.781 -27.845 1.00 82.88 373 ILE A C 1
ATOM 2889 O O . ILE A 1 373 ? 36.328 -2.421 -28.138 1.00 82.88 373 ILE A O 1
ATOM 2893 N N . LEU A 1 374 ? 37.485 -1.225 -26.632 1.00 80.44 374 LEU A N 1
ATOM 2894 C CA . LEU A 1 374 ? 36.547 -1.425 -25.505 1.00 80.44 374 LEU A CA 1
ATOM 2895 C C . LEU A 1 374 ? 35.849 -0.144 -25.010 1.00 80.44 374 LEU A C 1
ATOM 2897 O O . LEU A 1 374 ? 35.004 -0.205 -24.113 1.00 80.44 374 LEU A O 1
ATOM 2901 N N . GLY A 1 375 ? 36.226 1.027 -25.527 1.00 81.44 375 GLY A N 1
ATOM 2902 C CA . GLY A 1 375 ? 35.768 2.317 -25.010 1.00 81.44 375 GLY A CA 1
ATOM 2903 C C . GLY A 1 375 ? 36.405 2.704 -23.666 1.00 81.44 375 GLY A C 1
ATOM 2904 O O . GLY A 1 375 ? 37.051 1.915 -22.980 1.00 81.44 375 GLY A O 1
ATOM 2905 N N . THR A 1 376 ? 36.217 3.956 -23.242 1.00 81.12 376 THR A N 1
ATOM 2906 C CA . THR A 1 376 ? 36.643 4.459 -21.913 1.00 81.12 376 THR A CA 1
ATOM 2907 C C . THR A 1 376 ? 35.497 4.532 -20.899 1.00 81.12 376 THR A C 1
ATOM 2909 O O . THR A 1 376 ? 35.720 4.748 -19.704 1.00 81.12 376 THR A O 1
ATOM 2912 N N . THR A 1 377 ? 34.272 4.288 -21.364 1.00 79.06 377 THR A N 1
ATOM 2913 C CA . THR A 1 377 ? 33.003 4.401 -20.631 1.00 79.06 377 THR A CA 1
ATOM 2914 C C . THR A 1 377 ? 32.919 3.458 -19.427 1.00 79.06 377 THR A C 1
ATOM 2916 O O . THR A 1 377 ? 32.292 3.790 -18.421 1.00 79.06 377 THR A O 1
ATOM 2919 N N . TYR A 1 378 ? 33.613 2.316 -19.444 1.00 82.12 378 TYR A N 1
ATOM 2920 C CA . TYR A 1 378 ? 33.641 1.410 -18.290 1.00 82.12 378 TYR A CA 1
ATOM 2921 C C . TYR A 1 378 ? 34.359 2.017 -17.067 1.00 82.12 378 TYR A C 1
ATOM 2923 O O . TYR A 1 378 ? 34.001 1.737 -15.920 1.00 82.12 378 TYR A O 1
ATOM 2931 N N . LYS A 1 379 ? 35.363 2.883 -17.280 1.00 85.88 379 LYS A N 1
ATOM 2932 C CA . LYS A 1 379 ? 36.081 3.563 -16.186 1.00 85.88 379 LYS A CA 1
ATOM 2933 C C . LYS A 1 379 ? 35.307 4.757 -15.650 1.00 85.88 379 LYS A C 1
ATOM 2935 O O . LYS A 1 379 ? 35.318 4.977 -14.441 1.00 85.88 379 LYS A O 1
ATOM 2940 N N . THR A 1 380 ? 34.679 5.525 -16.534 1.00 85.50 380 THR A N 1
ATOM 2941 C CA . THR A 1 380 ? 34.013 6.788 -16.190 1.00 85.50 380 THR A CA 1
ATOM 2942 C C . THR A 1 380 ? 32.563 6.602 -15.755 1.00 85.50 380 THR A C 1
ATOM 2944 O O . THR A 1 380 ? 32.095 7.367 -14.919 1.00 85.50 380 THR A O 1
ATOM 2947 N N . THR A 1 381 ? 31.873 5.577 -16.257 1.00 84.69 381 THR A N 1
ATOM 2948 C CA . THR A 1 381 ? 30.436 5.369 -16.024 1.00 84.69 381 THR A CA 1
ATOM 2949 C C . THR A 1 381 ? 30.172 4.104 -15.212 1.00 84.69 381 THR A C 1
ATOM 2951 O O . THR A 1 381 ? 29.570 4.173 -14.140 1.00 84.69 381 THR A O 1
ATOM 2954 N N . LEU A 1 382 ? 30.671 2.946 -15.664 1.00 87.00 382 LEU A N 1
ATOM 2955 C CA . LEU A 1 382 ? 30.369 1.666 -15.011 1.00 87.00 382 LEU A CA 1
ATOM 2956 C C . LEU A 1 382 ? 31.000 1.563 -13.614 1.00 87.00 382 LEU A C 1
ATOM 2958 O O . LEU A 1 382 ? 30.316 1.227 -12.649 1.00 87.00 382 LEU A O 1
ATOM 2962 N N . LYS A 1 383 ? 32.295 1.873 -13.471 1.00 88.50 383 LYS A N 1
ATOM 2963 C CA . LYS A 1 383 ? 32.999 1.756 -12.183 1.00 88.50 383 LYS A CA 1
ATOM 2964 C C . LYS A 1 383 ? 32.379 2.632 -11.075 1.00 88.50 383 LYS A C 1
ATOM 2966 O O . LYS A 1 383 ? 32.163 2.104 -9.981 1.00 88.50 383 LYS A O 1
ATOM 2971 N N . PRO A 1 384 ? 32.044 3.919 -11.302 1.00 89.69 384 PRO A N 1
ATOM 2972 C CA . PRO A 1 384 ? 31.312 4.711 -10.313 1.00 89.69 384 PRO A CA 1
ATOM 2973 C C . PRO A 1 384 ? 29.932 4.141 -9.975 1.00 89.69 384 PRO A C 1
ATOM 2975 O O . PRO A 1 384 ? 29.572 4.115 -8.802 1.00 89.69 384 PRO A O 1
ATOM 2978 N N . ALA A 1 385 ? 29.193 3.626 -10.961 1.00 87.06 385 ALA A N 1
ATOM 2979 C CA . ALA A 1 385 ? 27.872 3.038 -10.744 1.00 87.06 385 ALA A CA 1
ATOM 2980 C C . ALA A 1 385 ? 27.918 1.765 -9.894 1.00 87.06 385 ALA A C 1
ATOM 2982 O O . ALA A 1 385 ? 27.121 1.603 -8.973 1.00 87.06 385 ALA A O 1
ATOM 2983 N N . LEU A 1 386 ? 28.894 0.890 -10.150 1.00 89.31 386 LEU A N 1
ATOM 2984 C CA . LEU A 1 386 ? 29.132 -0.306 -9.342 1.00 89.31 386 LEU A CA 1
ATOM 2985 C C . LEU A 1 386 ? 29.524 0.056 -7.906 1.00 89.31 386 LEU A C 1
ATOM 2987 O O . LEU A 1 386 ? 29.017 -0.545 -6.961 1.00 89.31 386 LEU A O 1
ATOM 2991 N N . ASN A 1 387 ? 30.375 1.070 -7.724 1.00 90.88 387 ASN A N 1
ATOM 2992 C CA . ASN A 1 387 ? 30.727 1.567 -6.393 1.00 90.88 387 ASN A CA 1
ATOM 2993 C C . ASN A 1 387 ? 29.517 2.173 -5.668 1.00 90.88 387 ASN A C 1
ATOM 2995 O O . ASN A 1 387 ? 29.342 1.934 -4.475 1.00 90.88 387 ASN A O 1
ATOM 2999 N N . ALA A 1 388 ? 28.669 2.926 -6.373 1.00 89.81 388 ALA A N 1
ATOM 3000 C CA . ALA A 1 388 ? 27.440 3.481 -5.818 1.00 89.81 388 ALA A CA 1
ATOM 3001 C C . ALA A 1 388 ? 26.471 2.371 -5.386 1.00 89.81 388 ALA A C 1
ATOM 3003 O O . ALA A 1 388 ? 25.993 2.398 -4.255 1.00 89.81 388 ALA A O 1
ATOM 3004 N N . LEU A 1 389 ? 26.260 1.355 -6.230 1.00 89.31 389 LEU A N 1
ATOM 3005 C CA . LEU A 1 389 ? 25.434 0.189 -5.907 1.00 89.31 389 LEU A CA 1
ATOM 3006 C C . LEU A 1 389 ? 25.986 -0.585 -4.702 1.00 89.31 389 LEU A C 1
ATOM 3008 O O . LEU A 1 389 ? 25.233 -0.954 -3.800 1.00 89.31 389 LEU A O 1
ATOM 3012 N N . ALA A 1 390 ? 27.302 -0.801 -4.649 1.00 91.12 390 ALA A N 1
ATOM 3013 C CA . ALA A 1 390 ? 27.951 -1.471 -3.526 1.00 91.12 390 ALA A CA 1
ATOM 3014 C C . ALA A 1 390 ? 27.800 -0.674 -2.221 1.00 91.12 390 ALA A C 1
ATOM 3016 O O . ALA A 1 390 ? 27.522 -1.253 -1.170 1.00 91.12 390 ALA A O 1
ATOM 3017 N N . ASN A 1 391 ? 27.954 0.650 -2.276 1.00 92.44 391 ASN A N 1
ATOM 3018 C CA . ASN A 1 391 ? 27.777 1.523 -1.118 1.00 92.44 391 ASN A CA 1
ATOM 3019 C C . ASN A 1 391 ? 26.316 1.577 -0.663 1.00 92.44 391 ASN A C 1
ATOM 3021 O O . ASN A 1 391 ? 26.061 1.521 0.537 1.00 92.44 391 ASN A O 1
ATOM 3025 N N . GLU A 1 392 ? 25.366 1.616 -1.596 1.00 90.69 392 GLU A N 1
ATOM 3026 C CA . GLU A 1 392 ? 23.941 1.575 -1.276 1.00 90.69 392 GLU A CA 1
ATOM 3027 C C . GLU A 1 392 ? 23.549 0.249 -0.632 1.00 90.69 392 GLU A C 1
ATOM 3029 O O . GLU A 1 392 ? 22.904 0.231 0.411 1.00 90.69 392 GLU A O 1
ATOM 3034 N N . THR A 1 393 ? 24.038 -0.863 -1.177 1.00 90.25 393 THR A N 1
ATOM 3035 C CA . THR A 1 393 ? 23.821 -2.193 -0.598 1.00 90.25 393 THR A CA 1
ATOM 3036 C C . THR A 1 393 ? 24.394 -2.274 0.818 1.00 90.25 393 THR A C 1
ATOM 3038 O O . THR A 1 393 ? 23.722 -2.756 1.725 1.00 90.25 393 THR A O 1
ATOM 3041 N N . LYS A 1 394 ? 25.606 -1.750 1.053 1.00 94.44 394 LYS A N 1
ATOM 3042 C CA . LYS A 1 394 ? 26.189 -1.668 2.404 1.00 94.44 394 LYS A CA 1
ATOM 3043 C C . LYS A 1 394 ? 25.334 -0.817 3.342 1.00 94.44 394 LYS A C 1
ATOM 3045 O O . LYS A 1 394 ? 25.089 -1.236 4.469 1.00 94.44 394 LYS A O 1
ATOM 3050 N N . ARG A 1 395 ? 24.860 0.345 2.882 1.00 94.50 395 ARG A N 1
ATOM 3051 C CA . ARG A 1 395 ? 23.985 1.238 3.657 1.00 94.50 395 ARG A CA 1
ATOM 3052 C C . ARG A 1 395 ? 22.681 0.540 4.038 1.00 94.50 395 ARG A C 1
ATOM 3054 O O . ARG A 1 395 ? 22.292 0.594 5.198 1.00 94.50 395 ARG A O 1
ATOM 3061 N N . LEU A 1 396 ? 22.054 -0.157 3.090 1.00 94.06 396 LEU A N 1
ATOM 3062 C CA . LEU A 1 396 ? 20.838 -0.940 3.310 1.00 94.06 396 LEU A CA 1
ATOM 3063 C C . LEU A 1 396 ? 21.069 -2.078 4.304 1.00 94.06 396 LEU A C 1
ATOM 3065 O O . LEU A 1 396 ? 20.264 -2.253 5.212 1.00 94.06 396 LEU A O 1
ATOM 3069 N N . ILE A 1 397 ? 22.174 -2.820 4.179 1.00 94.19 39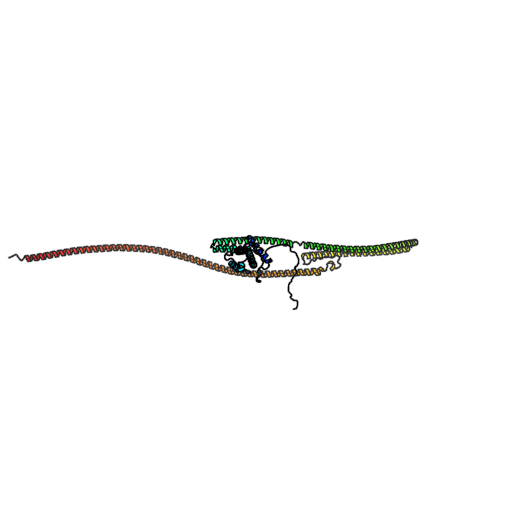7 ILE A N 1
ATOM 3070 C CA . ILE A 1 397 ? 22.533 -3.886 5.125 1.00 94.19 397 ILE A CA 1
ATOM 3071 C C . ILE A 1 397 ? 22.701 -3.319 6.538 1.00 94.19 397 ILE A C 1
ATOM 3073 O O . ILE A 1 397 ? 22.169 -3.895 7.483 1.00 94.19 397 ILE A O 1
ATOM 3077 N N . ILE A 1 398 ? 23.415 -2.199 6.686 1.00 95.50 398 ILE A N 1
ATOM 3078 C CA . ILE A 1 398 ? 23.614 -1.543 7.985 1.00 95.50 398 ILE A CA 1
ATOM 3079 C C . ILE A 1 398 ? 22.270 -1.060 8.544 1.00 95.50 398 ILE A C 1
ATOM 3081 O O . ILE A 1 398 ? 21.908 -1.463 9.641 1.00 95.50 398 ILE A O 1
ATOM 3085 N N . SER A 1 399 ? 21.481 -0.317 7.760 1.00 95.38 399 SER A N 1
ATOM 3086 C CA . SER A 1 399 ? 20.150 0.165 8.160 1.00 95.38 399 SER A CA 1
ATOM 3087 C C . SER A 1 399 ? 19.237 -0.976 8.608 1.00 95.38 399 SER A C 1
ATOM 3089 O O . SER A 1 399 ? 18.601 -0.889 9.651 1.00 95.38 399 SER A O 1
ATOM 3091 N N . LYS A 1 400 ? 19.189 -2.078 7.851 1.00 95.12 400 LYS A N 1
ATOM 3092 C CA . LYS A 1 400 ? 18.364 -3.245 8.191 1.00 95.12 400 LYS A CA 1
ATOM 3093 C C . LYS A 1 400 ? 18.872 -3.979 9.426 1.00 95.12 400 LYS A C 1
ATOM 3095 O O . LYS A 1 400 ? 18.073 -4.502 10.200 1.00 95.12 400 LYS A O 1
ATOM 3100 N N . ARG A 1 401 ? 20.188 -4.013 9.634 1.00 95.69 401 ARG A N 1
ATOM 3101 C CA . ARG A 1 401 ? 20.786 -4.560 10.854 1.00 95.69 401 ARG A CA 1
ATOM 3102 C C . ARG A 1 401 ? 20.442 -3.699 12.068 1.00 95.69 401 ARG A C 1
ATOM 3104 O O . ARG A 1 401 ? 20.082 -4.264 13.095 1.00 95.69 401 ARG A O 1
ATOM 3111 N N . ASP A 1 402 ? 20.501 -2.380 11.943 1.00 95.31 402 ASP A N 1
ATOM 3112 C CA . ASP A 1 402 ? 20.140 -1.446 13.012 1.00 95.31 402 ASP A CA 1
ATOM 3113 C C . ASP A 1 402 ? 18.645 -1.550 13.354 1.00 95.31 402 ASP A C 1
ATOM 3115 O O . ASP A 1 402 ? 18.301 -1.727 14.522 1.00 95.31 402 ASP A O 1
ATOM 3119 N N . GLU A 1 403 ? 17.764 -1.596 12.344 1.00 95.44 403 GLU A N 1
ATOM 3120 C CA . GLU A 1 403 ? 16.330 -1.886 12.525 1.00 95.44 403 GLU A CA 1
ATOM 3121 C C . GLU A 1 403 ? 16.110 -3.213 13.275 1.00 95.44 403 GLU A C 1
ATOM 3123 O O . GLU A 1 403 ? 15.321 -3.282 14.219 1.00 95.44 403 GLU A O 1
ATOM 3128 N N . SER A 1 404 ? 16.831 -4.275 12.897 1.00 94.88 404 SER A N 1
ATOM 3129 C CA . SER A 1 404 ? 16.750 -5.574 13.576 1.00 94.88 404 SER A CA 1
ATOM 3130 C C . SER A 1 404 ? 17.218 -5.502 15.030 1.00 94.88 404 SER A C 1
ATOM 3132 O O . SER A 1 404 ? 16.635 -6.164 15.889 1.00 94.88 404 SER A O 1
ATOM 3134 N N . ILE A 1 405 ? 18.269 -4.730 15.317 1.00 96.38 405 ILE A N 1
ATOM 3135 C CA . ILE A 1 405 ? 18.777 -4.530 16.677 1.00 96.38 405 ILE A CA 1
ATOM 3136 C C . ILE A 1 405 ? 17.734 -3.791 17.523 1.00 96.38 405 ILE A C 1
ATOM 3138 O O . ILE A 1 405 ? 17.493 -4.175 18.668 1.00 96.38 405 ILE A O 1
ATOM 3142 N N . ASP A 1 406 ? 17.084 -2.765 16.979 1.00 95.19 406 ASP A N 1
ATOM 3143 C CA . ASP A 1 406 ? 16.065 -2.006 17.705 1.00 95.19 406 ASP A CA 1
ATOM 3144 C C . ASP A 1 406 ? 14.796 -2.827 17.957 1.00 95.19 406 ASP A C 1
ATOM 3146 O O . ASP A 1 406 ? 14.281 -2.821 19.079 1.00 95.19 406 ASP A O 1
ATOM 3150 N N . LEU A 1 407 ? 14.349 -3.627 16.983 1.00 95.19 407 LEU A N 1
ATOM 3151 C CA . LEU A 1 407 ? 13.269 -4.598 17.189 1.00 95.19 407 LEU A CA 1
ATOM 3152 C C . LEU A 1 407 ? 13.624 -5.621 18.276 1.00 95.19 407 LEU A C 1
ATOM 3154 O O . LEU A 1 407 ? 12.790 -5.954 19.119 1.00 95.19 407 LEU A O 1
ATOM 3158 N N . GLN A 1 408 ? 14.873 -6.088 18.313 1.00 96.25 408 GLN A N 1
ATOM 3159 C CA . GLN A 1 408 ? 15.332 -7.005 19.352 1.00 96.25 408 GLN A CA 1
ATOM 3160 C C . GLN A 1 408 ? 15.329 -6.356 20.746 1.00 96.25 408 GLN A C 1
ATOM 3162 O O . GLN A 1 408 ? 14.913 -7.000 21.712 1.00 96.25 408 GLN A O 1
ATOM 3167 N N . LYS A 1 409 ? 15.717 -5.078 20.868 1.00 95.81 409 LYS A N 1
ATOM 3168 C CA . LYS A 1 409 ? 15.606 -4.324 22.132 1.00 95.81 409 LYS A CA 1
ATOM 3169 C C . LYS A 1 409 ? 14.148 -4.166 22.571 1.00 95.81 409 LYS A C 1
ATOM 3171 O O . LYS A 1 409 ? 13.848 -4.353 23.749 1.00 95.81 409 LYS A O 1
ATOM 3176 N N . GLN A 1 410 ? 13.238 -3.856 21.644 1.00 96.06 410 GLN A N 1
ATOM 3177 C CA . GLN A 1 410 ? 11.804 -3.754 21.941 1.00 96.06 410 GLN A CA 1
ATOM 3178 C C . GLN A 1 410 ? 11.239 -5.089 22.441 1.00 96.06 410 GLN A C 1
ATOM 3180 O O . GLN A 1 410 ? 10.556 -5.118 23.465 1.00 96.06 410 GLN A O 1
ATOM 3185 N N . LEU A 1 411 ? 11.584 -6.201 21.782 1.00 96.31 411 LEU A N 1
ATOM 3186 C CA . LEU A 1 411 ? 11.198 -7.547 22.216 1.00 96.31 411 LEU A CA 1
ATOM 3187 C C . LEU A 1 411 ? 11.708 -7.869 23.624 1.00 96.31 411 LEU A C 1
ATOM 3189 O O . LEU A 1 411 ? 10.947 -8.382 24.443 1.00 96.31 411 LEU A O 1
ATOM 3193 N N . GLN A 1 412 ? 12.962 -7.532 23.935 1.00 96.88 412 GLN A N 1
ATOM 3194 C CA . GLN A 1 412 ? 13.514 -7.709 25.282 1.00 96.88 412 GLN A CA 1
ATOM 3195 C C . GLN A 1 412 ? 12.765 -6.870 26.330 1.00 96.88 412 GLN A C 1
ATOM 3197 O O . GLN A 1 412 ? 12.483 -7.367 27.421 1.00 96.88 412 GLN A O 1
ATOM 3202 N N . GLY A 1 413 ? 12.392 -5.628 26.000 1.00 95.62 413 GLY A N 1
ATOM 3203 C CA . GLY A 1 413 ? 11.583 -4.773 26.873 1.00 95.62 413 GLY A CA 1
ATOM 3204 C C . GLY A 1 413 ? 10.194 -5.353 27.159 1.00 95.62 413 GLY A C 1
ATOM 3205 O O . GLY A 1 413 ? 9.776 -5.414 28.316 1.00 95.62 413 GLY A O 1
ATOM 3206 N N . ILE A 1 414 ? 9.503 -5.847 26.126 1.00 94.69 414 ILE A N 1
ATOM 3207 C CA . ILE A 1 414 ? 8.192 -6.503 26.269 1.00 94.69 414 ILE A CA 1
ATOM 3208 C C . ILE A 1 414 ? 8.315 -7.789 27.093 1.00 94.69 414 ILE A C 1
ATOM 3210 O O . ILE A 1 414 ? 7.499 -8.019 27.983 1.00 94.69 414 ILE A O 1
ATOM 3214 N N . ALA A 1 415 ? 9.345 -8.604 26.846 1.00 96.62 415 ALA A N 1
ATOM 3215 C CA . ALA A 1 415 ? 9.588 -9.829 27.605 1.00 96.62 415 ALA A CA 1
ATOM 3216 C C . ALA A 1 415 ? 9.798 -9.541 29.100 1.00 96.62 415 ALA A C 1
ATOM 3218 O O . ALA A 1 415 ? 9.222 -10.228 29.942 1.00 96.62 415 ALA A O 1
ATOM 3219 N N . LYS A 1 416 ? 10.551 -8.485 29.436 1.00 96.69 416 LYS A N 1
ATOM 3220 C CA . LYS A 1 416 ? 10.731 -8.053 30.826 1.00 96.69 416 LYS A CA 1
ATOM 3221 C C . LYS A 1 416 ? 9.406 -7.627 31.467 1.00 96.69 416 LYS A C 1
ATOM 3223 O O . LYS A 1 416 ? 9.102 -8.079 32.565 1.00 96.69 416 LYS A O 1
ATOM 3228 N N . MET A 1 417 ? 8.593 -6.823 30.776 1.00 95.56 417 MET A N 1
ATOM 3229 C CA . MET A 1 417 ? 7.272 -6.432 31.289 1.00 95.56 417 MET A CA 1
ATOM 3230 C C . MET A 1 417 ? 6.334 -7.630 31.471 1.00 95.56 417 MET A C 1
ATOM 3232 O O . MET A 1 417 ? 5.584 -7.681 32.443 1.00 95.56 417 MET A O 1
ATOM 3236 N N . LEU A 1 418 ? 6.363 -8.601 30.555 1.00 95.69 418 LEU A N 1
ATOM 3237 C CA . LEU A 1 418 ? 5.584 -9.832 30.689 1.00 95.69 418 LEU A CA 1
ATOM 3238 C C . LEU A 1 418 ? 6.002 -10.628 31.924 1.00 95.69 418 LEU A C 1
ATOM 3240 O O . LEU A 1 418 ? 5.131 -11.116 32.639 1.00 95.69 418 LEU A O 1
ATOM 3244 N N . GLU A 1 419 ? 7.301 -10.723 32.201 1.00 96.56 419 GLU A N 1
ATOM 3245 C CA . GLU A 1 419 ? 7.802 -11.411 33.391 1.00 96.56 419 GLU A CA 1
ATOM 3246 C C . GLU A 1 419 ? 7.413 -10.670 34.680 1.00 96.56 419 GLU A C 1
ATOM 3248 O O . GLU A 1 419 ? 6.931 -11.285 35.629 1.00 96.56 419 GLU A O 1
ATOM 3253 N N . GLU A 1 420 ? 7.495 -9.336 34.694 1.00 96.25 420 GLU A N 1
ATOM 3254 C CA . GLU A 1 420 ? 7.001 -8.516 35.808 1.00 96.25 420 GLU A CA 1
ATOM 3255 C C . GLU A 1 420 ? 5.496 -8.738 36.043 1.00 96.25 420 GLU A C 1
ATOM 3257 O O . GLU A 1 420 ? 5.069 -8.983 37.175 1.00 96.25 420 GLU A O 1
ATOM 3262 N N . LYS A 1 421 ? 4.673 -8.738 34.985 1.00 96.00 421 LYS A N 1
ATOM 3263 C CA . LYS A 1 421 ? 3.231 -9.016 35.098 1.00 96.00 421 LYS A CA 1
ATOM 3264 C C . LYS A 1 421 ? 2.954 -10.445 35.550 1.00 96.00 421 LYS A C 1
ATOM 3266 O O . LYS A 1 421 ? 2.087 -10.641 36.398 1.00 96.00 421 LYS A O 1
ATOM 3271 N N . ARG A 1 422 ? 3.699 -11.430 35.045 1.00 97.31 422 ARG A N 1
ATOM 3272 C CA . ARG A 1 422 ? 3.605 -12.828 35.478 1.00 97.31 422 ARG A CA 1
ATOM 3273 C C . ARG A 1 422 ? 3.923 -12.962 36.965 1.00 97.31 422 ARG A C 1
ATOM 3275 O O . ARG A 1 422 ? 3.154 -13.592 37.681 1.00 97.31 422 ARG A O 1
ATOM 3282 N N . SER A 1 423 ? 4.986 -12.314 37.443 1.00 96.38 423 SER A N 1
ATOM 3283 C CA . SER A 1 423 ? 5.336 -12.296 38.868 1.00 96.38 423 SER A CA 1
ATOM 3284 C C . SER A 1 423 ? 4.212 -11.699 39.726 1.00 96.38 423 SER A C 1
ATOM 3286 O O . SER A 1 423 ? 3.853 -12.265 40.757 1.00 96.38 423 SER A O 1
ATOM 3288 N N . HIS A 1 424 ? 3.576 -10.617 39.260 1.00 96.19 424 HIS A N 1
ATOM 3289 C CA . HIS A 1 424 ? 2.452 -9.991 39.954 1.00 96.19 424 HIS A CA 1
ATOM 3290 C C . HIS A 1 424 ? 1.217 -10.900 40.003 1.00 96.19 424 HIS A C 1
ATOM 3292 O O . HIS A 1 424 ? 0.590 -11.028 41.053 1.00 96.19 424 HIS A O 1
ATOM 3298 N N . VAL A 1 425 ? 0.895 -11.573 38.894 1.00 96.12 425 VAL A N 1
ATOM 3299 C CA . VAL A 1 425 ? -0.186 -12.568 38.847 1.00 96.12 425 VAL A CA 1
ATOM 3300 C C . VAL A 1 425 ? 0.091 -13.710 39.821 1.00 96.12 425 VAL A C 1
ATOM 3302 O O . VAL A 1 425 ? -0.808 -14.078 40.568 1.00 96.12 425 VAL A O 1
ATOM 3305 N N . SER A 1 426 ? 1.324 -14.220 39.894 1.00 97.25 426 SER A N 1
ATOM 3306 C CA . SER A 1 426 ? 1.694 -15.259 40.865 1.00 97.25 426 SER A CA 1
ATOM 3307 C C . SER A 1 426 ? 1.478 -14.813 42.316 1.00 97.25 426 SER A C 1
ATOM 3309 O O . SER A 1 426 ? 0.975 -15.591 43.125 1.00 97.25 426 SER A O 1
ATOM 3311 N N . VAL A 1 427 ? 1.797 -13.557 42.650 1.00 97.00 427 VAL A N 1
ATOM 3312 C CA . VAL A 1 427 ? 1.536 -12.991 43.988 1.00 97.00 427 VAL A CA 1
ATOM 3313 C C . VAL A 1 427 ? 0.035 -12.901 44.272 1.00 97.00 427 VAL A C 1
ATOM 3315 O O . VAL A 1 427 ? -0.415 -13.291 45.350 1.00 97.00 427 VAL A O 1
ATOM 3318 N N . LEU A 1 428 ? -0.760 -12.420 43.312 1.00 95.25 428 LEU A N 1
ATOM 3319 C CA . LEU A 1 428 ? -2.217 -12.351 43.461 1.00 95.25 428 LEU A CA 1
ATOM 3320 C C . LEU A 1 428 ? -2.847 -13.741 43.591 1.00 95.25 428 LEU A C 1
ATOM 3322 O O . LEU A 1 428 ? -3.728 -13.927 44.427 1.00 95.25 428 LEU A O 1
ATOM 3326 N N . GLN A 1 429 ? -2.370 -14.718 42.820 1.00 96.06 429 GLN A N 1
ATOM 3327 C CA . GLN A 1 429 ? -2.806 -16.109 42.904 1.00 96.06 429 GLN A CA 1
ATOM 3328 C C . GLN A 1 429 ? -2.510 -16.693 44.291 1.00 96.06 429 GLN A C 1
ATOM 3330 O O . GLN A 1 429 ? -3.378 -17.328 44.884 1.00 96.06 429 GLN A O 1
ATOM 3335 N N . ALA A 1 430 ? -1.316 -16.443 44.839 1.00 96.50 430 ALA A N 1
ATOM 3336 C CA . ALA A 1 430 ? -0.960 -16.882 46.187 1.00 96.50 430 ALA A CA 1
ATOM 3337 C C . ALA A 1 430 ? -1.897 -16.278 47.245 1.00 96.50 430 ALA A C 1
ATOM 3339 O O . ALA A 1 430 ? -2.420 -17.008 48.084 1.00 96.50 430 ALA A O 1
ATOM 3340 N N . LYS A 1 431 ? -2.189 -14.973 47.150 1.00 96.19 431 LYS A N 1
ATOM 3341 C CA . LYS A 1 431 ? -3.142 -14.300 48.044 1.00 96.19 431 LYS A CA 1
ATOM 3342 C C . LYS A 1 431 ? -4.564 -14.845 47.897 1.00 96.19 431 LYS A C 1
ATOM 3344 O O . LYS A 1 431 ? -5.268 -15.005 48.888 1.00 96.19 431 LYS A O 1
ATOM 3349 N N . HIS A 1 432 ? -5.004 -15.135 46.675 1.00 94.94 432 HIS A N 1
ATOM 3350 C CA . HIS A 1 432 ? -6.312 -15.741 46.436 1.00 94.94 432 HIS A CA 1
ATOM 3351 C C . HIS A 1 432 ? -6.413 -17.129 47.078 1.00 94.94 432 HIS A C 1
ATOM 3353 O O . HIS A 1 432 ? -7.399 -17.417 47.755 1.00 94.94 432 HIS A O 1
ATOM 3359 N N . ASN A 1 433 ? -5.377 -17.957 46.933 1.00 96.06 433 ASN A N 1
ATOM 3360 C CA . ASN A 1 433 ? -5.318 -19.274 47.564 1.00 96.06 433 ASN A CA 1
ATOM 3361 C C . ASN A 1 433 ? -5.328 -19.168 49.098 1.00 96.06 433 ASN A C 1
ATOM 3363 O O . ASN A 1 433 ? -6.014 -19.946 49.753 1.00 96.06 433 ASN A O 1
ATOM 3367 N N . GLU A 1 434 ? -4.619 -18.190 49.671 1.00 96.81 434 GLU A N 1
ATOM 3368 C CA . GLU A 1 434 ? -4.641 -17.916 51.113 1.00 96.81 434 GLU A CA 1
ATOM 3369 C C . GLU A 1 434 ? -6.049 -17.542 51.600 1.00 96.81 434 GLU A C 1
ATOM 3371 O O . GLU A 1 434 ? -6.561 -18.161 52.530 1.00 96.81 434 GLU A O 1
ATOM 3376 N N . MET A 1 435 ? -6.707 -16.583 50.938 1.00 95.00 435 MET A N 1
ATOM 3377 C CA . MET A 1 435 ? -8.076 -16.169 51.276 1.00 95.00 435 MET A CA 1
ATOM 3378 C C . MET A 1 435 ? -9.082 -17.314 51.122 1.00 95.00 435 MET A C 1
ATOM 3380 O O . MET A 1 435 ? -9.983 -17.454 51.944 1.00 95.00 435 MET A O 1
ATOM 3384 N N . THR A 1 436 ? -8.922 -18.144 50.090 1.00 95.50 436 THR A N 1
ATOM 3385 C CA . THR A 1 436 ? -9.764 -19.331 49.875 1.00 95.50 436 THR A CA 1
ATOM 3386 C C . THR A 1 436 ? -9.570 -20.334 51.010 1.00 95.50 436 THR A C 1
ATOM 3388 O O . THR A 1 436 ? -10.546 -20.796 51.588 1.00 95.50 436 THR A O 1
ATOM 3391 N N . GLY A 1 437 ? -8.323 -20.589 51.422 1.00 96.38 437 GLY A N 1
ATOM 3392 C CA . GLY A 1 437 ? -8.029 -21.451 52.568 1.00 96.38 437 GLY A CA 1
ATOM 3393 C C . GLY A 1 437 ? -8.593 -20.924 53.894 1.00 96.38 437 GLY A C 1
ATOM 3394 O O . GLY A 1 437 ? -9.048 -21.716 54.722 1.00 96.38 437 GLY A O 1
ATOM 3395 N N . GLN A 1 438 ? -8.607 -19.600 54.093 1.00 95.81 438 GLN A N 1
ATOM 3396 C CA . GLN A 1 438 ? -9.270 -18.970 55.241 1.00 95.81 438 GLN A CA 1
ATOM 3397 C C . GLN A 1 438 ? -10.788 -19.192 55.202 1.00 95.81 438 GLN A C 1
ATOM 3399 O O . GLN A 1 438 ? -11.362 -19.601 56.210 1.00 95.81 438 GLN A O 1
ATOM 3404 N N . LEU A 1 439 ? -11.424 -18.993 54.045 1.00 94.88 439 LEU A N 1
ATOM 3405 C CA . LEU A 1 439 ? -12.849 -19.267 53.832 1.00 94.88 439 LEU A CA 1
ATOM 3406 C C . LEU A 1 439 ? -13.195 -20.731 54.130 1.00 94.88 439 LEU A C 1
ATOM 3408 O O . LEU A 1 439 ? -14.068 -20.988 54.953 1.00 94.88 439 LEU A O 1
ATOM 3412 N N . ASP A 1 440 ? -12.434 -21.678 53.578 1.00 95.12 440 ASP A N 1
ATOM 3413 C CA . ASP A 1 440 ? -12.620 -23.113 53.828 1.00 95.12 440 ASP A CA 1
ATOM 3414 C C . ASP A 1 440 ? -12.457 -23.475 55.314 1.00 95.12 440 ASP A C 1
ATOM 3416 O O . ASP A 1 440 ? -13.052 -24.441 55.801 1.00 95.12 440 ASP A O 1
ATOM 3420 N N . SER A 1 441 ? -11.599 -22.754 56.047 1.00 95.94 441 SER A N 1
ATOM 3421 C CA . SER A 1 441 ? -11.446 -22.940 57.495 1.00 95.94 441 SER A CA 1
ATOM 3422 C C . SER A 1 441 ? -12.652 -22.416 58.269 1.00 95.94 441 SER A C 1
ATOM 3424 O O . SER A 1 441 ? -13.149 -23.119 59.150 1.00 95.94 441 SER A O 1
ATOM 3426 N N . LEU A 1 442 ? -13.168 -21.247 57.884 1.00 95.38 442 LEU A N 1
ATOM 3427 C CA . LEU A 1 442 ? -14.329 -20.628 58.507 1.00 95.38 442 LEU A CA 1
ATOM 3428 C C . LEU A 1 442 ? -15.590 -21.460 58.259 1.00 95.38 442 LEU A C 1
ATOM 3430 O O . LEU A 1 442 ? -16.351 -21.705 59.189 1.00 95.38 442 LEU A O 1
ATOM 3434 N N . ASP A 1 443 ? -15.778 -21.968 57.040 1.00 95.31 443 ASP A N 1
ATOM 3435 C CA . ASP A 1 443 ? -16.891 -22.862 56.708 1.00 95.31 443 ASP A CA 1
ATOM 3436 C C . ASP A 1 443 ? -16.844 -24.144 57.547 1.00 95.31 443 ASP A C 1
ATOM 3438 O O . ASP A 1 443 ? -17.862 -24.561 58.106 1.00 95.31 443 ASP A O 1
ATOM 3442 N N . ARG A 1 444 ? -15.656 -24.737 57.738 1.00 95.69 444 ARG A N 1
ATOM 3443 C CA . ARG A 1 444 ? -15.482 -25.886 58.646 1.00 95.69 444 ARG A CA 1
ATOM 3444 C C . ARG A 1 444 ? -15.830 -25.543 60.094 1.00 95.69 444 ARG A C 1
ATOM 3446 O O . ARG A 1 444 ? -16.475 -26.353 60.766 1.00 95.69 444 ARG A O 1
ATOM 3453 N N . GLU A 1 445 ? -15.434 -24.372 60.586 1.00 94.94 445 GLU A N 1
ATOM 3454 C CA . GLU A 1 445 ? -15.799 -23.906 61.928 1.00 94.94 445 GLU A CA 1
ATOM 3455 C C . GLU A 1 445 ? -17.309 -23.696 62.062 1.00 94.94 445 GLU A C 1
ATOM 3457 O O . GLU A 1 445 ? -17.914 -24.233 62.993 1.00 94.94 445 GLU A O 1
ATOM 3462 N N . ILE A 1 446 ? -17.942 -23.003 61.112 1.00 93.75 446 ILE A N 1
ATOM 3463 C CA . ILE A 1 446 ? -19.394 -22.789 61.068 1.00 93.75 446 ILE A CA 1
ATOM 3464 C C . ILE A 1 446 ? -20.116 -24.133 61.075 1.00 93.75 446 ILE A C 1
ATOM 3466 O O . ILE A 1 446 ? -21.019 -24.342 61.882 1.00 93.75 446 ILE A O 1
ATOM 3470 N N . GLN A 1 447 ? -19.698 -25.081 60.240 1.00 94.88 447 GLN A N 1
ATOM 3471 C CA . GLN A 1 447 ? -20.341 -26.388 60.146 1.00 94.88 447 GLN A CA 1
ATOM 3472 C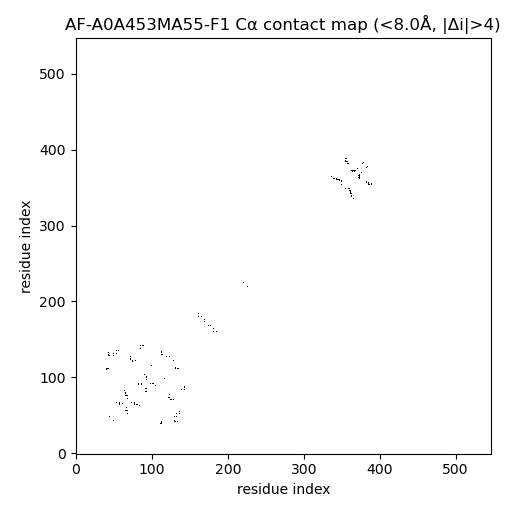 C . GLN A 1 447 ? -20.181 -27.209 61.432 1.00 94.88 447 GLN A C 1
ATOM 3474 O O . GLN A 1 447 ? -21.116 -27.896 61.859 1.00 94.88 447 GLN A O 1
ATOM 3479 N N . THR A 1 448 ? -19.038 -27.073 62.106 1.00 96.12 448 THR A N 1
ATOM 3480 C CA . THR A 1 448 ? -18.806 -27.651 63.436 1.00 96.12 448 THR A CA 1
ATOM 3481 C C . THR A 1 448 ? -19.713 -27.000 64.485 1.00 96.12 448 THR A C 1
ATOM 3483 O O . THR A 1 448 ? -20.349 -27.700 65.275 1.00 96.12 448 THR A O 1
ATOM 3486 N N . HIS A 1 449 ? -19.841 -25.671 64.468 1.00 94.06 449 HIS A N 1
ATOM 3487 C CA . HIS A 1 449 ? -20.736 -24.922 65.349 1.00 94.06 449 HIS A CA 1
ATOM 3488 C C . HIS A 1 449 ? -22.206 -25.286 65.130 1.00 94.06 449 HIS A C 1
ATOM 3490 O O . HIS A 1 449 ? -22.904 -25.555 66.102 1.00 94.06 449 HIS A O 1
ATOM 3496 N N . VAL A 1 450 ? -22.667 -25.361 63.880 1.00 95.12 450 VAL A N 1
ATOM 3497 C CA . VAL A 1 450 ? -24.026 -25.792 63.525 1.00 95.12 450 VAL A CA 1
ATOM 3498 C C . VAL A 1 450 ? -24.281 -27.210 64.029 1.00 95.12 450 VAL A C 1
ATOM 3500 O O . VAL A 1 450 ? -25.300 -27.455 64.672 1.00 95.12 450 VAL A O 1
ATOM 3503 N N . SER A 1 451 ? -23.336 -28.131 63.816 1.00 95.31 451 SER A N 1
ATOM 3504 C CA . SER A 1 451 ? -23.443 -29.514 64.297 1.00 95.31 451 SER A CA 1
ATOM 3505 C C . SER A 1 451 ? -23.531 -29.587 65.824 1.00 95.31 451 SER A C 1
ATOM 3507 O O . SER A 1 451 ? -24.335 -30.351 66.362 1.00 95.31 451 SER A O 1
ATOM 3509 N N . ARG A 1 452 ? -22.748 -28.760 66.529 1.00 96.12 452 ARG A N 1
ATOM 3510 C CA . ARG A 1 452 ? -22.792 -28.640 67.992 1.00 96.12 452 ARG A CA 1
ATOM 3511 C C . ARG A 1 452 ? -24.123 -28.070 68.474 1.00 96.12 452 ARG A C 1
ATOM 3513 O O . ARG A 1 452 ? -24.772 -28.707 69.293 1.00 96.12 452 ARG A O 1
ATOM 3520 N N . CYS A 1 453 ? -24.572 -26.942 67.924 1.00 93.62 453 CYS A N 1
ATOM 3521 C CA . CYS A 1 453 ? -25.866 -26.346 68.262 1.00 93.62 453 CYS A CA 1
ATOM 3522 C C . CYS A 1 453 ? -27.022 -27.323 68.005 1.00 93.62 453 CYS A C 1
ATOM 3524 O O . CYS A 1 453 ? -27.921 -27.437 68.831 1.00 93.62 453 CYS A O 1
ATOM 3526 N N . ALA A 1 454 ? -26.984 -28.080 66.905 1.00 94.56 454 ALA A N 1
ATOM 3527 C CA . ALA A 1 454 ? -27.975 -29.114 66.614 1.00 94.56 454 ALA A CA 1
ATOM 3528 C C . ALA A 1 454 ? -27.924 -30.289 67.611 1.00 94.56 454 ALA A C 1
ATOM 3530 O O . ALA A 1 454 ? -28.951 -30.902 67.906 1.00 94.56 454 ALA A O 1
ATOM 3531 N N . ALA A 1 455 ? -26.747 -30.642 68.134 1.00 94.69 455 ALA A N 1
ATOM 3532 C CA . ALA A 1 455 ? -26.617 -31.640 69.195 1.00 94.69 455 ALA A CA 1
ATOM 3533 C C . ALA A 1 455 ? -27.151 -31.120 70.540 1.00 94.69 455 ALA A C 1
ATOM 3535 O O . ALA A 1 455 ? -27.890 -31.837 71.211 1.00 94.69 455 ALA A O 1
ATOM 3536 N N . ASP A 1 456 ? -26.835 -29.879 7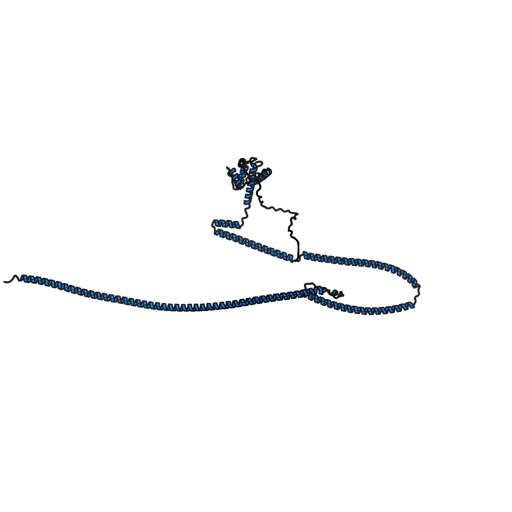0.904 1.00 93.31 456 ASP A N 1
ATOM 3537 C CA . ASP A 1 456 ? -27.299 -29.257 72.148 1.00 93.31 456 ASP A CA 1
ATOM 3538 C C . ASP A 1 456 ? -28.816 -29.013 72.126 1.00 93.31 456 ASP A C 1
ATOM 3540 O O . ASP A 1 456 ? -29.497 -29.311 73.105 1.00 93.31 456 ASP A O 1
ATOM 3544 N N . ALA A 1 457 ? -29.376 -28.584 70.990 1.00 92.88 457 ALA A N 1
ATOM 3545 C CA . ALA A 1 457 ? -30.822 -28.463 70.800 1.00 92.88 457 ALA A CA 1
ATOM 3546 C C . ALA A 1 457 ? -31.542 -29.813 70.961 1.00 92.88 457 ALA A C 1
ATOM 3548 O O . ALA A 1 457 ? -32.596 -29.870 71.589 1.00 92.88 457 ALA A O 1
ATOM 3549 N N . ARG A 1 458 ? -30.961 -30.910 70.444 1.00 93.94 458 ARG A N 1
ATOM 3550 C CA . ARG A 1 458 ? -31.490 -32.267 70.667 1.00 93.94 458 ARG A CA 1
ATOM 3551 C C . ARG A 1 458 ? -31.458 -32.652 72.145 1.00 93.94 458 ARG A C 1
ATOM 3553 O O . ARG A 1 458 ? -32.472 -33.102 72.656 1.00 93.94 458 ARG A O 1
ATOM 3560 N N . LYS A 1 459 ? -30.347 -32.406 72.848 1.00 94.88 459 LYS A N 1
ATOM 3561 C CA . LYS A 1 459 ? -30.249 -32.679 74.294 1.00 94.88 459 LYS A CA 1
ATOM 3562 C C . LYS A 1 459 ? -31.286 -31.903 75.104 1.00 94.88 459 LYS A C 1
ATOM 3564 O O . LYS A 1 459 ? -31.958 -32.496 75.936 1.00 94.88 459 LYS A O 1
ATOM 3569 N N . LEU A 1 460 ? -31.431 -30.602 74.846 1.00 93.06 460 LEU A N 1
ATOM 3570 C CA . LEU A 1 460 ? -32.426 -29.758 75.514 1.00 93.06 460 LEU A CA 1
ATOM 3571 C C . LEU A 1 460 ? -33.853 -30.240 75.238 1.00 93.06 460 LEU A C 1
ATOM 3573 O O . LEU A 1 460 ? -34.674 -30.246 76.149 1.00 93.06 460 LEU A O 1
ATOM 3577 N N . LYS A 1 461 ? -34.144 -30.674 74.004 1.00 93.69 461 LYS A N 1
ATOM 3578 C CA . LYS A 1 461 ? -35.437 -31.277 73.659 1.00 93.69 461 LYS A CA 1
ATOM 3579 C C . LYS A 1 461 ? -35.685 -32.554 74.462 1.00 93.69 461 LYS A C 1
ATOM 3581 O O . LYS A 1 461 ? -36.735 -32.670 75.081 1.00 93.69 461 LYS A O 1
ATOM 3586 N N . ASP A 1 462 ? -34.712 -33.463 74.509 1.00 93.88 462 ASP A N 1
ATOM 3587 C CA . ASP A 1 462 ? -34.822 -34.712 75.270 1.00 93.88 462 ASP A CA 1
ATOM 3588 C C . ASP A 1 462 ? -34.986 -34.446 76.782 1.00 93.88 462 ASP A C 1
ATOM 3590 O O . ASP A 1 462 ? -35.721 -35.151 77.474 1.00 93.88 462 ASP A O 1
ATOM 3594 N N . GLU A 1 463 ? -34.302 -33.434 77.327 1.00 94.00 463 GLU A N 1
ATOM 3595 C CA . GLU A 1 463 ? -34.463 -33.001 78.721 1.00 94.00 463 GLU A CA 1
ATOM 3596 C C . GLU A 1 463 ? -35.842 -32.391 78.987 1.00 94.00 463 GLU A C 1
ATOM 3598 O O . GLU A 1 463 ? -36.442 -32.689 80.022 1.00 94.00 463 GLU A O 1
ATOM 3603 N N . LEU A 1 464 ? -36.356 -31.575 78.063 1.00 92.12 464 LEU A N 1
ATOM 3604 C CA . LEU A 1 464 ? -37.692 -30.994 78.150 1.00 92.12 464 LEU A CA 1
ATOM 3605 C C . LEU A 1 464 ? -38.763 -32.088 78.125 1.00 92.12 464 LEU A C 1
ATOM 3607 O O . LEU A 1 464 ? -39.609 -32.100 79.009 1.00 92.12 464 LEU A O 1
ATOM 3611 N N . GLU A 1 465 ? -38.678 -33.042 77.194 1.00 93.69 465 GLU A N 1
ATOM 3612 C CA . GLU A 1 465 ? -39.598 -34.186 77.109 1.00 93.69 465 GLU A CA 1
ATOM 3613 C C . GLU A 1 465 ? -39.577 -35.024 78.398 1.00 93.69 465 GLU A C 1
ATOM 3615 O O . GLU A 1 465 ? -40.624 -35.407 78.923 1.00 93.69 465 GLU A O 1
ATOM 3620 N N . LYS A 1 466 ? -38.391 -35.260 78.979 1.00 93.69 466 LYS A N 1
ATOM 3621 C CA . LYS A 1 466 ? -38.268 -35.934 80.285 1.00 93.69 466 LYS A CA 1
ATOM 3622 C C . LYS A 1 466 ? -38.916 -35.133 81.412 1.00 93.69 466 LYS A C 1
ATOM 3624 O O . LYS A 1 466 ? -39.575 -35.718 82.271 1.00 93.69 466 LYS A O 1
ATOM 3629 N N . LYS A 1 467 ? -38.706 -33.814 81.446 1.00 92.50 467 LYS A N 1
ATOM 3630 C CA . LYS A 1 467 ? -39.288 -32.919 82.458 1.00 92.50 467 LYS A CA 1
ATOM 3631 C C . LYS A 1 467 ? -40.802 -32.818 82.319 1.00 92.50 467 LYS A C 1
ATOM 3633 O O . LYS A 1 467 ? -41.479 -32.854 83.336 1.00 92.50 467 LYS A O 1
ATOM 3638 N N . GLU A 1 468 ? -41.319 -32.747 81.099 1.00 92.31 468 GLU A N 1
ATOM 3639 C CA . GLU A 1 468 ? -42.748 -32.767 80.792 1.00 92.31 468 GLU A CA 1
ATOM 3640 C C . GLU A 1 468 ? -43.384 -34.086 81.241 1.00 92.31 468 GLU A C 1
ATOM 3642 O O . GLU A 1 468 ? -44.383 -34.074 81.956 1.00 92.31 468 GLU A O 1
ATOM 3647 N N . HIS A 1 469 ? -42.754 -35.225 80.935 1.00 92.06 469 HIS A N 1
ATOM 3648 C CA . HIS A 1 469 ? -43.222 -36.528 81.408 1.00 92.06 469 HIS A CA 1
ATOM 3649 C C . HIS A 1 469 ? -43.217 -36.632 82.942 1.00 92.06 469 HIS A C 1
ATOM 3651 O O . HIS A 1 469 ? -44.182 -37.110 83.541 1.00 92.06 469 HIS A O 1
ATOM 3657 N N . HIS A 1 470 ? -42.154 -36.149 83.593 1.00 93.44 470 HIS A N 1
ATOM 3658 C CA . HIS A 1 470 ? -42.078 -36.107 85.052 1.00 93.44 470 HIS A CA 1
ATOM 3659 C C . HIS A 1 470 ? -43.156 -35.197 85.651 1.00 93.44 470 HIS A C 1
ATOM 3661 O O . HIS A 1 470 ? -43.833 -35.605 86.587 1.00 93.44 470 HIS A O 1
ATOM 3667 N N . MET A 1 471 ? -43.357 -34.005 85.088 1.00 91.12 471 MET A N 1
ATOM 3668 C CA . MET A 1 471 ? -44.381 -33.061 85.530 1.00 91.12 471 MET A CA 1
ATOM 3669 C C . MET A 1 471 ? -45.784 -33.644 85.372 1.00 91.12 471 MET A C 1
ATOM 3671 O O . MET A 1 471 ? -46.545 -33.591 86.324 1.00 91.12 471 MET A O 1
ATOM 3675 N N . SER A 1 472 ? -46.090 -34.295 84.246 1.00 92.56 472 SER A N 1
ATOM 3676 C CA . SER A 1 472 ? -47.361 -35.006 84.052 1.00 92.56 472 SER A CA 1
ATOM 3677 C C . SER A 1 472 ? -47.561 -36.141 85.064 1.00 92.56 472 SER A C 1
ATOM 3679 O O . SER A 1 472 ? -48.683 -36.409 85.484 1.00 92.56 472 SER A O 1
ATOM 3681 N N . THR A 1 473 ? -46.483 -36.813 85.475 1.00 92.12 473 THR A N 1
ATOM 3682 C CA . THR A 1 473 ? -46.548 -37.853 86.515 1.00 92.12 473 THR A CA 1
ATOM 3683 C C . THR A 1 473 ? -46.854 -37.238 87.880 1.00 92.12 473 THR A C 1
ATOM 3685 O O . THR A 1 473 ? -47.784 -37.680 88.542 1.00 92.12 473 THR A O 1
ATOM 3688 N N . VAL A 1 474 ? -46.135 -36.179 88.262 1.00 91.12 474 VAL A N 1
ATOM 3689 C CA . VAL A 1 474 ? -46.366 -35.446 89.518 1.00 91.12 474 VAL A CA 1
ATOM 3690 C C . VAL A 1 474 ? -47.758 -34.812 89.547 1.00 91.12 474 VAL A C 1
ATOM 3692 O O . VAL A 1 474 ? -48.402 -34.808 90.587 1.00 91.12 474 VAL A O 1
ATOM 3695 N N . GLU A 1 475 ? -48.244 -34.294 88.420 1.00 89.56 475 GLU A N 1
ATOM 3696 C CA . GLU A 1 475 ? -49.593 -33.739 88.288 1.00 89.56 475 GLU A CA 1
ATOM 3697 C C . GLU A 1 475 ? -50.654 -34.817 88.535 1.00 89.56 475 GLU A C 1
ATOM 3699 O O . GLU A 1 475 ? -51.540 -34.604 89.355 1.00 89.56 475 GLU A O 1
ATOM 3704 N N . LYS A 1 476 ? -50.504 -36.013 87.946 1.00 91.19 476 LYS A N 1
ATOM 3705 C CA . LYS A 1 476 ? -51.382 -37.161 88.238 1.00 91.19 476 LYS A CA 1
ATOM 3706 C C . LYS A 1 476 ? -51.322 -37.596 89.702 1.00 91.19 476 LYS A C 1
ATOM 3708 O O . LYS A 1 476 ? -52.362 -37.863 90.293 1.00 91.19 476 LYS A O 1
ATOM 3713 N N . GLU A 1 477 ? -50.128 -37.664 90.288 1.00 90.62 477 GLU A N 1
ATOM 3714 C CA . GLU A 1 477 ? -49.952 -37.990 91.710 1.00 90.62 477 GLU A CA 1
ATOM 3715 C C . GLU A 1 477 ? -50.618 -36.938 92.613 1.00 90.62 477 GLU A C 1
ATOM 3717 O O . GLU A 1 477 ? -51.253 -37.284 93.608 1.00 90.62 477 GLU A O 1
ATOM 3722 N N . ALA A 1 478 ? -50.512 -35.653 92.262 1.00 88.50 478 ALA A N 1
ATOM 3723 C CA . ALA A 1 478 ? -51.143 -34.557 92.987 1.00 88.50 478 ALA A CA 1
ATOM 3724 C C . ALA A 1 478 ? -52.672 -34.567 92.837 1.00 88.50 478 ALA A C 1
ATOM 3726 O O . ALA A 1 478 ? -53.369 -34.368 93.830 1.00 88.50 478 ALA A O 1
ATOM 3727 N N . GLU A 1 479 ? -53.197 -34.831 91.637 1.00 90.38 479 GLU A N 1
ATOM 3728 C CA . GLU A 1 479 ? -54.632 -35.030 91.393 1.00 90.38 479 GLU A CA 1
ATOM 3729 C C . GLU A 1 479 ? -55.175 -36.208 92.210 1.00 90.38 479 GLU A C 1
ATOM 3731 O O . GLU A 1 479 ? -56.220 -36.089 92.850 1.00 90.38 479 GLU A O 1
ATOM 3736 N N . GLU A 1 480 ? -54.455 -37.332 92.244 1.00 91.69 480 GLU A N 1
ATOM 3737 C CA . GLU A 1 480 ? -54.830 -38.506 93.033 1.00 91.69 480 GLU A CA 1
ATOM 3738 C C . GLU A 1 480 ? -54.782 -38.215 94.541 1.00 91.69 480 GLU A C 1
ATOM 3740 O O . GLU A 1 480 ? -55.711 -38.567 95.270 1.00 91.69 480 GLU A O 1
ATOM 3745 N N . PHE A 1 481 ? -53.750 -37.514 95.019 1.00 90.81 481 PHE A N 1
ATOM 3746 C CA . PHE A 1 481 ? -53.656 -37.083 96.415 1.00 90.81 481 PHE A CA 1
ATOM 3747 C C . PHE A 1 481 ? -54.796 -36.136 96.803 1.00 90.81 481 PHE A C 1
ATOM 3749 O O . PHE A 1 481 ? -55.402 -36.302 97.863 1.00 90.81 481 PHE A O 1
ATOM 3756 N N . LEU A 1 482 ? -55.106 -35.157 95.949 1.00 90.31 482 LEU A N 1
ATOM 3757 C CA . LEU A 1 482 ? -56.181 -34.195 96.174 1.00 90.31 482 LEU A CA 1
ATOM 3758 C C . LEU A 1 482 ? -57.535 -34.904 96.216 1.00 90.31 482 LEU A C 1
ATOM 3760 O O . LEU A 1 482 ? -58.291 -34.694 97.160 1.00 90.31 482 LEU A O 1
ATOM 3764 N N . LYS A 1 483 ? -57.786 -35.827 95.282 1.00 92.06 483 LYS A N 1
ATOM 3765 C CA . LYS A 1 483 ? -58.981 -36.676 95.282 1.00 92.06 483 LYS A CA 1
ATOM 3766 C C . LYS A 1 483 ? -59.094 -37.510 96.563 1.00 92.06 483 LYS A C 1
ATOM 3768 O O . LYS A 1 483 ? -60.139 -37.495 97.207 1.00 92.06 483 LYS A O 1
ATOM 3773 N N . ASN A 1 484 ? -58.022 -38.191 96.974 1.00 90.31 484 ASN A N 1
ATOM 3774 C CA . ASN A 1 484 ? -58.008 -38.984 98.208 1.00 90.31 484 ASN A CA 1
ATOM 3775 C C . ASN A 1 484 ? -58.263 -38.110 99.452 1.00 90.31 484 ASN A C 1
ATOM 3777 O O . ASN A 1 484 ? -58.986 -38.512 100.363 1.00 90.31 484 ASN A O 1
ATOM 3781 N N . SER A 1 485 ? -57.696 -36.900 99.493 1.00 86.44 485 SER A N 1
ATOM 3782 C CA . SER A 1 485 ? -57.942 -35.931 100.566 1.00 86.44 485 SER A CA 1
ATOM 3783 C C . SER A 1 485 ? -59.386 -35.421 100.569 1.00 86.44 485 SER A C 1
ATOM 3785 O O . SER A 1 485 ? -59.968 -35.273 101.642 1.00 86.44 485 SER A O 1
ATOM 3787 N N . GLU A 1 486 ? -59.971 -35.133 99.403 1.00 87.81 486 GLU A N 1
ATOM 3788 C CA . GLU A 1 486 ? -61.374 -34.719 99.274 1.00 87.81 486 GLU A CA 1
ATOM 3789 C C . GLU A 1 486 ? -62.330 -35.821 99.745 1.00 87.81 486 GLU A C 1
ATOM 3791 O O . GLU A 1 486 ? -63.261 -35.545 100.505 1.00 87.81 486 GLU A O 1
ATOM 3796 N N . GLU A 1 487 ? -62.079 -37.073 99.354 1.00 90.62 487 GLU A N 1
ATOM 3797 C CA . GLU A 1 487 ? -62.836 -38.241 99.816 1.00 90.62 487 GLU A CA 1
ATOM 3798 C C . GLU A 1 487 ? -62.722 -38.417 101.340 1.00 90.62 487 GLU A C 1
ATOM 3800 O O . GLU A 1 487 ? -63.735 -38.612 102.018 1.00 90.62 487 GLU A O 1
ATOM 3805 N N . GLY A 1 488 ? -61.515 -38.268 101.900 1.00 89.69 488 GLY A N 1
ATOM 3806 C CA . GLY A 1 488 ? -61.282 -38.303 103.346 1.00 89.69 488 GLY A CA 1
ATOM 3807 C C . GLY A 1 488 ? -62.008 -37.186 104.104 1.00 89.69 488 GLY A C 1
ATOM 3808 O O . GLY A 1 488 ? -62.625 -37.440 105.139 1.00 89.69 488 GLY A O 1
ATOM 3809 N N . LEU A 1 489 ? -62.006 -35.959 103.570 1.00 87.69 489 LEU A N 1
ATOM 3810 C CA . LEU A 1 489 ? -62.747 -34.832 104.143 1.00 87.69 489 LEU A CA 1
ATOM 3811 C C . LEU A 1 489 ? -64.261 -35.084 104.113 1.00 87.69 489 LEU A C 1
ATOM 3813 O O . LEU A 1 489 ? -64.942 -34.829 105.105 1.00 87.69 489 LEU A O 1
ATOM 3817 N N . GLN A 1 490 ? -64.798 -35.605 103.004 1.00 88.62 490 GLN A N 1
ATOM 3818 C CA . GLN A 1 490 ? -66.216 -35.964 102.911 1.00 88.62 490 GLN A CA 1
ATOM 3819 C C . GLN A 1 490 ? -66.607 -37.060 103.907 1.00 88.62 490 GLN A C 1
ATOM 3821 O O . GLN A 1 490 ? -67.710 -37.015 104.454 1.00 88.62 490 GLN A O 1
ATOM 3826 N N . ALA A 1 491 ? -65.734 -38.042 104.144 1.00 88.38 491 ALA A N 1
ATOM 3827 C CA . ALA A 1 491 ? -65.963 -39.081 105.142 1.00 88.38 491 ALA A CA 1
ATOM 3828 C C . ALA A 1 491 ? -65.999 -38.501 106.566 1.00 88.38 491 ALA A C 1
ATOM 3830 O O . ALA A 1 491 ? -66.960 -38.748 107.289 1.00 88.38 491 ALA A O 1
ATOM 3831 N N . ALA A 1 492 ? -65.029 -37.656 106.930 1.00 85.88 492 ALA A N 1
ATOM 3832 C CA . ALA A 1 492 ? -64.993 -36.993 108.236 1.00 85.88 492 ALA A CA 1
ATOM 3833 C C . ALA A 1 492 ? -66.194 -36.052 108.458 1.00 85.88 492 ALA A C 1
ATOM 3835 O O . ALA A 1 492 ? -66.757 -35.993 109.550 1.00 85.88 492 ALA A O 1
ATOM 3836 N N . LEU A 1 493 ? -66.637 -35.334 107.418 1.00 85.06 493 LEU A N 1
ATOM 3837 C CA . LEU A 1 493 ? -67.858 -34.525 107.484 1.00 85.06 493 LEU A CA 1
ATOM 3838 C C . LEU A 1 493 ? -69.107 -35.382 107.732 1.00 85.06 493 LEU A C 1
ATOM 3840 O O . LEU A 1 493 ? -69.965 -34.972 108.504 1.00 85.06 493 LEU A O 1
ATOM 3844 N N . ARG A 1 494 ? -69.211 -36.572 107.120 1.00 87.75 494 ARG A N 1
ATOM 3845 C CA . ARG A 1 494 ? -70.311 -37.507 107.417 1.00 87.75 494 ARG A CA 1
ATOM 3846 C C . ARG A 1 494 ? -70.251 -38.024 108.849 1.00 87.75 494 ARG A C 1
ATOM 3848 O O . ARG A 1 494 ? -71.271 -38.006 109.519 1.00 87.75 494 ARG A O 1
ATOM 3855 N N . GLU A 1 495 ? -69.079 -38.443 109.316 1.00 88.06 495 GLU A N 1
ATOM 3856 C CA . GLU A 1 495 ? -68.894 -38.955 110.680 1.00 88.06 495 GLU A CA 1
ATOM 3857 C C . GLU A 1 495 ? -69.251 -37.890 111.727 1.00 88.06 495 GLU A C 1
ATOM 3859 O O . GLU A 1 495 ? -70.046 -38.142 112.626 1.00 88.06 495 GLU A O 1
ATOM 3864 N N . THR A 1 496 ? -68.758 -36.662 111.560 1.00 81.69 496 THR A N 1
ATOM 3865 C CA . THR A 1 496 ? -69.091 -35.546 112.462 1.00 81.69 496 THR A CA 1
ATOM 3866 C C . THR A 1 496 ? -70.570 -35.148 112.408 1.00 81.69 496 THR A C 1
ATOM 3868 O O . THR A 1 496 ? -71.134 -34.793 113.446 1.00 81.69 496 THR A O 1
ATOM 3871 N N . ASP A 1 497 ? -71.228 -35.226 111.244 1.00 85.88 497 ASP A N 1
ATOM 3872 C CA . ASP A 1 497 ? -72.683 -35.035 111.124 1.00 85.88 497 ASP A CA 1
ATOM 3873 C C . ASP A 1 497 ? -73.456 -36.158 111.839 1.00 85.88 497 ASP A C 1
ATOM 3875 O O . ASP A 1 497 ? -74.394 -35.901 112.592 1.00 85.88 497 ASP A O 1
ATOM 3879 N N . GLU A 1 498 ? -73.027 -37.412 111.690 1.00 87.56 498 GLU A N 1
ATOM 3880 C CA . GLU A 1 498 ? -73.609 -38.562 112.390 1.00 87.56 498 GLU A CA 1
ATOM 3881 C C . GLU A 1 498 ? -73.447 -38.452 113.915 1.00 87.56 498 GLU A C 1
ATOM 3883 O O . GLU A 1 498 ? -74.407 -38.692 114.657 1.00 87.56 498 GLU A O 1
ATOM 3888 N N . GLU A 1 499 ? -72.269 -38.036 114.389 1.00 82.88 499 GLU A N 1
ATOM 3889 C CA . GLU A 1 499 ? -71.975 -37.771 115.800 1.00 82.88 499 GLU A CA 1
ATOM 3890 C C . GLU A 1 499 ? -72.804 -36.606 116.349 1.00 82.88 499 GLU A C 1
ATOM 3892 O O . GLU A 1 499 ? -73.412 -36.728 117.416 1.00 82.88 499 GLU A O 1
ATOM 3897 N N . THR A 1 500 ? -72.897 -35.485 115.624 1.00 82.12 500 THR A N 1
ATOM 3898 C CA . THR A 1 500 ? -73.739 -34.349 116.040 1.00 82.12 500 THR A CA 1
ATOM 3899 C C . THR A 1 500 ? -75.217 -34.716 116.046 1.00 82.12 500 THR A C 1
ATOM 3901 O O . THR A 1 500 ? -75.921 -34.347 116.987 1.00 82.12 500 THR A O 1
ATOM 3904 N N . GLN A 1 501 ? -75.699 -35.504 115.082 1.00 82.62 501 GLN A N 1
ATOM 3905 C CA . GLN A 1 501 ? -77.056 -36.054 115.108 1.00 82.62 501 GLN A CA 1
ATOM 3906 C C . GLN A 1 501 ? -77.272 -37.030 116.273 1.00 82.62 501 GLN A C 1
ATOM 3908 O O . GLN A 1 501 ? -78.361 -37.067 116.849 1.00 82.62 501 GLN A O 1
ATOM 3913 N N . MET A 1 502 ? -76.281 -37.852 116.634 1.00 80.94 502 MET A N 1
ATOM 3914 C CA . MET A 1 502 ? -76.345 -38.697 117.834 1.00 80.94 502 MET A CA 1
ATOM 3915 C C . MET A 1 502 ? -76.452 -37.847 119.100 1.00 80.94 502 MET A C 1
ATOM 3917 O O . MET A 1 502 ? -77.392 -38.030 119.869 1.00 80.94 502 MET A O 1
ATOM 3921 N N . CYS A 1 503 ? -75.569 -36.866 119.260 1.00 80.75 503 CYS A N 1
ATOM 3922 C CA . CYS A 1 503 ? -75.553 -35.965 120.406 1.00 80.75 503 CYS A CA 1
ATOM 3923 C C . CYS A 1 503 ? -76.859 -35.151 120.506 1.00 80.75 503 CYS A C 1
ATOM 3925 O O . CYS A 1 503 ? -77.439 -35.020 121.582 1.00 80.75 503 CYS A O 1
ATOM 3927 N N . ALA A 1 504 ? -77.403 -34.687 119.375 1.00 79.81 504 ALA A N 1
ATOM 3928 C CA . ALA A 1 504 ? -78.707 -34.026 119.314 1.00 79.81 504 ALA A CA 1
ATOM 3929 C C . ALA A 1 504 ? -79.860 -34.956 119.736 1.00 79.81 504 ALA A C 1
ATOM 3931 O O . ALA A 1 504 ? -80.761 -34.529 120.459 1.00 79.81 504 ALA A O 1
ATOM 3932 N N . ARG A 1 505 ? -79.831 -36.235 119.329 1.00 81.06 505 ARG A N 1
ATOM 3933 C CA . ARG A 1 505 ? -80.813 -37.248 119.758 1.00 81.06 505 ARG A CA 1
ATOM 3934 C C . ARG A 1 505 ? -80.718 -37.552 121.253 1.00 81.06 505 ARG A C 1
ATOM 3936 O O . ARG A 1 505 ? -81.749 -37.733 121.897 1.00 81.06 505 ARG A O 1
ATOM 3943 N N . GLU A 1 506 ? -79.511 -37.606 121.806 1.00 82.62 506 GLU A N 1
ATOM 3944 C CA . GLU A 1 506 ? -79.293 -37.782 123.246 1.00 82.62 506 GLU A CA 1
ATOM 3945 C C . GLU A 1 506 ? -79.776 -36.568 124.050 1.00 82.62 506 GLU A C 1
ATOM 3947 O O . GLU A 1 506 ? -80.477 -36.740 125.047 1.00 82.62 506 GLU A O 1
ATOM 3952 N N . LEU A 1 507 ? -79.494 -35.348 123.581 1.00 82.56 507 LEU A N 1
ATOM 3953 C CA . LEU A 1 507 ? -80.009 -34.104 124.164 1.00 82.56 507 LEU A CA 1
ATOM 3954 C C . LEU A 1 507 ? -81.539 -34.047 124.151 1.00 82.56 507 LEU A C 1
ATOM 3956 O O . LEU A 1 507 ? -82.133 -33.680 125.161 1.00 82.56 507 LEU A O 1
ATOM 3960 N N . LEU A 1 508 ? -82.179 -34.440 123.046 1.00 81.75 508 LEU A N 1
ATOM 3961 C CA . LEU A 1 508 ? -83.640 -34.522 122.953 1.00 81.75 508 LEU A CA 1
ATOM 3962 C C . LEU A 1 508 ? -84.220 -35.502 123.979 1.00 81.75 508 LEU A C 1
ATOM 3964 O O . LEU A 1 508 ? -85.122 -35.127 124.719 1.00 81.75 508 LEU A O 1
ATOM 3968 N N . LYS A 1 509 ? -83.643 -36.705 124.114 1.00 82.81 509 LYS A N 1
ATOM 3969 C CA . LYS A 1 509 ? -84.052 -37.664 125.158 1.00 82.81 509 LYS A CA 1
ATOM 3970 C C . LYS A 1 509 ? -83.894 -37.103 126.571 1.00 82.81 509 LYS A C 1
ATOM 3972 O O . LYS A 1 509 ? -84.723 -37.371 127.436 1.00 82.81 509 LYS A O 1
ATOM 3977 N N . LEU A 1 510 ? -82.828 -36.342 126.822 1.00 81.31 510 LEU A N 1
ATOM 3978 C CA . LEU A 1 510 ? -82.611 -35.709 128.120 1.00 81.31 510 LEU A CA 1
ATOM 3979 C C . LEU A 1 510 ? -83.667 -34.626 128.388 1.00 81.31 510 LEU A C 1
ATOM 3981 O O . LEU A 1 510 ? -84.217 -34.576 129.485 1.00 81.31 510 LEU A O 1
ATOM 3985 N N . ILE A 1 511 ? -83.985 -33.798 127.388 1.00 80.38 511 ILE A N 1
ATOM 3986 C CA . ILE A 1 511 ? -85.046 -32.783 127.471 1.00 80.38 511 ILE A CA 1
ATOM 3987 C C . ILE A 1 511 ? -86.399 -33.442 127.750 1.00 80.38 511 ILE A C 1
ATOM 3989 O O . ILE A 1 511 ? -87.095 -32.984 128.654 1.00 80.38 511 ILE A O 1
ATOM 3993 N N . ASP A 1 512 ? -86.733 -34.530 127.053 1.00 79.88 512 ASP A N 1
ATOM 3994 C CA . ASP A 1 512 ? -87.967 -35.288 127.288 1.00 79.88 512 ASP A CA 1
ATOM 3995 C C . ASP A 1 512 ? -88.017 -35.823 128.729 1.00 79.88 512 ASP A C 1
ATOM 3997 O O . ASP A 1 512 ? -88.999 -35.606 129.433 1.00 79.88 512 ASP A O 1
ATOM 4001 N N . SER A 1 513 ? -86.919 -36.395 129.240 1.00 80.00 513 SER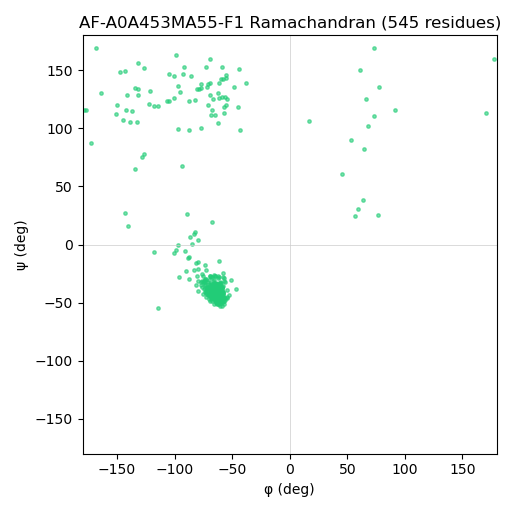 A N 1
ATOM 4002 C CA . SER A 1 513 ? -86.854 -36.871 130.634 1.00 80.00 513 SER A CA 1
ATOM 4003 C C . SER A 1 513 ? -86.981 -35.749 131.679 1.00 80.00 513 SER A C 1
ATOM 4005 O O . SER A 1 513 ? -87.574 -35.938 132.742 1.00 80.00 513 SER A O 1
ATOM 4007 N N . ILE A 1 514 ? -86.453 -34.553 131.387 1.00 78.50 514 ILE A N 1
ATOM 4008 C CA . ILE A 1 514 ? -86.591 -33.373 132.251 1.00 78.50 514 ILE A CA 1
ATOM 4009 C C . ILE A 1 514 ? -88.026 -32.841 132.191 1.00 78.50 514 ILE A C 1
ATOM 4011 O O . ILE A 1 514 ? -88.549 -32.402 133.216 1.00 78.50 514 ILE A O 1
ATOM 4015 N N . ALA A 1 515 ? -88.671 -32.884 131.023 1.00 75.25 515 ALA A N 1
ATOM 4016 C CA . ALA A 1 515 ? -90.070 -32.510 130.862 1.00 75.25 515 ALA A CA 1
ATOM 4017 C C . ALA A 1 515 ? -90.989 -33.460 131.645 1.00 75.25 515 ALA A C 1
ATOM 4019 O O . ALA A 1 515 ? -91.830 -32.983 132.404 1.00 75.25 515 ALA A O 1
ATOM 4020 N N . GLU A 1 516 ? -90.755 -34.772 131.562 1.00 79.25 516 GLU A N 1
ATOM 4021 C CA . GLU A 1 516 ? -91.458 -35.789 132.357 1.00 79.25 516 GLU A CA 1
ATOM 4022 C C . GLU A 1 516 ? -91.256 -35.572 133.867 1.00 79.25 516 GLU A C 1
ATOM 4024 O O . GLU A 1 516 ? -92.212 -35.606 134.643 1.00 79.25 516 GLU A O 1
ATOM 4029 N N . TYR A 1 517 ? -90.028 -35.267 134.307 1.00 77.06 517 TYR A N 1
ATOM 4030 C CA . TYR A 1 517 ? -89.752 -34.953 135.713 1.00 77.06 517 TYR A CA 1
ATOM 4031 C C . TYR A 1 517 ? -90.421 -33.645 136.164 1.00 77.06 517 TYR A C 1
ATOM 4033 O O . TYR A 1 517 ? -90.922 -33.554 137.286 1.00 77.06 517 TYR A O 1
ATOM 4041 N N . LYS A 1 518 ? -90.465 -32.624 135.299 1.00 81.25 518 LYS A N 1
ATOM 4042 C CA . LYS A 1 518 ? -91.169 -31.363 135.567 1.00 81.25 518 LYS A CA 1
ATOM 4043 C C . LYS A 1 518 ? -92.670 -31.598 135.732 1.00 81.25 518 LYS A C 1
ATOM 4045 O O . LYS A 1 518 ? -93.249 -31.072 136.678 1.00 81.25 518 LYS A O 1
ATOM 4050 N N . GLU A 1 519 ? -93.275 -32.393 134.855 1.00 76.25 519 GLU A N 1
ATOM 4051 C CA . GLU A 1 519 ? -94.698 -32.738 134.909 1.00 76.25 519 GLU A CA 1
ATOM 4052 C C . GLU A 1 519 ? -95.031 -33.551 136.172 1.00 76.25 519 GLU A C 1
ATOM 4054 O O . GLU A 1 519 ? -96.003 -33.247 136.863 1.00 76.25 519 GLU A O 1
ATOM 4059 N N . PHE A 1 520 ? -94.160 -34.490 136.557 1.00 78.31 520 PHE A N 1
ATOM 4060 C CA . PHE A 1 520 ? -94.258 -35.223 137.823 1.00 78.31 520 PHE A CA 1
ATOM 4061 C C . PHE A 1 520 ? -94.196 -34.297 139.050 1.00 78.31 520 PHE A C 1
ATOM 4063 O O . PHE A 1 520 ? -95.007 -34.416 139.969 1.00 78.31 520 PHE A O 1
ATOM 4070 N N . VAL A 1 521 ? -93.261 -33.339 139.073 1.00 74.06 521 VAL A N 1
ATOM 4071 C CA . VAL A 1 521 ? -93.146 -32.365 140.171 1.00 74.06 521 VAL A CA 1
ATOM 4072 C C . VAL A 1 521 ? -94.357 -31.432 140.213 1.00 74.06 521 VAL A C 1
ATOM 4074 O O . VAL A 1 521 ? -94.849 -31.143 141.305 1.00 74.06 521 VAL A O 1
ATOM 4077 N N . GLU A 1 522 ? -94.867 -30.983 139.061 1.00 75.75 522 GLU A N 1
ATOM 4078 C CA . GLU A 1 522 ? -96.082 -30.162 138.966 1.00 75.75 522 GLU A CA 1
ATOM 4079 C C . GLU A 1 522 ? -97.322 -30.927 139.465 1.00 75.75 522 GLU A C 1
ATOM 4081 O O . GLU A 1 522 ? -98.107 -30.368 140.234 1.00 75.75 522 GLU A O 1
ATOM 4086 N N . GLN A 1 523 ? -97.463 -32.216 139.135 1.00 74.62 523 GLN A N 1
ATOM 4087 C CA . GLN A 1 523 ? -98.513 -33.079 139.694 1.00 74.62 523 GLN A CA 1
ATOM 4088 C C . GLN A 1 523 ? -98.369 -33.271 141.206 1.00 74.62 523 GLN A C 1
ATOM 4090 O O . GLN A 1 523 ? -99.340 -33.086 141.937 1.00 74.62 523 GLN A O 1
ATOM 4095 N N . SER A 1 524 ? -97.163 -33.563 141.695 1.00 72.81 524 SER A N 1
ATOM 4096 C CA . SER A 1 524 ? -96.921 -33.799 143.122 1.00 72.81 524 SER A CA 1
ATOM 4097 C C . SER A 1 524 ? -97.110 -32.528 143.965 1.00 72.81 524 SER A C 1
ATOM 4099 O O . SER A 1 524 ? -97.632 -32.581 145.078 1.00 72.81 524 SER A O 1
ATOM 4101 N N . THR A 1 525 ? -96.778 -31.345 143.431 1.00 72.12 525 THR A N 1
ATOM 4102 C CA . THR A 1 525 ? -97.099 -30.068 144.098 1.00 72.12 525 THR A CA 1
ATOM 4103 C C . THR A 1 525 ? -98.582 -29.712 144.030 1.00 72.12 525 THR A C 1
ATOM 4105 O O . THR A 1 525 ? -99.082 -29.071 144.957 1.00 72.12 525 THR A O 1
ATOM 4108 N N . ALA A 1 526 ? -99.301 -30.119 142.980 1.00 70.94 526 ALA A N 1
ATOM 4109 C CA . ALA A 1 526 ? -100.752 -29.968 142.911 1.00 70.94 526 ALA A CA 1
ATOM 4110 C C . ALA A 1 526 ? -101.475 -30.889 143.914 1.00 70.94 526 ALA A C 1
ATOM 4112 O O . ALA A 1 526 ? -102.377 -30.419 144.608 1.00 70.94 526 ALA A O 1
ATOM 4113 N N . GLU A 1 527 ? -101.041 -32.148 144.055 1.00 69.19 527 GLU A N 1
ATOM 4114 C CA . GLU A 1 527 ? -101.527 -33.085 145.083 1.00 69.19 527 GLU A CA 1
ATOM 4115 C C . GLU A 1 527 ? -101.228 -32.576 146.493 1.00 69.19 527 GLU A C 1
ATOM 4117 O O . GLU A 1 527 ? -102.137 -32.449 147.305 1.00 69.19 527 GLU A O 1
ATOM 4122 N N . MET A 1 528 ? -99.995 -32.148 146.765 1.00 66.00 528 MET A N 1
ATOM 4123 C CA . MET A 1 528 ? -99.630 -31.653 148.093 1.00 66.00 528 MET A CA 1
ATOM 4124 C C . MET A 1 528 ? -100.357 -30.348 148.462 1.00 66.00 528 MET A C 1
ATOM 4126 O O . MET A 1 528 ? -100.595 -30.085 149.639 1.00 66.00 528 MET A O 1
ATOM 4130 N N . LYS A 1 529 ? -100.765 -29.535 147.473 1.00 66.38 529 LYS A N 1
ATOM 4131 C CA . LYS A 1 529 ? -101.689 -28.407 147.690 1.00 66.38 529 LYS A CA 1
ATOM 4132 C C . LYS A 1 529 ? -103.097 -28.879 148.041 1.00 66.38 529 LYS A C 1
ATOM 4134 O O . LYS A 1 529 ? -103.721 -28.271 148.904 1.00 66.38 529 LYS A O 1
ATOM 4139 N N . LYS A 1 530 ? -103.597 -29.920 147.374 1.00 68.88 530 LYS A N 1
ATOM 4140 C CA . LYS A 1 530 ? -104.918 -30.502 147.635 1.00 68.88 530 LYS A CA 1
ATOM 4141 C C . LYS A 1 530 ? -104.995 -31.079 149.053 1.00 68.88 530 LYS A C 1
ATOM 4143 O O . LYS A 1 530 ? -105.919 -30.730 149.780 1.00 68.88 530 LYS A O 1
ATOM 4148 N N . ASP A 1 531 ? -103.976 -31.825 149.471 1.00 65.69 531 ASP A N 1
ATOM 4149 C CA . ASP A 1 531 ? -103.881 -32.411 150.815 1.00 65.69 531 ASP A CA 1
ATOM 4150 C C . ASP A 1 531 ? -103.785 -31.335 151.913 1.00 65.69 531 ASP A C 1
ATOM 4152 O O . ASP A 1 531 ? -104.320 -31.490 153.010 1.00 65.69 531 ASP A O 1
ATOM 4156 N N . LEU A 1 532 ? -103.146 -30.196 151.616 1.00 63.12 532 LEU A N 1
ATOM 4157 C CA . LEU A 1 532 ? -103.100 -29.036 152.513 1.00 63.12 532 LEU A CA 1
ATOM 4158 C C . LEU A 1 532 ? -104.474 -28.374 152.686 1.00 63.12 532 LEU A C 1
ATOM 4160 O O . LEU A 1 532 ? -104.796 -27.940 153.790 1.00 63.12 532 LEU A O 1
ATOM 4164 N N . TYR A 1 533 ? -105.281 -28.300 151.624 1.00 61.81 533 TYR A N 1
ATOM 4165 C CA . TYR A 1 533 ? -106.645 -27.773 151.709 1.00 61.81 533 TYR A CA 1
ATOM 4166 C C . TYR A 1 533 ? -107.600 -28.756 152.409 1.00 61.81 533 TYR A C 1
ATOM 4168 O O . TYR A 1 533 ? -108.398 -28.311 153.229 1.00 61.81 533 TYR A O 1
ATOM 4176 N N . GLU A 1 534 ? -107.460 -30.071 152.194 1.00 60.66 534 GLU A N 1
ATOM 4177 C CA . GLU A 1 534 ? -108.237 -31.100 152.913 1.00 60.66 534 GLU A CA 1
ATOM 4178 C C . GLU A 1 534 ? -107.887 -31.148 154.416 1.00 60.66 534 GLU A C 1
ATOM 4180 O O . GLU A 1 534 ? -108.781 -31.217 155.253 1.00 60.66 534 GLU A O 1
ATOM 4185 N N . CYS A 1 535 ? -106.615 -30.984 154.798 1.00 58.88 535 CYS A N 1
ATOM 4186 C CA . CYS A 1 535 ? -106.197 -30.964 156.208 1.00 58.88 535 CYS A CA 1
ATOM 4187 C C . CYS A 1 535 ? -106.657 -29.694 156.960 1.00 58.88 535 CYS A C 1
ATOM 4189 O O . CYS A 1 535 ? -106.939 -29.729 158.162 1.00 58.88 535 CYS A O 1
ATOM 4191 N N . VAL A 1 536 ? -106.781 -28.561 156.257 1.00 60.03 536 VAL A N 1
ATOM 4192 C CA . VAL A 1 536 ? -107.364 -27.329 156.817 1.00 60.03 536 VAL A CA 1
ATOM 4193 C C . VAL A 1 536 ? -108.879 -27.478 157.025 1.00 60.03 536 VAL A C 1
ATOM 4195 O O . VAL A 1 536 ? -109.386 -27.024 158.054 1.00 60.03 536 VAL A O 1
ATOM 4198 N N . ASP A 1 537 ? -109.584 -28.175 156.130 1.00 58.03 537 ASP A N 1
ATOM 4199 C CA . ASP A 1 537 ? -111.017 -28.471 156.280 1.00 58.03 537 ASP A CA 1
ATOM 4200 C C . ASP A 1 537 ? -111.297 -29.554 157.349 1.00 58.03 537 ASP A C 1
ATOM 4202 O O . ASP A 1 537 ? -112.272 -29.449 158.103 1.00 58.03 537 ASP A O 1
ATOM 4206 N N . ASP A 1 538 ? -110.411 -30.540 157.517 1.00 59.50 538 ASP A N 1
ATOM 4207 C CA . ASP A 1 538 ? -110.537 -31.596 158.535 1.00 59.50 538 ASP A CA 1
ATOM 4208 C C . ASP A 1 538 ? -110.273 -31.101 159.970 1.00 59.50 538 ASP A C 1
ATOM 4210 O O . ASP A 1 538 ? -110.896 -31.573 160.924 1.00 59.50 538 ASP A O 1
ATOM 4214 N N . ILE A 1 539 ? -109.427 -30.083 160.158 1.00 58.09 539 ILE A N 1
ATOM 4215 C CA . ILE A 1 539 ? -109.244 -29.452 161.478 1.00 58.09 539 ILE A CA 1
ATOM 4216 C C . ILE A 1 539 ? -110.363 -28.435 161.761 1.00 58.09 539 ILE A C 1
ATOM 4218 O O . ILE A 1 539 ? -110.837 -28.339 162.898 1.00 58.09 539 ILE A O 1
ATOM 4222 N N . ALA A 1 540 ? -110.862 -27.728 160.741 1.00 57.81 540 ALA A N 1
ATOM 4223 C CA . ALA A 1 540 ? -112.035 -26.864 160.884 1.00 57.81 540 ALA A CA 1
ATOM 4224 C C . ALA A 1 540 ? -113.320 -27.661 161.214 1.00 57.81 540 ALA A C 1
ATOM 4226 O O . ALA A 1 540 ? -114.197 -27.145 161.913 1.00 57.81 540 ALA A O 1
ATOM 4227 N N . SER A 1 541 ? -113.416 -28.935 160.805 1.00 55.84 541 SER A N 1
ATOM 4228 C CA . SER A 1 541 ? -114.583 -29.805 161.036 1.00 55.84 541 SER A CA 1
ATOM 4229 C C . SER A 1 541 ? -114.578 -30.602 162.358 1.00 55.84 541 SER A C 1
ATOM 4231 O O . SER A 1 541 ? -115.637 -31.069 162.789 1.00 55.84 541 SER A O 1
ATOM 4233 N N . LEU A 1 542 ? -113.459 -30.661 163.095 1.00 53.91 542 LEU A N 1
ATOM 4234 C CA . LEU A 1 542 ? -113.386 -31.240 164.455 1.00 53.91 542 LEU A CA 1
ATOM 4235 C C . LEU A 1 542 ? -113.884 -30.297 165.571 1.00 53.91 542 LEU A C 1
ATOM 4237 O O . LEU A 1 542 ? -113.903 -30.662 166.746 1.00 53.91 542 LEU A O 1
ATOM 4241 N N . SER A 1 543 ? -114.388 -29.119 165.199 1.00 54.38 543 SER A N 1
ATOM 4242 C CA . SER A 1 543 ? -114.960 -28.119 166.108 1.00 54.38 543 SER A CA 1
ATOM 4243 C C . SER A 1 543 ? -116.446 -28.350 166.489 1.00 54.38 543 SER A C 1
ATOM 4245 O O . SER A 1 543 ? -117.034 -27.454 167.091 1.00 54.38 543 SER A O 1
ATOM 4247 N N . VAL A 1 544 ? -117.106 -29.488 166.159 1.00 56.25 544 VAL A N 1
ATOM 4248 C CA . VAL A 1 544 ? -118.588 -29.645 166.339 1.00 56.25 544 VAL A CA 1
ATOM 4249 C C . VAL A 1 544 ? -119.118 -31.024 166.855 1.00 56.25 544 VAL A C 1
ATOM 4251 O O . VAL A 1 544 ? -120.325 -31.253 166.817 1.00 56.25 544 VAL A O 1
ATOM 4254 N N . LYS A 1 545 ? -118.337 -31.957 167.439 1.00 45.06 545 LYS A N 1
ATOM 4255 C CA . LYS A 1 545 ? -118.929 -33.154 168.121 1.00 45.06 545 LYS A CA 1
ATOM 4256 C C . LYS A 1 545 ? -118.215 -33.579 169.423 1.00 45.06 545 LYS A C 1
ATOM 4258 O O . LYS A 1 545 ? -117.030 -33.878 169.356 1.00 45.06 545 LYS A O 1
ATOM 4263 N N . ILE A 1 546 ? -119.016 -33.744 170.507 1.00 42.69 546 ILE A N 1
ATOM 4264 C CA . ILE A 1 546 ? -118.759 -34.311 171.876 1.00 42.69 546 ILE A CA 1
ATOM 4265 C C . ILE A 1 546 ? -118.326 -33.230 172.898 1.00 42.69 546 ILE A C 1
ATOM 4267 O O . ILE A 1 546 ? -117.313 -32.578 172.673 1.00 42.69 546 ILE A O 1
ATOM 4271 N N . VAL A 1 547 ? -119.034 -32.868 173.992 1.00 44.34 547 VAL A N 1
ATOM 4272 C CA . VAL A 1 547 ? -119.996 -33.527 174.935 1.00 44.34 547 VAL A CA 1
ATOM 4273 C C . VAL A 1 547 ? -119.516 -34.824 175.549 1.00 44.34 547 VAL A C 1
ATOM 4275 O O . VAL A 1 547 ? -119.681 -35.858 174.875 1.00 44.34 547 VAL A O 1
#

Radius of gyration: 82.7 Å; Cα contacts (8 Å, |Δi|>4): 158; chains: 1; bounding box: 196×106×269 Å